Protein AF-0000000074452440 (afdb_homodimer)

Radius of gyration: 30.81 Å; Cα contacts (8 Å, |Δi|>4): 935; chains: 2; bounding box: 58×111×94 Å

Organism: Stylophora pistillata (NCBI:txid50429)

Solvent-accessible surface area (backbone atoms only — not comparable to full-atom values): 36250 Å² total; per-residue (Å²): 134,86,77,71,78,76,75,64,68,44,36,33,34,32,37,36,42,50,78,24,44,60,38,47,38,57,13,40,77,55,72,39,50,60,75,41,90,90,34,44,73,65,65,89,52,88,69,55,85,54,73,43,77,45,69,40,77,86,41,83,43,34,34,40,28,44,40,39,30,46,35,19,81,92,19,56,44,67,69,57,38,41,65,72,68,40,66,82,76,39,63,34,34,40,38,32,37,54,64,36,79,36,36,66,57,45,52,50,54,49,53,42,45,73,70,72,35,56,68,34,43,34,39,30,50,45,62,56,51,50,58,61,44,59,74,36,90,84,56,47,70,70,60,51,53,50,49,52,51,51,53,49,55,70,58,41,38,47,97,86,64,44,66,73,64,59,72,90,38,51,34,51,23,24,60,90,42,54,88,38,84,30,36,59,58,46,58,50,49,56,62,61,47,43,61,58,68,66,34,62,80,58,88,78,74,85,76,78,67,83,66,74,62,89,53,64,43,78,40,71,33,84,89,39,78,60,31,47,43,47,49,59,54,67,66,67,32,99,87,21,73,44,70,68,56,35,41,64,72,59,42,61,86,73,47,63,29,62,44,54,70,61,90,69,78,83,69,82,67,80,77,77,66,75,67,76,73,73,80,80,83,86,75,80,71,77,74,74,83,85,74,76,71,80,79,61,60,21,43,30,53,55,73,76,59,83,127,132,85,75,74,72,78,74,64,68,43,36,32,34,32,38,35,44,49,76,23,44,60,37,47,36,57,13,42,75,57,73,38,50,62,77,40,88,89,36,44,72,66,65,88,52,90,68,55,84,53,72,43,76,44,67,38,77,86,42,82,42,33,33,40,28,44,41,38,31,47,37,19,80,92,19,55,44,67,70,58,36,41,66,73,68,40,66,81,75,39,64,34,33,40,38,31,36,55,65,35,80,35,36,66,58,45,53,50,53,50,53,42,44,72,72,73,36,54,67,36,40,32,38,29,51,44,63,58,51,50,58,62,44,59,74,36,92,82,57,46,70,70,59,49,52,50,49,52,52,50,53,48,56,71,57,41,39,47,98,88,64,44,66,71,62,57,72,88,40,52,33,51,23,24,60,90,41,54,89,39,84,29,35,59,59,47,57,48,51,57,62,61,47,43,61,58,67,66,36,60,81,58,87,79,74,84,76,79,65,83,66,76,62,90,54,64,44,79,40,72,34,85,90,40,78,60,30,46,42,48,49,60,55,65,64,69,32,99,87,21,71,44,71,69,55,35,42,65,71,59,40,60,85,74,48,64,30,61,45,56,72,74,84,77,79,79,74,84,73,84,68,74,68,74,72,75,78,69,84,80,88,81,81,78,73,78,72,75,83,83,74,76,70,82,79,60,62,22,46,29,54,52,74,77,59,83,126

Nearest PDB structures (foldseek):
  5fph-assembly3_B  TM=8.435E-01  e=1.194E-18  Mus musculus
  5fph-assembly5_E  TM=8.406E-01  e=2.824E-18  Mus musculus
  4lv8-assembly3_B  TM=8.375E-01  e=1.235E-17  Mus musculus
  4lv5-assembly3_B  TM=8.461E-01  e=3.737E-17  Mus musculus
  5fph-assembly6_D  TM=8.451E-01  e=6.500E-17  Mus musculus

Foldseek 3Di:
DVPPLPQAAAEEEEEEAFPLCSQLLVQLQLVHDCPDPPGRHDDPDFDALAWDWDARNPDRSYIYIHGGYACDPCHNDDVSRCVRHVLVVHQEYEYGDADADDPRSQVVLVVCVVSVHYYAYEHEPLVVVQVVQVVDPPDDSVVVVVVVLVRCQQRQADPVRHHSDDSLSYFYYYSVQCLDGCNVVVVVVVVVCVVVSSPVVDPDDDPPPPPQPLEWDWDADPVANLEIATDAGAACDPNHNDPVNSCVRHVPVVAQAAPQPPVDPDPPDPPPCPVPPPDDDPPPPPPDDPPDPDRHHGYHHHSDDDD/DVPPLPQAAAEEEEEEAFPLCSQLLVQLQLVHDCPDPPGRHDDPDFDALAWDWDARNPDRSYIYIHGGYACDPCHNDDVSRCVRHVLVVHQEYEYGDADADDPRSQVVLVVCVVSVHYYAYEHEPLVVVQVVQVVDPPDDSVVVVVVVLVRCQQRQADPVRHHSDDSLSYFYYYSVCCLDGCNVVVVVVVVVCVVVSSPVVDPDDDPPPPPQPLEWDWDADPVANLEIATDAGAACDPNHNDPVSSCVRHVPVVAQAEPQPDPDPDDDDPCPVPVPPPDDDDDPPPPDDPPDPDRRHGHHYHSDDDD

Secondary structure (DSSP, 8-state):
--SSGGG--EEEEEEEBTTSSHHHHHHHHTT--TTSTTPPP--SS----S-EEEE-SS-TTEEEEEPPPBTSSSS-SHHHHHHHHTGGG-SEEEEEE-SS--HHHHHHHHHHHHTT-EEEEEE--HHHHHHHHTTSTT--HHHHHHHHHHHHHHHSB-TTS-BSS-GGGEEE--TT-TTSTTHHHHHHHHHHHHHHHHHTTS------------S-EEEE-SS-TT-EEEEPPPSSBTTB-SHHHHHHHHTGGG-SEEE--------------------S--------------S---EEE------/--SGGGG--EEEEEEEBTTSSHHHHHHHHTT--TTSTTPPP--SS----S-EEEE-SS-TTEEEEEPPPBTSSSS-SHHHHHHHHTGGG-SEEEEEE-SS--HHHHHHHHHHHHTT-EEEEEE--HHHHHHHHTTSTT--HHHHHHHHHHHHHHHSB-TTS-BSS-GGGEEE--TT-TTSTTHHHHHHHHHHHHHHHHHTTS------------S-EEEE-SS-TT-EEEEPPPSSBTTB-SHHHHHHHHTGGG-SEEE---S-------------------------------S---EEE------

InterPro domains:
  IPR007743 Immunity-related GTPases-like [PF05049] (6-195)
  IPR027417 P-loop containing nucleoside triphosphate hydrolase [G3DSA:3.40.50.300] (10-192)
  IPR027417 P-loop containing nucleoside triphosphate hydrolase [G3DSA:3.40.50.300] (193-280)
  IPR027417 P-loop containing nucleoside triphosphate hydrolase [SSF52540] (6-156)
  IPR030385 IRG-type guanine nucleotide-binding (G) domain [PS51716] (8-193)
  IPR051515 Immunity-related GTPase [PTHR32341] (6-196)

Structure (mmCIF, N/CA/C/O backbone):
data_AF-0000000074452440-model_v1
#
loop_
_entity.id
_entity.type
_entity.pdbx_description
1 polymer 'Interferon-inducible GTPase 5'
#
loop_
_atom_site.group_PDB
_atom_site.id
_atom_site.type_symbol
_atom_site.label_atom_id
_atom_site.label_alt_id
_atom_site.label_comp_id
_atom_site.label_asym_id
_atom_site.label_entity_id
_atom_site.label_seq_id
_atom_site.pdbx_PDB_ins_code
_atom_site.Cartn_x
_atom_site.Cartn_y
_atom_site.Cartn_z
_atom_site.occupancy
_atom_site.B_iso_or_equiv
_atom_site.auth_seq_id
_atom_site.auth_comp_id
_atom_site.auth_asym_id
_atom_site.auth_atom_id
_atom_site.pdbx_PDB_model_num
ATOM 1 N N . MET A 1 1 ? 0.323 39.467 31.889 1 21.39 1 MET A N 1
ATOM 2 C CA . MET A 1 1 ? 1.079 38.24 31.651 1 21.39 1 MET A CA 1
ATOM 3 C C . MET A 1 1 ? 0.456 37.427 30.521 1 21.39 1 MET A C 1
ATOM 5 O O . MET A 1 1 ? 0.839 36.279 30.293 1 21.39 1 MET A O 1
ATOM 9 N N . LEU A 1 2 ? -0.811 37.703 30.159 1 28.36 2 LEU A N 1
ATOM 10 C CA . LEU A 1 2 ? -1.736 37.166 29.167 1 28.36 2 LEU A CA 1
ATOM 11 C C . LEU A 1 2 ? -1.106 37.17 27.778 1 28.36 2 LEU A C 1
ATOM 13 O O . LEU A 1 2 ? -1.774 36.865 26.788 1 28.36 2 LEU A O 1
ATOM 17 N N . GLN A 1 3 ? -0.14 38.036 27.461 1 31.73 3 GLN A N 1
ATOM 18 C CA . GLN A 1 3 ? 0.487 38.484 26.222 1 31.73 3 GLN A CA 1
ATOM 19 C C . GLN A 1 3 ? 0.96 37.298 25.385 1 31.73 3 GLN A C 1
ATOM 21 O O . GLN A 1 3 ? 1.152 37.424 24.174 1 31.73 3 GLN A O 1
ATOM 26 N N . VAL A 1 4 ? 1.842 36.439 25.919 1 34.54 4 VAL A N 1
ATOM 27 C CA . VAL A 1 4 ? 2.982 35.688 25.403 1 34.54 4 VAL A CA 1
ATOM 28 C C . VAL A 1 4 ? 2.491 34.554 24.506 1 34.54 4 VAL A C 1
ATOM 30 O O . VAL A 1 4 ? 3.29 33.756 24.011 1 34.54 4 VAL A O 1
ATOM 33 N N . ARG A 1 5 ? 1.325 33.947 24.704 1 42.03 5 ARG A N 1
ATOM 34 C CA . ARG A 1 5 ? 1.146 32.589 24.203 1 42.03 5 ARG A CA 1
ATOM 35 C C . ARG A 1 5 ? 1.024 32.577 22.683 1 42.03 5 ARG A C 1
ATOM 37 O O . ARG A 1 5 ? 0.303 31.751 22.119 1 42.03 5 ARG A O 1
ATOM 44 N N . LYS A 1 6 ? 1.018 33.537 22.024 1 45.59 6 LYS A N 1
ATOM 45 C CA . LYS A 1 6 ? 0.931 34.014 20.647 1 45.59 6 LYS A CA 1
ATOM 46 C C . LYS A 1 6 ? 1.766 33.146 19.71 1 45.59 6 LYS A C 1
ATOM 48 O O . LYS A 1 6 ? 1.408 32.959 18.545 1 45.59 6 LYS A O 1
ATOM 53 N N . ASP A 1 7 ? 2.945 32.823 20.136 1 53.73 7 ASP A N 1
ATOM 54 C CA . ASP A 1 7 ? 3.984 32.355 19.224 1 53.73 7 ASP A CA 1
ATOM 55 C C . ASP A 1 7 ? 4.005 30.829 19.153 1 53.73 7 ASP A C 1
ATOM 57 O O . ASP A 1 7 ? 5.048 30.23 18.882 1 53.73 7 ASP A O 1
ATOM 61 N N . LEU A 1 8 ? 2.931 30.191 19.605 1 63.49 8 LEU A N 1
ATOM 62 C CA . LEU A 1 8 ? 3.127 28.751 19.731 1 63.49 8 LEU A CA 1
ATOM 63 C C . LEU A 1 8 ? 3.088 28.075 18.365 1 63.49 8 LEU A C 1
ATOM 65 O O . LEU A 1 8 ? 2.19 28.34 17.562 1 63.49 8 LEU A O 1
ATOM 69 N N . MET A 1 9 ? 4.23 27.48 17.967 1 79.54 9 MET A N 1
ATOM 70 C CA . MET A 1 9 ? 4.379 26.639 16.784 1 79.54 9 MET A CA 1
ATOM 71 C C . MET A 1 9 ? 3.641 25.316 16.96 1 79.54 9 MET A C 1
ATOM 73 O O . MET A 1 9 ? 3.674 24.721 18.039 1 79.54 9 MET A O 1
ATOM 77 N N . VAL A 1 10 ? 2.715 25.048 16.084 1 85.96 10 VAL A N 1
ATOM 78 C CA . VAL A 1 10 ? 2.027 23.762 16.087 1 85.96 10 VAL A CA 1
ATOM 79 C C . VAL A 1 10 ? 2.803 22.758 15.238 1 85.96 10 VAL A C 1
ATOM 81 O O . VAL A 1 10 ? 3.024 22.983 14.046 1 85.96 10 VAL A O 1
ATOM 84 N N . GLU A 1 11 ? 3.245 21.743 15.931 1 92.14 11 GLU A N 1
ATOM 85 C CA . GLU A 1 11 ? 3.988 20.681 15.259 1 92.14 11 GLU A CA 1
ATOM 86 C C . GLU A 1 11 ? 3.082 19.5 14.924 1 92.14 11 GLU A C 1
ATOM 88 O O . GLU A 1 11 ? 2.564 18.834 15.822 1 92.14 11 GLU A O 1
ATOM 93 N N . ILE A 1 12 ? 2.917 19.268 13.614 1 94.04 12 ILE A N 1
ATOM 94 C CA . ILE A 1 12 ? 2.04 18.195 13.159 1 94.04 12 ILE A CA 1
ATOM 95 C C . ILE A 1 12 ? 2.877 17.048 12.596 1 94.04 12 ILE A C 1
ATOM 97 O O . ILE A 1 12 ? 3.642 17.237 11.647 1 94.04 12 ILE A O 1
ATOM 101 N N . GLY A 1 13 ? 2.747 15.871 13.204 1 96.84 13 GLY A N 1
ATOM 102 C CA . GLY A 1 13 ? 3.422 14.696 12.679 1 96.84 13 GLY A CA 1
ATOM 103 C C . GLY A 1 13 ? 2.649 14.01 11.568 1 96.84 13 GLY A C 1
ATOM 104 O O . GLY A 1 13 ? 1.482 13.655 11.744 1 96.84 13 GLY A O 1
ATOM 105 N N . VAL A 1 14 ? 3.24 13.904 10.365 1 97.73 14 VAL A N 1
ATOM 106 C CA . VAL A 1 14 ? 2.682 13.138 9.257 1 97.73 14 VAL A CA 1
ATOM 107 C C . VAL A 1 14 ? 3.258 11.724 9.263 1 97.73 14 VAL A C 1
ATOM 109 O O . VAL A 1 14 ? 4.424 11.52 8.915 1 97.73 14 VAL A O 1
ATOM 112 N N . THR A 1 15 ? 2.42 10.741 9.648 1 97.66 15 THR A N 1
ATOM 113 C CA . THR A 1 15 ? 2.902 9.389 9.907 1 97.66 15 THR A CA 1
ATOM 114 C C . THR A 1 15 ? 2.033 8.358 9.192 1 97.66 15 THR A C 1
ATOM 116 O O . THR A 1 15 ? 1.041 8.713 8.55 1 97.66 15 THR A O 1
ATOM 119 N N . GLY A 1 16 ? 2.476 7.087 9.239 1 96.06 16 GLY A N 1
ATOM 120 C CA . GLY A 1 16 ? 1.792 6.002 8.554 1 96.06 16 GLY A CA 1
ATOM 121 C C . GLY A 1 16 ? 2.732 5.105 7.769 1 96.06 16 GLY A C 1
ATOM 122 O O . GLY A 1 16 ? 3.953 5.216 7.895 1 96.06 16 GLY A O 1
ATOM 123 N N . ASP A 1 17 ? 2.139 4.287 6.943 1 93.27 17 ASP A N 1
ATOM 124 C CA . ASP A 1 17 ? 2.891 3.277 6.205 1 93.27 17 ASP A CA 1
ATOM 125 C C . ASP A 1 17 ? 3.806 3.924 5.167 1 93.27 17 ASP A C 1
ATOM 127 O O . ASP A 1 17 ? 3.492 4.989 4.633 1 93.27 17 ASP A O 1
ATOM 131 N N . ALA A 1 18 ? 4.888 3.21 4.895 1 90.84 18 ALA A N 1
ATOM 132 C CA . ALA A 1 18 ? 5.775 3.657 3.823 1 90.84 18 ALA A CA 1
ATOM 133 C C . ALA A 1 18 ? 5.051 3.664 2.48 1 90.84 18 ALA A C 1
ATOM 135 O O . ALA A 1 18 ? 4.325 2.722 2.154 1 90.84 18 ALA A O 1
ATOM 136 N N . GLY A 1 19 ? 5.16 4.751 1.758 1 91.42 19 GLY A N 1
ATOM 137 C CA . GLY A 1 19 ? 4.566 4.84 0.433 1 91.42 19 GLY A CA 1
ATOM 138 C C . GLY A 1 19 ? 3.116 5.285 0.458 1 91.42 19 GLY A C 1
ATOM 139 O O . GLY A 1 19 ? 2.459 5.334 -0.584 1 91.42 19 GLY A O 1
ATOM 140 N N . ALA A 1 20 ? 2.646 5.632 1.622 1 94.85 20 ALA A N 1
ATOM 141 C CA . ALA A 1 20 ? 1.235 5.976 1.775 1 94.85 20 ALA A CA 1
ATOM 142 C C . ALA A 1 20 ? 0.949 7.373 1.23 1 94.85 20 ALA A C 1
ATOM 144 O O . ALA A 1 20 ? -0.208 7.794 1.159 1 94.85 20 ALA A O 1
ATOM 145 N N . GLY A 1 21 ? 2.015 8.197 0.87 1 95.27 21 GLY A N 1
ATOM 146 C CA . GLY A 1 21 ? 1.781 9.488 0.243 1 95.27 21 GLY A CA 1
ATOM 147 C C . GLY A 1 21 ? 2.042 10.658 1.173 1 95.27 21 GLY A C 1
ATOM 148 O O . GLY A 1 21 ? 1.626 11.784 0.894 1 95.27 21 GLY A O 1
ATOM 149 N N . LYS A 1 22 ? 2.744 10.45 2.264 1 96.81 22 LYS A N 1
ATOM 150 C CA . LYS A 1 22 ? 3.021 11.47 3.27 1 96.81 22 LYS A CA 1
ATOM 151 C C . LYS A 1 22 ? 3.773 12.652 2.663 1 96.81 22 LYS A C 1
ATOM 153 O O . LYS A 1 22 ? 3.326 13.796 2.764 1 96.81 22 LYS A O 1
ATOM 158 N N . SER A 1 23 ? 4.871 12.383 1.961 1 96.62 23 SER A N 1
ATOM 159 C CA . SER A 1 23 ? 5.667 13.445 1.355 1 96.62 23 SER A CA 1
ATOM 160 C C . SER A 1 23 ? 4.917 14.111 0.206 1 96.62 23 SER A C 1
ATOM 162 O O . SER A 1 23 ? 4.986 15.33 0.036 1 96.62 23 SER A O 1
ATOM 164 N N . SER A 1 24 ? 4.223 13.289 -0.563 1 95.65 24 SER A N 1
ATOM 165 C CA . SER A 1 24 ? 3.414 13.838 -1.647 1 95.65 24 SER A CA 1
ATOM 166 C C . SER A 1 24 ? 2.344 14.784 -1.113 1 95.65 24 SER A C 1
ATOM 168 O O . SER A 1 24 ? 2 15.772 -1.766 1 95.65 24 SER A O 1
ATOM 170 N N . PHE A 1 25 ? 1.765 14.452 0.057 1 97.07 25 PHE A N 1
ATOM 171 C CA . PHE A 1 25 ? 0.774 15.32 0.68 1 97.07 25 PHE A CA 1
ATOM 172 C C . PHE A 1 25 ? 1.389 16.663 1.054 1 97.07 25 PHE A C 1
ATOM 174 O O . PHE A 1 25 ? 0.794 17.715 0.81 1 97.07 25 PHE A O 1
ATOM 181 N N . ILE A 1 26 ? 2.555 16.619 1.656 1 96.68 26 ILE A N 1
ATOM 182 C CA . ILE A 1 26 ? 3.249 17.835 2.066 1 96.68 26 ILE A CA 1
ATOM 183 C C . ILE A 1 26 ? 3.498 18.722 0.848 1 96.68 26 ILE A C 1
ATOM 185 O O . ILE A 1 26 ? 3.303 19.938 0.908 1 96.68 26 ILE A O 1
ATOM 189 N N . ASN A 1 27 ? 3.889 18.116 -0.251 1 95.16 27 ASN A N 1
ATOM 190 C CA . ASN A 1 27 ? 4.085 18.888 -1.473 1 95.16 27 ASN A CA 1
ATOM 191 C C . ASN A 1 27 ? 2.768 19.458 -1.994 1 95.16 27 ASN A C 1
ATOM 193 O O . ASN A 1 27 ? 2.696 20.632 -2.359 1 95.16 27 ASN A O 1
ATOM 197 N N . ALA A 1 28 ? 1.722 18.624 -1.95 1 94.84 28 ALA A N 1
ATOM 198 C CA . ALA A 1 28 ? 0.422 19.029 -2.479 1 94.84 28 ALA A CA 1
ATOM 199 C C . ALA A 1 28 ? -0.155 20.196 -1.683 1 94.84 28 ALA A C 1
ATOM 201 O O . ALA A 1 28 ? -0.647 21.168 -2.262 1 94.84 28 ALA A O 1
ATOM 202 N N . ILE A 1 29 ? -0.064 20.096 -0.364 1 92.88 29 ILE A N 1
ATOM 203 C CA . ILE A 1 29 ? -0.658 21.127 0.481 1 92.88 29 ILE A CA 1
ATOM 204 C C . ILE A 1 29 ? 0.138 22.424 0.349 1 92.88 29 ILE A C 1
ATOM 206 O O . ILE A 1 29 ? -0.386 23.51 0.609 1 92.88 29 ILE A O 1
ATOM 210 N N . ARG A 1 30 ? 1.387 22.305 -0.083 1 92.57 30 ARG A N 1
ATOM 211 C CA . ARG A 1 30 ? 2.239 23.475 -0.268 1 92.57 30 ARG A CA 1
ATOM 212 C C . ARG A 1 30 ? 2.197 23.96 -1.713 1 92.57 30 ARG A C 1
ATOM 214 O O . ARG A 1 30 ? 2.922 24.886 -2.084 1 92.57 30 ARG A O 1
ATOM 221 N N . GLY A 1 31 ? 1.446 23.233 -2.557 1 89.53 31 GLY A N 1
ATOM 222 C CA . GLY A 1 31 ? 1.276 23.645 -3.941 1 89.53 31 GLY A CA 1
ATOM 223 C C . GLY A 1 31 ? 2.49 23.353 -4.803 1 89.53 31 GLY A C 1
ATOM 224 O O . GLY A 1 31 ? 2.769 24.08 -5.759 1 89.53 31 GLY A O 1
ATOM 225 N N . LEU A 1 32 ? 3.213 22.347 -4.412 1 91.67 32 LEU A N 1
ATOM 226 C CA . LEU A 1 32 ? 4.438 22.008 -5.129 1 91.67 32 LEU A CA 1
ATOM 227 C C . LEU A 1 32 ? 4.286 20.683 -5.869 1 91.67 32 LEU A C 1
ATOM 229 O O . LEU A 1 32 ? 3.655 19.753 -5.361 1 91.67 32 LEU A O 1
ATOM 233 N N . ASP A 1 33 ? 4.903 20.646 -6.97 1 90 33 ASP A N 1
ATOM 234 C CA . ASP A 1 33 ? 5.07 19.354 -7.629 1 90 33 ASP A CA 1
ATOM 235 C C . ASP A 1 33 ? 6.139 18.516 -6.932 1 90 33 ASP A C 1
ATOM 237 O O . ASP A 1 33 ? 7.021 19.058 -6.263 1 90 33 ASP A O 1
ATOM 241 N N . ASP A 1 34 ? 6.05 17.226 -7.113 1 89.75 34 ASP A N 1
ATOM 242 C CA . ASP A 1 34 ? 6.928 16.293 -6.412 1 89.75 34 ASP A CA 1
ATOM 243 C C . ASP A 1 34 ? 8.389 16.52 -6.796 1 89.75 34 ASP A C 1
ATOM 245 O O . ASP A 1 34 ? 9.297 16.117 -6.067 1 89.75 34 ASP A O 1
ATOM 249 N N . ASP A 1 35 ? 8.653 17.104 -7.953 1 88.96 35 ASP A N 1
ATOM 250 C CA . ASP A 1 35 ? 10.041 17.301 -8.359 1 88.96 35 ASP A CA 1
ATOM 251 C C . ASP A 1 35 ? 10.412 18.782 -8.347 1 88.96 35 ASP A C 1
ATOM 253 O O . ASP A 1 35 ? 11.425 19.179 -8.928 1 88.96 35 ASP A O 1
ATOM 257 N N . ALA A 1 36 ? 9.573 19.629 -7.731 1 90.31 36 ALA A N 1
ATOM 258 C CA . ALA A 1 36 ? 9.858 21.056 -7.604 1 90.31 36 ALA A CA 1
ATOM 259 C C . ALA A 1 36 ? 10.988 21.302 -6.608 1 90.31 36 ALA A C 1
ATOM 261 O O . ALA A 1 36 ? 11.259 20.462 -5.747 1 90.31 36 ALA A O 1
ATOM 262 N N . ASP A 1 37 ? 11.641 22.406 -6.711 1 90.81 37 ASP A N 1
ATOM 263 C CA . ASP A 1 37 ? 12.653 22.811 -5.74 1 90.81 37 ASP A CA 1
ATOM 264 C C . ASP A 1 37 ? 12.046 22.972 -4.348 1 90.81 37 ASP A C 1
ATOM 266 O O . ASP A 1 37 ? 11.001 23.607 -4.19 1 90.81 37 ASP A O 1
ATOM 270 N N . GLY A 1 38 ? 12.71 22.343 -3.375 1 91.01 38 GLY A N 1
ATOM 271 C CA . GLY A 1 38 ? 12.248 22.471 -2.001 1 91.01 38 GLY A CA 1
ATOM 272 C C . GLY A 1 38 ? 11.158 21.479 -1.643 1 91.01 38 GLY A C 1
ATOM 273 O O . GLY A 1 38 ? 10.709 21.43 -0.496 1 91.01 38 GLY A O 1
ATOM 274 N N . ALA A 1 39 ? 10.752 20.708 -2.638 1 93.27 39 ALA A N 1
ATOM 275 C CA . ALA A 1 39 ? 9.723 19.701 -2.393 1 93.27 39 ALA A CA 1
ATOM 276 C C . ALA A 1 39 ? 10.248 18.588 -1.492 1 93.27 39 ALA A C 1
ATOM 278 O O . ALA A 1 39 ? 11.449 18.31 -1.473 1 93.27 39 ALA A O 1
ATOM 279 N N . ALA A 1 40 ? 9.345 18.064 -0.658 1 94.84 40 ALA A N 1
ATOM 280 C CA . ALA A 1 40 ? 9.68 16.826 0.04 1 94.84 40 ALA A CA 1
ATOM 281 C C . ALA A 1 40 ? 10.014 15.712 -0.949 1 94.84 40 ALA A C 1
ATOM 283 O O . ALA A 1 40 ? 9.353 15.57 -1.981 1 94.84 40 ALA A O 1
ATOM 284 N N . PRO A 1 41 ? 11.037 14.976 -0.665 1 92.96 41 PRO A N 1
ATOM 285 C CA . PRO A 1 41 ? 11.464 13.943 -1.611 1 92.96 41 PRO A CA 1
ATOM 286 C C . PRO A 1 41 ? 10.407 12.862 -1.822 1 92.96 41 PRO A C 1
ATOM 288 O O . PRO A 1 41 ? 9.833 12.357 -0.853 1 92.96 41 PRO A O 1
ATOM 291 N N . VAL A 1 42 ? 10.063 12.622 -3.03 1 91.62 42 VAL A N 1
ATOM 292 C CA . VAL A 1 42 ? 9.144 11.56 -3.428 1 91.62 42 VAL A CA 1
ATOM 293 C C . VAL A 1 42 ? 9.818 10.653 -4.456 1 91.62 42 VAL A C 1
ATOM 295 O O . VAL A 1 42 ? 10.449 11.134 -5.399 1 91.62 42 VAL A O 1
ATOM 298 N N . ASP A 1 43 ? 9.734 9.301 -4.151 1 89.95 43 ASP A N 1
ATOM 299 C CA . ASP A 1 43 ? 10.315 8.309 -5.051 1 89.95 43 ASP A CA 1
ATOM 300 C C . ASP A 1 43 ? 9.609 6.961 -4.912 1 89.95 43 ASP A C 1
ATOM 302 O O . ASP A 1 43 ? 8.722 6.803 -4.071 1 89.95 43 ASP A O 1
ATOM 306 N N . VAL A 1 44 ? 9.858 6.027 -5.791 1 89.2 44 VAL A N 1
ATOM 307 C CA . VAL A 1 44 ? 9.231 4.709 -5.8 1 89.2 44 VAL A CA 1
ATOM 308 C C . VAL A 1 44 ? 9.843 3.838 -4.706 1 89.2 44 VAL A C 1
ATOM 310 O O . VAL A 1 44 ? 9.303 2.781 -4.371 1 89.2 44 VAL A O 1
ATOM 313 N N . ILE A 1 45 ? 10.914 4.237 -4.125 1 89.21 45 ILE A N 1
ATOM 314 C CA . ILE A 1 45 ? 11.542 3.562 -2.994 1 89.21 45 ILE A CA 1
ATOM 315 C C . ILE A 1 45 ? 11.454 4.446 -1.752 1 89.21 45 ILE A C 1
ATOM 317 O O . ILE A 1 45 ? 11.064 5.613 -1.84 1 89.21 45 ILE A O 1
ATOM 321 N N . GLU A 1 46 ? 11.742 3.906 -0.688 1 87.13 46 GLU A N 1
ATOM 322 C CA . GLU A 1 46 ? 11.743 4.667 0.558 1 87.13 46 GLU A CA 1
ATOM 323 C C . GLU A 1 46 ? 12.764 5.8 0.511 1 87.13 46 GLU A C 1
ATOM 325 O O . GLU A 1 46 ? 13.944 5.569 0.24 1 87.13 46 GLU A O 1
ATOM 330 N N . CYS A 1 47 ? 12.262 7.058 0.807 1 84.01 47 CYS A N 1
ATOM 331 C CA . CYS A 1 47 ? 13.137 8.221 0.717 1 84.01 47 CYS A CA 1
ATOM 332 C C . CYS A 1 47 ? 13.237 8.934 2.06 1 84.01 47 CYS A C 1
ATOM 334 O O . CYS A 1 47 ? 14.217 9.633 2.325 1 84.01 47 CYS A O 1
ATOM 336 N N . THR A 1 48 ? 12.219 8.791 2.904 1 86.51 48 THR A N 1
ATOM 337 C CA . THR A 1 48 ? 12.211 9.473 4.193 1 86.51 48 THR A CA 1
ATOM 338 C C . THR A 1 48 ? 12.868 8.609 5.266 1 86.51 48 THR A C 1
ATOM 340 O O . THR A 1 48 ? 12.236 7.705 5.815 1 86.51 48 THR A O 1
ATOM 343 N N . LYS A 1 49 ? 14.108 8.941 5.592 1 90.41 49 LYS A N 1
ATOM 344 C CA . LYS A 1 49 ? 14.871 8.106 6.516 1 90.41 49 LYS A CA 1
ATOM 345 C C . LYS A 1 49 ? 14.9 8.717 7.914 1 90.41 49 LYS A C 1
ATOM 347 O O . LYS A 1 49 ? 15.233 8.038 8.887 1 90.41 49 LYS A O 1
ATOM 352 N N . GLU A 1 50 ? 14.665 10.029 7.931 1 94.59 50 GLU A N 1
ATOM 353 C CA . GLU A 1 50 ? 14.564 10.758 9.192 1 94.59 50 GLU A CA 1
ATOM 354 C C . GLU A 1 50 ? 13.457 11.807 9.135 1 94.59 50 GLU A C 1
ATOM 356 O O . GLU A 1 50 ? 13.102 12.285 8.056 1 94.59 50 GLU A O 1
ATOM 361 N N . PRO A 1 51 ? 12.94 12.139 10.288 1 95.79 51 PRO A N 1
ATOM 362 C CA . PRO A 1 51 ? 11.93 13.199 10.299 1 95.79 51 PRO A CA 1
ATOM 363 C C . PRO A 1 51 ? 12.436 14.503 9.686 1 95.79 51 PRO A C 1
ATOM 365 O O . PRO A 1 51 ? 13.559 14.928 9.97 1 95.79 51 PRO A O 1
ATOM 368 N N . THR A 1 52 ? 11.658 15.079 8.794 1 95.75 52 THR A N 1
ATOM 369 C CA . THR A 1 52 ? 11.984 16.348 8.152 1 95.75 52 THR A CA 1
ATOM 370 C C . THR A 1 52 ? 10.811 17.319 8.247 1 95.75 52 THR A C 1
ATOM 372 O O . THR A 1 52 ? 9.659 16.931 8.041 1 95.75 52 THR A O 1
ATOM 375 N N . SER A 1 53 ? 11.091 18.566 8.531 1 95.47 53 SER A N 1
ATOM 376 C CA . SER A 1 53 ? 10.017 19.527 8.759 1 95.47 53 SER A CA 1
ATOM 377 C C . SER A 1 53 ? 9.834 20.447 7.556 1 95.47 53 SER A C 1
ATOM 379 O O . SER A 1 53 ? 10.788 20.714 6.822 1 95.47 53 SER A O 1
ATOM 381 N N . PHE A 1 54 ? 8.614 20.873 7.35 1 94.96 54 PHE A N 1
ATOM 382 C CA . PHE A 1 54 ? 8.211 21.821 6.319 1 94.96 54 PHE A CA 1
ATOM 383 C C . PHE A 1 54 ? 7.203 22.823 6.869 1 94.96 54 PHE A C 1
ATOM 385 O O . PHE A 1 54 ? 6.307 22.456 7.632 1 94.96 54 PHE A O 1
ATOM 392 N N . ASN A 1 55 ? 7.35 23.997 6.523 1 90.62 55 ASN A N 1
ATOM 393 C CA . ASN A 1 55 ? 6.417 25.023 6.978 1 90.62 55 ASN A CA 1
ATOM 394 C C . ASN A 1 55 ? 5.12 24.996 6.175 1 90.62 55 ASN A C 1
ATOM 396 O O . ASN A 1 55 ? 5.139 24.764 4.965 1 90.62 55 ASN A O 1
ATOM 400 N N . HIS A 1 56 ? 4.128 25.203 6.874 1 86.08 56 HIS A N 1
ATOM 401 C CA . HIS A 1 56 ? 2.886 25.463 6.154 1 86.08 56 HIS A CA 1
ATOM 402 C C . HIS A 1 56 ? 3.008 26.704 5.276 1 86.08 56 HIS A C 1
ATOM 404 O O . HIS A 1 56 ? 3.61 27.701 5.682 1 86.08 56 HIS A O 1
ATOM 410 N N . PRO A 1 57 ? 2.468 26.617 4.12 1 79.7 57 PRO A N 1
ATOM 411 C CA . PRO A 1 57 ? 2.683 27.724 3.184 1 79.7 57 PRO A CA 1
ATOM 412 C C . PRO A 1 57 ? 1.999 29.014 3.629 1 79.7 57 PRO A C 1
ATOM 414 O O . PRO A 1 57 ? 2.497 30.109 3.353 1 79.7 57 PRO A O 1
ATOM 417 N N . LYS A 1 58 ? 0.905 28.889 4.289 1 74.43 58 LYS A N 1
ATOM 418 C CA . LYS A 1 58 ? 0.109 30.08 4.571 1 74.43 58 LYS A CA 1
ATOM 419 C C . LYS A 1 58 ? 0.139 30.421 6.058 1 74.43 58 LYS A C 1
ATOM 421 O O . LYS A 1 58 ? -0.209 31.536 6.452 1 74.43 58 LYS A O 1
ATOM 426 N N . ASN A 1 59 ? 0.459 29.464 6.837 1 78.5 59 ASN A N 1
ATOM 427 C CA . ASN A 1 59 ? 0.476 29.668 8.282 1 78.5 59 ASN A CA 1
ATOM 428 C C . ASN A 1 59 ? 1.835 29.319 8.881 1 78.5 59 ASN A C 1
ATOM 430 O O . ASN A 1 59 ? 2.137 28.145 9.106 1 78.5 59 ASN A O 1
ATOM 434 N N . PRO A 1 60 ? 2.616 30.253 9.154 1 78.57 60 PRO A N 1
ATOM 435 C CA . PRO A 1 60 ? 3.975 30.01 9.642 1 78.57 60 PRO A CA 1
ATOM 436 C C . PRO A 1 60 ? 3.998 29.335 11.012 1 78.57 60 PRO A C 1
ATOM 438 O O . PRO A 1 60 ? 5.048 28.857 11.451 1 78.57 60 PRO A O 1
ATOM 441 N N . LYS A 1 61 ? 2.887 29.274 11.643 1 80.55 61 LYS A N 1
ATOM 442 C CA . LYS A 1 61 ? 2.823 28.672 12.972 1 80.55 61 LYS A CA 1
ATOM 443 C C . LYS A 1 61 ? 2.655 27.158 12.882 1 80.55 61 LYS A C 1
ATOM 445 O O . LYS A 1 61 ? 2.751 26.456 13.891 1 80.55 61 LYS A O 1
ATOM 450 N N . ILE A 1 62 ? 2.445 26.74 11.679 1 86.85 62 ILE A N 1
ATOM 451 C CA . ILE A 1 62 ? 2.239 25.307 11.5 1 86.85 62 ILE A CA 1
ATOM 452 C C . ILE A 1 62 ? 3.458 24.691 10.818 1 86.85 62 ILE A C 1
ATOM 454 O O . ILE A 1 62 ? 3.914 25.185 9.784 1 86.85 62 ILE A O 1
ATOM 458 N N . LYS A 1 63 ? 3.91 23.693 11.475 1 92.08 63 LYS A N 1
ATOM 459 C CA . LYS A 1 63 ? 4.998 22.906 10.902 1 92.08 63 LYS A CA 1
ATOM 460 C C . LYS A 1 63 ? 4.577 21.455 10.692 1 92.08 63 LYS A C 1
ATOM 462 O O . LYS A 1 63 ? 4.033 20.823 11.601 1 92.08 63 LYS A O 1
ATOM 467 N N . PHE A 1 64 ? 4.78 21.002 9.456 1 94.91 64 PHE A N 1
ATOM 468 C CA . PHE A 1 64 ? 4.571 19.593 9.145 1 94.91 64 PHE A CA 1
ATOM 469 C C . PHE A 1 64 ? 5.872 18.81 9.281 1 94.91 64 PHE A C 1
ATOM 471 O O . PHE A 1 64 ? 6.913 19.234 8.776 1 94.91 64 PHE A O 1
ATOM 478 N N . TRP A 1 65 ? 5.773 17.747 9.95 1 96.74 65 TRP A N 1
ATOM 479 C CA . TRP A 1 65 ? 6.921 16.851 10.041 1 96.74 65 TRP A CA 1
ATOM 480 C C . TRP A 1 65 ? 6.688 15.584 9.225 1 96.74 65 TRP A C 1
ATOM 482 O O . TRP A 1 65 ? 5.806 14.784 9.547 1 96.74 65 TRP A O 1
ATOM 492 N N . ASP A 1 66 ? 7.405 15.474 8.143 1 97.48 66 ASP A N 1
ATOM 493 C CA . ASP A 1 66 ? 7.4 14.247 7.353 1 97.48 66 ASP A CA 1
ATOM 494 C C . ASP A 1 66 ? 8.155 13.129 8.07 1 97.48 66 ASP A C 1
ATOM 496 O O . ASP A 1 66 ? 9.387 13.107 8.071 1 97.48 66 ASP A O 1
ATOM 500 N N . LEU A 1 67 ? 7.403 12.191 8.587 1 97.72 67 LEU A N 1
ATOM 501 C CA . LEU A 1 67 ? 8.006 11.106 9.354 1 97.72 67 LEU A CA 1
ATOM 502 C C . LEU A 1 67 ? 8.223 9.877 8.478 1 97.72 67 LEU A C 1
ATOM 504 O O . LEU A 1 67 ? 7.436 9.611 7.567 1 97.72 67 LEU A O 1
ATOM 508 N N . PRO A 1 68 ? 9.272 9.116 8.752 1 96.26 68 PRO A N 1
ATOM 509 C CA . PRO A 1 68 ? 9.452 7.854 8.031 1 96.26 68 PRO A CA 1
ATOM 510 C C . PRO A 1 68 ? 8.264 6.909 8.191 1 96.26 68 PRO A C 1
ATOM 512 O O . PRO A 1 68 ? 7.527 6.999 9.176 1 96.26 68 PRO A O 1
ATOM 515 N N . GLY A 1 69 ? 8.092 6.11 7.225 1 94.79 69 GLY A N 1
ATOM 516 C CA . GLY A 1 69 ? 7.016 5.136 7.32 1 94.79 69 GLY A CA 1
ATOM 517 C C . GLY A 1 69 ? 7.287 4.046 8.339 1 94.79 69 GLY A C 1
ATOM 518 O O . GLY A 1 69 ? 8.427 3.605 8.496 1 94.79 69 GLY A O 1
ATOM 519 N N . ILE A 1 70 ? 6.302 3.595 8.949 1 94.63 70 ILE A N 1
ATOM 520 C CA . ILE A 1 70 ? 6.396 2.453 9.852 1 94.63 70 ILE A CA 1
ATOM 521 C C . ILE A 1 70 ? 6.289 1.155 9.055 1 94.63 70 ILE A C 1
ATOM 523 O O . ILE A 1 70 ? 5.741 1.14 7.951 1 94.63 70 ILE A O 1
ATOM 527 N N . GLY A 1 71 ? 6.85 0.074 9.568 1 91.76 71 GLY A N 1
ATOM 528 C CA . GLY A 1 71 ? 6.782 -1.229 8.926 1 91.76 71 GLY A CA 1
ATOM 529 C C . GLY A 1 71 ? 7.853 -1.431 7.87 1 91.76 71 GLY A C 1
ATOM 530 O O . GLY A 1 71 ? 7.728 -2.306 7.011 1 91.76 71 GLY A O 1
ATOM 531 N N . THR A 1 72 ? 8.833 -0.571 7.858 1 91.92 72 THR A N 1
ATOM 532 C CA . THR A 1 72 ? 9.98 -0.69 6.965 1 91.92 72 THR A CA 1
ATOM 533 C C . THR A 1 72 ? 11.145 -1.379 7.67 1 91.92 72 THR A C 1
ATOM 535 O O . THR A 1 72 ? 11.13 -1.539 8.893 1 91.92 72 THR A O 1
ATOM 538 N N . PRO A 1 73 ? 12.111 -1.748 6.901 1 86.85 73 PRO A N 1
ATOM 539 C CA . PRO A 1 73 ? 13.265 -2.372 7.553 1 86.85 73 PRO A CA 1
ATOM 540 C C . PRO A 1 73 ? 13.909 -1.47 8.603 1 86.85 73 PRO A C 1
ATOM 542 O O . PRO A 1 73 ? 14.364 -1.954 9.643 1 86.85 73 PRO A O 1
ATOM 545 N N . MET A 1 74 ? 13.912 -0.179 8.431 1 89.94 74 MET A N 1
ATOM 546 C CA . MET A 1 74 ? 14.528 0.761 9.362 1 89.94 74 MET A CA 1
ATOM 547 C C . MET A 1 74 ? 13.588 1.073 10.522 1 89.94 74 MET A C 1
ATOM 549 O O . MET A 1 74 ? 14.039 1.389 11.624 1 89.94 74 MET A O 1
ATOM 553 N N . TYR A 1 75 ? 12.274 0.958 10.314 1 94.1 75 TYR A N 1
ATOM 554 C CA . TYR A 1 75 ? 11.231 1.231 11.298 1 94.1 75 TYR A CA 1
ATOM 555 C C . TYR A 1 75 ? 10.224 0.089 11.357 1 94.1 75 TYR A C 1
ATOM 557 O O . TYR A 1 75 ? 9.044 0.278 11.055 1 94.1 75 TYR A O 1
ATOM 565 N N . PRO A 1 76 ? 10.689 -1.053 11.836 1 90.77 76 PRO A N 1
ATOM 566 C CA . PRO A 1 76 ? 9.927 -2.288 11.637 1 90.77 76 PRO A CA 1
ATOM 567 C C . PRO A 1 76 ? 8.742 -2.41 12.593 1 90.77 76 PRO A C 1
ATOM 569 O O . PRO A 1 76 ? 7.765 -3.097 12.285 1 90.77 76 PRO A O 1
ATOM 572 N N . ASP A 1 77 ? 8.912 -1.771 13.851 1 90.97 77 ASP A N 1
ATOM 573 C CA . ASP A 1 77 ? 7.879 -1.956 14.866 1 90.97 77 ASP A CA 1
ATOM 574 C C . ASP A 1 77 ? 7.615 -0.658 15.624 1 90.97 77 ASP A C 1
ATOM 576 O O . ASP A 1 77 ? 8.347 0.321 15.465 1 90.97 77 ASP A O 1
ATOM 580 N N . LEU A 1 78 ? 6.592 -0.675 16.401 1 92.83 78 LEU A N 1
ATOM 581 C CA . LEU A 1 78 ? 6.132 0.52 17.1 1 92.83 78 LEU A CA 1
ATOM 582 C C . LEU A 1 78 ? 7.199 1.031 18.063 1 92.83 78 LEU A C 1
ATOM 584 O O . LEU A 1 78 ? 7.397 2.241 18.191 1 92.83 78 LEU A O 1
ATOM 588 N N . GLU A 1 79 ? 7.807 0.144 18.789 1 94.04 79 GLU A N 1
ATOM 589 C CA . GLU A 1 79 ? 8.808 0.541 19.775 1 94.04 79 GLU A CA 1
ATOM 590 C C . GLU A 1 79 ? 9.955 1.305 19.121 1 94.04 79 GLU A C 1
ATOM 592 O O . GLU A 1 79 ? 10.331 2.385 19.58 1 94.04 79 GLU A O 1
ATOM 597 N N . THR A 1 80 ? 10.488 0.719 18.098 1 94.47 80 THR A N 1
ATOM 598 C CA . THR A 1 80 ? 11.559 1.373 17.355 1 94.47 80 THR A CA 1
ATOM 599 C C . THR A 1 80 ? 11.079 2.697 16.768 1 94.47 80 THR A C 1
ATOM 601 O O . THR A 1 80 ? 11.791 3.702 16.826 1 94.47 80 THR A O 1
ATOM 604 N N . TYR A 1 81 ? 9.905 2.648 16.23 1 95.39 81 TYR A N 1
ATOM 605 C CA . TYR A 1 81 ? 9.331 3.826 15.59 1 95.39 81 TYR A CA 1
ATOM 606 C C . TYR A 1 81 ? 9.15 4.959 16.593 1 95.39 81 TYR A C 1
ATOM 608 O O . TYR A 1 81 ? 9.55 6.097 16.332 1 95.39 81 TYR A O 1
ATOM 616 N N . ARG A 1 82 ? 8.565 4.662 17.708 1 93.55 82 ARG A N 1
ATOM 617 C CA . ARG A 1 82 ? 8.292 5.628 18.768 1 93.55 82 ARG A CA 1
ATOM 618 C C . ARG A 1 82 ? 9.57 6.328 19.214 1 93.55 82 ARG A C 1
ATOM 620 O O . ARG A 1 82 ? 9.602 7.554 19.338 1 93.55 82 ARG A O 1
ATOM 627 N N . ASP A 1 83 ? 10.567 5.593 19.401 1 93.01 83 ASP A N 1
ATOM 628 C CA . ASP A 1 83 ? 11.822 6.117 19.931 1 93.01 83 ASP A CA 1
ATOM 629 C C . ASP A 1 83 ? 12.561 6.941 18.88 1 93.01 83 ASP A C 1
ATOM 631 O O . ASP A 1 83 ? 13.058 8.031 19.174 1 93.01 83 ASP A O 1
ATOM 635 N N . LYS A 1 84 ? 12.529 6.478 17.678 1 94.45 84 LYS A N 1
ATOM 636 C CA . LYS A 1 84 ? 13.342 7.114 16.645 1 94.45 84 LYS A CA 1
ATOM 637 C C . LYS A 1 84 ? 12.679 8.389 16.132 1 94.45 84 LYS A C 1
ATOM 639 O O . LYS A 1 84 ? 13.361 9.367 15.819 1 94.45 84 LYS A O 1
ATOM 644 N N . VAL A 1 85 ? 11.361 8.354 16.033 1 94.85 85 VAL A N 1
ATOM 645 C CA . VAL A 1 85 ? 10.693 9.533 15.492 1 94.85 85 VAL A CA 1
ATOM 646 C C . VAL A 1 85 ? 10.256 10.449 16.632 1 94.85 85 VAL A C 1
ATOM 648 O O . VAL A 1 85 ? 9.791 11.567 16.396 1 94.85 85 VAL A O 1
ATOM 651 N N . GLN A 1 86 ? 10.384 10.041 17.899 1 93.26 86 GLN A N 1
ATOM 652 C CA . GLN A 1 86 ? 10.003 10.827 19.069 1 93.26 86 GLN A CA 1
ATOM 653 C C . GLN A 1 86 ? 8.554 11.295 18.969 1 93.26 86 GLN A C 1
ATOM 655 O O . GLN A 1 86 ? 8.281 12.496 19.004 1 93.26 86 GLN A O 1
ATOM 660 N N . LEU A 1 87 ? 7.642 10.391 19.024 1 92.1 87 LEU A N 1
ATOM 661 C CA . LEU A 1 87 ? 6.217 10.628 18.815 1 92.1 87 LEU A CA 1
ATOM 662 C C . LEU A 1 87 ? 5.696 11.69 19.777 1 92.1 87 LEU A C 1
ATOM 664 O O . LEU A 1 87 ? 4.728 12.39 19.469 1 92.1 87 LEU A O 1
ATOM 668 N N . GLY A 1 88 ? 6.34 11.9 20.887 1 89.62 88 GLY A N 1
ATOM 669 C CA . GLY A 1 88 ? 5.907 12.844 21.905 1 89.62 88 GLY A CA 1
ATOM 670 C C . GLY A 1 88 ? 6.135 14.292 21.511 1 89.62 88 GLY A C 1
ATOM 671 O O . GLY A 1 88 ? 5.574 15.203 22.124 1 89.62 88 GLY A O 1
ATOM 672 N N . LYS A 1 89 ? 6.872 14.528 20.494 1 91.67 89 LYS A N 1
ATOM 673 C CA . LYS A 1 89 ? 7.308 15.867 20.11 1 91.67 89 LYS A CA 1
ATOM 674 C C . LYS A 1 89 ? 6.2 16.616 19.376 1 91.67 89 LYS A C 1
ATOM 676 O O . LYS A 1 89 ? 6.216 17.847 19.305 1 91.67 89 LYS A O 1
ATOM 681 N N . TYR A 1 90 ? 5.253 15.897 18.909 1 93.01 90 TYR A N 1
ATOM 682 C CA . TYR A 1 90 ? 4.259 16.511 18.036 1 93.01 90 TYR A CA 1
ATOM 683 C C . TYR A 1 90 ? 2.961 16.776 18.788 1 93.01 90 TYR A C 1
ATOM 685 O O . TYR A 1 90 ? 2.642 16.077 19.753 1 93.01 90 TYR A O 1
ATOM 693 N N . HIS A 1 91 ? 2.255 17.795 18.354 1 89.52 91 HIS A N 1
ATOM 694 C CA . HIS A 1 91 ? 1.016 18.186 19.016 1 89.52 91 HIS A CA 1
ATOM 695 C C . HIS A 1 91 ? -0.161 17.356 18.516 1 89.52 91 HIS A C 1
ATOM 697 O O . HIS A 1 91 ? -1.094 17.074 19.272 1 89.52 91 HIS A O 1
ATOM 703 N N . THR A 1 92 ? -0.149 17.034 17.229 1 92.12 92 THR A N 1
ATOM 704 C CA . THR A 1 92 ? -1.183 16.234 16.583 1 92.12 92 THR A CA 1
ATOM 705 C C . THR A 1 92 ? -0.61 15.464 15.397 1 92.12 92 THR A C 1
ATOM 707 O O . THR A 1 92 ? 0.56 15.633 15.047 1 92.12 92 THR A O 1
ATOM 710 N N . PHE A 1 93 ? -1.465 14.522 14.914 1 96.23 93 PHE A N 1
ATOM 711 C CA . PHE A 1 93 ? -0.915 13.639 13.892 1 96.23 93 PHE A CA 1
ATOM 712 C C . PHE A 1 93 ? -1.876 13.508 12.716 1 96.23 93 PHE A C 1
ATOM 714 O O . PHE A 1 93 ? -3.095 13.57 12.894 1 96.23 93 PHE A O 1
ATOM 721 N N . LEU A 1 94 ? -1.321 13.417 11.56 1 97.59 94 LEU A N 1
ATOM 722 C CA . LEU A 1 94 ? -1.989 12.885 10.378 1 97.59 94 LEU A CA 1
ATOM 723 C C . LEU A 1 94 ? -1.527 11.46 10.088 1 97.59 94 LEU A C 1
ATOM 725 O O . LEU A 1 94 ? -0.353 11.233 9.787 1 97.59 94 LEU A O 1
ATOM 729 N N . ILE A 1 95 ? -2.395 10.495 10.169 1 97.83 95 ILE A N 1
ATOM 730 C CA . ILE A 1 95 ? -2.044 9.102 9.916 1 97.83 95 ILE A CA 1
ATOM 731 C C . ILE A 1 95 ? -2.477 8.709 8.505 1 97.83 95 ILE A C 1
ATOM 733 O O . ILE A 1 95 ? -3.673 8.642 8.212 1 97.83 95 ILE A O 1
ATOM 737 N N . PHE A 1 96 ? -1.509 8.361 7.676 1 97.65 96 PHE A N 1
ATOM 738 C CA . PHE A 1 96 ? -1.775 8.066 6.273 1 97.65 96 PHE A CA 1
ATOM 739 C C . PHE A 1 96 ? -1.817 6.562 6.035 1 97.65 96 PHE A C 1
ATOM 741 O O . PHE A 1 96 ? -0.957 5.826 6.524 1 97.65 96 PHE A O 1
ATOM 748 N N . SER A 1 97 ? -2.764 6.15 5.299 1 95.21 97 SER A N 1
ATOM 749 C CA . SER A 1 97 ? -2.924 4.782 4.817 1 95.21 97 SER A CA 1
ATOM 750 C C . SER A 1 97 ? -3.329 4.758 3.346 1 95.21 97 SER A C 1
ATOM 752 O O . SER A 1 97 ? -4.132 5.581 2.905 1 95.21 97 SER A O 1
ATOM 754 N N . SER A 1 98 ? -2.716 3.908 2.502 1 92.02 98 SER A N 1
ATOM 755 C CA . SER A 1 98 ? -3.032 3.898 1.077 1 92.02 98 SER A CA 1
ATOM 756 C C . SER A 1 98 ? -3.551 2.534 0.635 1 92.02 98 SER A C 1
ATOM 758 O O . SER A 1 98 ? -3.993 2.372 -0.504 1 92.02 98 SER A O 1
ATOM 760 N N . SER A 1 99 ? -3.461 1.553 1.454 1 82.68 99 SER A N 1
ATOM 761 C CA . SER A 1 99 ? -3.904 0.204 1.117 1 82.68 99 SER A CA 1
ATOM 762 C C . SER A 1 99 ? -5.041 -0.247 2.028 1 82.68 99 SER A C 1
ATOM 764 O O . SER A 1 99 ? -5.815 0.577 2.519 1 82.68 99 SER A O 1
ATOM 766 N N . ARG A 1 100 ? -5.104 -1.559 2.181 1 87.23 100 ARG A N 1
ATOM 767 C CA . ARG A 1 100 ? -6.032 -2.108 3.164 1 87.23 100 ARG A CA 1
ATOM 768 C C . ARG A 1 100 ? -5.613 -1.734 4.582 1 87.23 100 ARG A C 1
ATOM 770 O O . ARG A 1 100 ? -4.458 -1.376 4.82 1 87.23 100 ARG A O 1
ATOM 777 N N . PHE A 1 101 ? -6.63 -1.628 5.325 1 89.33 101 PHE A N 1
ATOM 778 C CA . PHE A 1 101 ? -6.359 -1.328 6.726 1 89.33 101 PHE A CA 1
ATOM 779 C C . PHE A 1 101 ? -5.351 -2.314 7.305 1 89.33 101 PHE A C 1
ATOM 781 O O . PHE A 1 101 ? -5.502 -3.528 7.15 1 89.33 101 PHE A O 1
ATOM 788 N N . THR A 1 102 ? -4.247 -1.826 7.934 1 90.66 102 THR A N 1
ATOM 789 C CA . THR A 1 102 ? -3.147 -2.666 8.397 1 90.66 102 THR A CA 1
ATOM 790 C C . THR A 1 102 ? -3.042 -2.629 9.919 1 90.66 102 THR A C 1
ATOM 792 O O . THR A 1 102 ? -3.646 -1.773 10.568 1 90.66 102 THR A O 1
ATOM 795 N N . GLU A 1 103 ? -2.241 -3.485 10.41 1 91.45 103 GLU A N 1
ATOM 796 C CA . GLU A 1 103 ? -1.94 -3.492 11.838 1 91.45 103 GLU A CA 1
ATOM 797 C C . GLU A 1 103 ? -1.209 -2.219 12.255 1 91.45 103 GLU A C 1
ATOM 799 O O . GLU A 1 103 ? -1.4 -1.722 13.366 1 91.45 103 GLU A O 1
ATOM 804 N N . ASN A 1 104 ? -0.389 -1.706 11.391 1 93.19 104 ASN A N 1
ATOM 805 C CA . ASN A 1 104 ? 0.342 -0.479 11.688 1 93.19 104 ASN A CA 1
ATOM 806 C C . ASN A 1 104 ? -0.602 0.704 11.879 1 93.19 104 ASN A C 1
ATOM 808 O O . ASN A 1 104 ? -0.346 1.58 12.707 1 93.19 104 ASN A O 1
ATOM 812 N N . ASP A 1 105 ? -1.666 0.725 11.12 1 93.76 105 ASP A N 1
ATOM 813 C CA . ASP A 1 105 ? -2.667 1.777 11.27 1 93.76 105 ASP A CA 1
ATOM 814 C C . ASP A 1 105 ? -3.251 1.783 12.681 1 93.76 105 ASP A C 1
ATOM 816 O O . ASP A 1 105 ? -3.34 2.835 13.317 1 93.76 105 ASP A O 1
ATOM 820 N N . ILE A 1 106 ? -3.534 0.652 13.14 1 91.86 106 ILE A N 1
ATOM 821 C CA . ILE A 1 106 ? -4.185 0.491 14.436 1 91.86 106 ILE A CA 1
ATOM 822 C C . ILE A 1 106 ? -3.201 0.83 15.553 1 91.86 106 ILE A C 1
ATOM 824 O O . ILE A 1 106 ? -3.542 1.557 16.489 1 91.86 106 ILE A O 1
ATOM 828 N N . ILE A 1 107 ? -2.059 0.324 15.437 1 93.28 107 ILE A N 1
ATOM 829 C CA . ILE A 1 107 ? -1.08 0.48 16.508 1 93.28 107 ILE A CA 1
ATOM 830 C C . ILE A 1 107 ? -0.685 1.949 16.636 1 93.28 107 ILE A C 1
ATOM 832 O O . ILE A 1 107 ? -0.506 2.455 17.747 1 93.28 107 ILE A O 1
ATOM 836 N N . LEU A 1 108 ? -0.553 2.577 15.535 1 95.33 108 LEU A N 1
ATOM 837 C CA . LEU A 1 108 ? -0.206 3.994 15.568 1 95.33 108 LEU A CA 1
ATOM 838 C C . LEU A 1 108 ? -1.332 4.814 16.188 1 95.33 108 LEU A C 1
ATOM 840 O O . LEU A 1 108 ? -1.086 5.665 17.047 1 95.33 108 LEU A O 1
ATOM 844 N N . ALA A 1 109 ? -2.54 4.544 15.734 1 95.59 109 ALA A N 1
ATOM 845 C CA . ALA A 1 109 ? -3.698 5.274 16.241 1 95.59 109 ALA A CA 1
ATOM 846 C C . ALA A 1 109 ? -3.844 5.094 17.749 1 95.59 109 ALA A C 1
ATOM 848 O O . ALA A 1 109 ? -4.041 6.066 18.481 1 95.59 109 ALA A O 1
ATOM 849 N N . LYS A 1 110 ? -3.685 3.938 18.193 1 94.08 110 LYS A N 1
ATOM 850 C CA . LYS A 1 110 ? -3.827 3.64 19.615 1 94.08 110 LYS A CA 1
ATOM 851 C C . LYS A 1 110 ? -2.71 4.29 20.427 1 94.08 110 LYS A C 1
ATOM 853 O O . LYS A 1 110 ? -2.954 4.824 21.511 1 94.08 110 LYS A O 1
ATOM 858 N N . GLU A 1 111 ? -1.516 4.213 19.892 1 94.55 111 GLU A N 1
ATOM 859 C CA . GLU A 1 111 ? -0.374 4.796 20.59 1 94.55 111 GLU A CA 1
ATOM 860 C C . GLU A 1 111 ? -0.528 6.307 20.735 1 94.55 111 GLU A C 1
ATOM 862 O O . GLU A 1 111 ? -0.239 6.867 21.794 1 94.55 111 GLU A O 1
ATOM 867 N N . ILE A 1 112 ? -0.952 6.941 19.698 1 93.37 112 ILE A N 1
ATOM 868 C CA . ILE A 1 112 ? -1.136 8.388 19.7 1 93.37 112 ILE A CA 1
ATOM 869 C C . ILE A 1 112 ? -2.235 8.768 20.69 1 93.37 112 ILE A C 1
ATOM 871 O O . ILE A 1 112 ? -2.082 9.717 21.462 1 93.37 112 ILE A O 1
ATOM 875 N N . LYS A 1 113 ? -3.276 8.01 20.723 1 91.35 113 LYS A N 1
ATOM 876 C CA . LYS A 1 113 ? -4.371 8.245 21.66 1 91.35 113 LYS A CA 1
ATOM 877 C C . LYS A 1 113 ? -3.917 8.027 23.101 1 91.35 113 LYS A C 1
ATOM 879 O O . LYS A 1 113 ? -4.299 8.782 23.998 1 91.35 113 LYS A O 1
ATOM 884 N N . LYS A 1 114 ? -3.19 7.028 23.286 1 89.62 114 LYS A N 1
ATOM 885 C CA . LYS A 1 114 ? -2.664 6.725 24.614 1 89.62 114 LYS A CA 1
ATOM 886 C C . LYS A 1 114 ? -1.834 7.887 25.153 1 89.62 114 LYS A C 1
ATOM 888 O O . LYS A 1 114 ? -1.812 8.133 26.361 1 89.62 114 LYS A O 1
ATOM 893 N N . GLN A 1 115 ? -1.229 8.598 24.295 1 89.47 115 GLN A N 1
ATOM 894 C CA . GLN A 1 115 ? -0.41 9.741 24.683 1 89.47 115 GLN A CA 1
ATOM 895 C C . GLN A 1 115 ? -1.264 10.992 24.867 1 89.47 115 GLN A C 1
ATOM 897 O O . GLN A 1 115 ? -0.738 12.079 25.115 1 89.47 115 GLN A O 1
ATOM 902 N N . GLY A 1 116 ? -2.581 10.871 24.625 1 87.1 116 GLY A N 1
ATOM 903 C CA . GLY A 1 116 ? -3.5 11.981 24.816 1 87.1 116 GLY A CA 1
ATOM 904 C C . GLY A 1 116 ? -3.535 12.936 23.638 1 87.1 116 GLY A C 1
ATOM 905 O O . GLY A 1 116 ? -3.968 14.082 23.775 1 87.1 116 GLY A O 1
ATOM 906 N N . LYS A 1 117 ? -3.04 12.453 22.571 1 87.97 117 LYS A N 1
ATOM 907 C CA . LYS A 1 117 ? -2.975 13.31 21.391 1 87.97 117 LYS A CA 1
ATOM 908 C C . LYS A 1 117 ? -4.084 12.968 20.401 1 87.97 117 LYS A C 1
ATOM 910 O O . LYS A 1 117 ? -4.564 11.833 20.366 1 87.97 117 LYS A O 1
ATOM 915 N N . SER A 1 118 ? -4.452 13.97 19.658 1 89.06 118 SER A N 1
ATOM 916 C CA . SER A 1 118 ? -5.458 13.782 18.618 1 89.06 118 SER A CA 1
ATOM 917 C C . SER A 1 118 ? -4.812 13.44 17.279 1 89.06 118 SER A C 1
ATOM 919 O O . SER A 1 118 ? -3.61 13.642 17.095 1 89.06 118 SER A O 1
ATOM 921 N N . PHE A 1 119 ? -5.654 12.908 16.42 1 94.5 119 PHE A N 1
ATOM 922 C CA . PHE A 1 119 ? -5.155 12.616 15.082 1 94.5 119 PHE A CA 1
ATOM 923 C C . PHE A 1 119 ? -6.281 12.685 14.057 1 94.5 119 PHE A C 1
ATOM 925 O O . PHE A 1 119 ? -7.459 12.623 14.417 1 94.5 119 PHE A O 1
ATOM 932 N N . PHE A 1 120 ? -5.887 12.904 12.803 1 96.13 120 PHE A N 1
ATOM 933 C CA . PHE A 1 120 ? -6.708 12.696 11.616 1 96.13 120 PHE A CA 1
ATOM 934 C C . PHE A 1 120 ? -6.26 11.451 10.86 1 96.13 120 PHE A C 1
ATOM 936 O O . PHE A 1 120 ? -5.061 11.205 10.714 1 96.13 120 PHE A O 1
ATOM 943 N N . PHE A 1 121 ? -7.237 10.646 10.479 1 97.41 121 PHE A N 1
ATOM 944 C CA . PHE A 1 121 ? -6.922 9.462 9.687 1 97.41 121 PHE A CA 1
ATOM 945 C C . PHE A 1 121 ? -7.198 9.71 8.209 1 97.41 121 PHE A C 1
ATOM 947 O O . PHE A 1 121 ? -8.308 10.097 7.836 1 97.41 121 PHE A O 1
ATOM 954 N N . ILE A 1 122 ? -6.155 9.488 7.368 1 98 122 ILE A N 1
ATOM 955 C CA . ILE A 1 122 ? -6.226 9.862 5.96 1 98 122 ILE A CA 1
ATOM 956 C C . ILE A 1 122 ? -6.04 8.623 5.087 1 98 122 ILE A C 1
ATOM 958 O O . ILE A 1 122 ? -4.988 7.98 5.127 1 98 122 ILE A O 1
ATOM 962 N N . ARG A 1 123 ? -7.038 8.259 4.388 1 97 123 ARG A N 1
ATOM 963 C CA . ARG A 1 123 ? -6.912 7.287 3.306 1 97 123 ARG A CA 1
ATOM 964 C C . ARG A 1 123 ? -6.59 7.977 1.985 1 97 123 ARG A C 1
ATOM 966 O O . ARG A 1 123 ? -7.377 8.788 1.494 1 97 123 ARG A O 1
ATOM 973 N N . THR A 1 124 ? -5.444 7.582 1.392 1 96.95 124 THR A N 1
ATOM 974 C CA . THR A 1 124 ? -4.962 8.3 0.217 1 96.95 124 THR A CA 1
ATOM 975 C C . THR A 1 124 ? -5.113 7.445 -1.038 1 96.95 124 THR A C 1
ATOM 977 O O . THR A 1 124 ? -5.666 6.345 -0.984 1 96.95 124 THR A O 1
ATOM 980 N N . LYS A 1 125 ? -4.794 7.999 -2.144 1 96.01 125 LYS A N 1
ATOM 981 C CA . LYS A 1 125 ? -4.746 7.354 -3.453 1 96.01 125 LYS A CA 1
ATOM 982 C C . LYS A 1 125 ? -6.133 6.889 -3.887 1 96.01 125 LYS A C 1
ATOM 984 O O . LYS A 1 125 ? -6.272 5.836 -4.513 1 96.01 125 LYS A O 1
ATOM 989 N N . ILE A 1 126 ? -7.122 7.607 -3.51 1 97.21 126 ILE A N 1
ATOM 990 C CA . ILE A 1 126 ? -8.502 7.293 -3.862 1 97.21 126 ILE A CA 1
ATOM 991 C C . ILE A 1 126 ? -8.653 7.267 -5.382 1 97.21 126 ILE A C 1
ATOM 993 O O . ILE A 1 126 ? -9.423 6.47 -5.922 1 97.21 126 ILE A O 1
ATOM 997 N N . ASP A 1 127 ? -7.883 8.074 -6.101 1 96.2 127 ASP A N 1
ATOM 998 C CA . ASP A 1 127 ? -7.919 8.096 -7.56 1 96.2 127 ASP A CA 1
ATOM 999 C C . ASP A 1 127 ? -7.522 6.74 -8.139 1 96.2 127 ASP A C 1
ATOM 1001 O O . ASP A 1 127 ? -8.071 6.309 -9.155 1 96.2 127 ASP A O 1
ATOM 1005 N N . GLU A 1 128 ? -6.59 6.162 -7.517 1 95.17 128 GLU A N 1
ATOM 1006 C CA . GLU A 1 128 ? -6.175 4.834 -7.959 1 95.17 128 GLU A CA 1
ATOM 1007 C C . GLU A 1 128 ? -7.269 3.801 -7.707 1 95.17 128 GLU A C 1
ATOM 1009 O O . GLU A 1 128 ? -7.496 2.915 -8.534 1 95.17 128 GLU A O 1
ATOM 1014 N N . ASN A 1 129 ? -7.905 3.862 -6.556 1 95.06 129 ASN A N 1
ATOM 1015 C CA . ASN A 1 129 ? -9.002 2.952 -6.245 1 95.06 129 ASN A CA 1
ATOM 1016 C C . ASN A 1 129 ? -10.161 3.117 -7.224 1 95.06 129 ASN A C 1
ATOM 1018 O O . ASN A 1 129 ? -10.746 2.13 -7.673 1 95.06 129 ASN A O 1
ATOM 1022 N N . VAL A 1 130 ? -10.466 4.35 -7.478 1 95.71 130 VAL A N 1
ATOM 1023 C CA . VAL A 1 130 ? -11.54 4.632 -8.426 1 95.71 130 VAL A CA 1
ATOM 1024 C C . VAL A 1 130 ? -11.206 4.015 -9.782 1 95.71 130 VAL A C 1
ATOM 1026 O O . VAL A 1 130 ? -12.051 3.362 -10.399 1 95.71 130 VAL A O 1
ATOM 1029 N N . ARG A 1 131 ? -10.025 4.216 -10.227 1 94.29 131 ARG A N 1
ATOM 1030 C CA . ARG A 1 131 ? -9.599 3.681 -11.516 1 94.29 131 ARG A CA 1
ATOM 1031 C C . ARG A 1 131 ? -9.702 2.16 -11.54 1 94.29 131 ARG A C 1
ATOM 1033 O O . ARG A 1 131 ? -10.179 1.58 -12.517 1 94.29 131 ARG A O 1
ATOM 1040 N N . ALA A 1 132 ? -9.245 1.527 -10.505 1 92.64 132 ALA A N 1
ATOM 1041 C CA . ALA 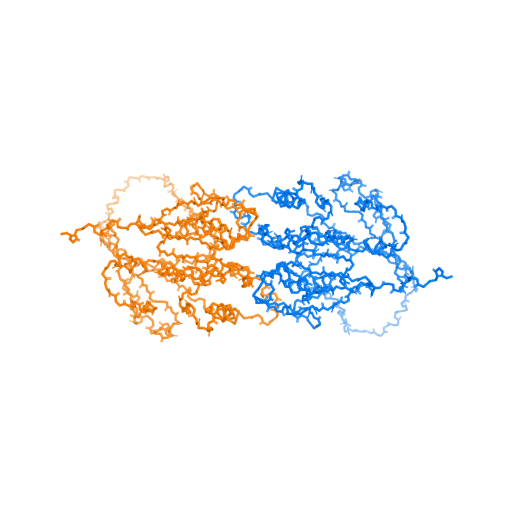A 1 132 ? -9.273 0.069 -10.423 1 92.64 132 ALA A CA 1
ATOM 1042 C C . ALA A 1 132 ? -10.707 -0.451 -10.393 1 92.64 132 ALA A C 1
ATOM 1044 O O . ALA A 1 132 ? -11.038 -1.416 -11.086 1 92.64 132 ALA A O 1
ATOM 1045 N N . GLU A 1 133 ? -11.551 0.211 -9.602 1 93.45 133 GLU A N 1
ATOM 1046 C CA . GLU A 1 133 ? -12.917 -0.256 -9.384 1 93.45 133 GLU A CA 1
ATOM 1047 C C . GLU A 1 133 ? -13.797 0.025 -10.599 1 93.45 133 GLU A C 1
ATOM 1049 O O . GLU A 1 133 ? -14.776 -0.684 -10.84 1 93.45 133 GLU A O 1
ATOM 1054 N N . LYS A 1 134 ? -13.458 1.042 -11.359 1 93.95 134 LYS A N 1
ATOM 1055 C CA . LYS A 1 134 ? -14.228 1.406 -12.544 1 93.95 134 LYS A CA 1
ATOM 1056 C C . LYS A 1 134 ? -14.234 0.274 -13.566 1 93.95 134 LYS A C 1
ATOM 1058 O O . LYS A 1 134 ? -15.078 0.245 -14.464 1 93.95 134 LYS A O 1
ATOM 1063 N N . ARG A 1 135 ? -13.319 -0.604 -13.471 1 90.35 135 ARG A N 1
ATOM 1064 C CA . ARG A 1 135 ? -13.234 -1.741 -14.382 1 90.35 135 ARG A CA 1
ATOM 1065 C C . ARG A 1 135 ? -14.373 -2.726 -14.137 1 90.35 135 ARG A C 1
ATOM 1067 O O . ARG A 1 135 ? -14.668 -3.567 -14.988 1 90.35 135 ARG A O 1
ATOM 1074 N N . LYS A 1 136 ? -14.944 -2.667 -12.949 1 89.99 136 LYS A N 1
ATOM 1075 C CA . LYS A 1 136 ? -16.071 -3.53 -12.607 1 89.99 136 LYS A CA 1
ATOM 1076 C C . LYS A 1 136 ? -17.373 -2.992 -13.195 1 89.99 136 LYS A C 1
ATOM 1078 O O . LYS A 1 136 ? -17.595 -1.779 -13.219 1 89.99 136 LYS A O 1
ATOM 1083 N N . LYS A 1 137 ? -18.2 -3.898 -13.57 1 87.88 137 LYS A N 1
ATOM 1084 C CA . LYS A 1 137 ? -19.488 -3.52 -14.144 1 87.88 137 LYS A CA 1
ATOM 1085 C C . LYS A 1 137 ? -20.377 -2.845 -13.103 1 87.88 137 LYS A C 1
ATOM 1087 O O . LYS A 1 137 ? -21.129 -1.923 -13.425 1 87.88 137 LYS A O 1
ATOM 1092 N N . SER A 1 138 ? -20.29 -3.164 -11.909 1 85.44 138 SER A N 1
ATOM 1093 C CA . SER A 1 138 ? -21.161 -2.696 -10.836 1 85.44 138 SER A CA 1
ATOM 1094 C C . SER A 1 138 ? -20.539 -1.519 -10.092 1 85.44 138 SER A C 1
ATOM 1096 O O . SER A 1 138 ? -20.943 -1.203 -8.971 1 85.44 138 SER A O 1
ATOM 1098 N N . PHE A 1 139 ? -19.768 -0.746 -10.706 1 91.52 139 PHE A N 1
ATOM 1099 C CA . PHE A 1 139 ? -18.997 0.275 -10.007 1 91.52 139 PHE A CA 1
ATOM 1100 C C . PHE A 1 139 ? -19.891 1.436 -9.587 1 91.52 139 PHE A C 1
ATOM 1102 O O . PHE A 1 139 ? -20.678 1.942 -10.389 1 91.52 139 PHE A O 1
ATOM 1109 N N . SER A 1 140 ? -19.794 1.843 -8.318 1 94.77 140 SER A N 1
ATOM 1110 C CA . SER A 1 140 ? -20.345 3.052 -7.714 1 94.77 140 SER A CA 1
ATOM 1111 C C . SER A 1 140 ? -19.316 3.747 -6.829 1 94.77 140 SER A C 1
ATOM 1113 O O . SER A 1 140 ? -18.892 3.196 -5.811 1 94.77 140 SER A O 1
ATOM 1115 N N . GLU A 1 141 ? -18.982 4.945 -7.261 1 95.3 141 GLU A N 1
ATOM 1116 C CA . GLU A 1 141 ? -17.981 5.677 -6.49 1 95.3 141 GLU A CA 1
ATOM 1117 C C . GLU A 1 141 ? -18.468 5.949 -5.07 1 95.3 141 GLU A C 1
ATOM 1119 O O . GLU A 1 141 ? -17.71 5.805 -4.109 1 95.3 141 GLU A O 1
ATOM 1124 N N . ALA A 1 142 ? -19.721 6.414 -4.951 1 95.38 142 ALA A N 1
ATOM 1125 C CA . ALA A 1 142 ? -20.3 6.708 -3.642 1 95.38 142 ALA A CA 1
ATOM 1126 C C . ALA A 1 142 ? -20.274 5.477 -2.741 1 95.38 142 ALA A C 1
ATOM 1128 O O . ALA A 1 142 ? -19.945 5.573 -1.557 1 95.38 142 ALA A O 1
ATOM 1129 N N . ALA A 1 143 ? -20.633 4.332 -3.31 1 95.77 143 ALA A N 1
ATOM 1130 C CA . ALA A 1 143 ? -20.629 3.09 -2.541 1 95.77 143 ALA A CA 1
ATOM 1131 C C . ALA A 1 143 ? -19.215 2.722 -2.1 1 95.77 143 ALA A C 1
ATOM 1133 O O . ALA A 1 143 ? -19.011 2.252 -0.979 1 95.77 143 ALA A O 1
ATOM 1134 N N . MET A 1 144 ? -18.276 2.94 -2.943 1 96.13 144 MET A N 1
ATOM 1135 C CA . MET A 1 144 ? -16.877 2.65 -2.642 1 96.13 144 MET A CA 1
ATOM 1136 C C . MET A 1 144 ? -16.378 3.514 -1.489 1 96.13 144 MET A C 1
ATOM 1138 O O . MET A 1 144 ? -15.752 3.01 -0.555 1 96.13 144 MET A O 1
ATOM 1142 N N . LEU A 1 145 ? -16.655 4.784 -1.563 1 96.55 145 LEU A N 1
ATOM 1143 C CA . LEU A 1 145 ? -16.209 5.716 -0.534 1 96.55 145 LEU A CA 1
ATOM 1144 C C . LEU A 1 145 ? -16.837 5.38 0.814 1 96.55 145 LEU A C 1
ATOM 1146 O O . LEU A 1 145 ? -16.17 5.447 1.848 1 96.55 145 LEU A O 1
ATOM 1150 N N . GLN A 1 146 ? -18.086 5.045 0.78 1 95.65 146 GLN A N 1
ATOM 1151 C CA . GLN A 1 146 ? -18.764 4.652 2.011 1 95.65 146 GLN A CA 1
ATOM 1152 C C . GLN A 1 146 ? -18.15 3.384 2.597 1 95.65 146 GLN A C 1
ATOM 1154 O O . GLN A 1 146 ? -18.03 3.253 3.817 1 95.65 146 GLN A O 1
ATOM 1159 N N . LYS A 1 147 ? -17.829 2.505 1.719 1 94.84 147 LYS A N 1
ATOM 1160 C CA . LYS A 1 147 ? -17.184 1.273 2.162 1 94.84 147 LYS A CA 1
ATOM 1161 C C . LYS A 1 147 ? -15.853 1.567 2.849 1 94.84 147 LYS A C 1
ATOM 1163 O O . LYS A 1 147 ? -15.521 0.945 3.861 1 94.84 147 LYS A O 1
ATOM 1168 N N . PHE A 1 148 ? -15.079 2.49 2.301 1 95.05 148 PHE A N 1
ATOM 1169 C CA . PHE A 1 148 ? -13.819 2.895 2.912 1 95.05 148 PHE A CA 1
ATOM 1170 C C . PHE A 1 148 ? -14.053 3.47 4.304 1 95.05 148 PHE A C 1
ATOM 1172 O O . PHE A 1 148 ? -13.376 3.088 5.261 1 95.05 148 PHE A O 1
ATOM 1179 N N . ARG A 1 149 ? -14.991 4.349 4.435 1 94.78 149 ARG A N 1
ATOM 1180 C CA . ARG A 1 149 ? -15.266 5.001 5.712 1 94.78 149 ARG A CA 1
ATOM 1181 C C . ARG A 1 149 ? -15.733 3.99 6.753 1 94.78 149 ARG A C 1
ATOM 1183 O O . ARG A 1 149 ? -15.278 4.016 7.899 1 94.78 149 ARG A O 1
ATOM 1190 N N . ARG A 1 150 ? -16.611 3.12 6.322 1 93.98 150 ARG A N 1
ATOM 1191 C CA . ARG A 1 150 ? -17.115 2.093 7.228 1 93.98 150 ARG A CA 1
ATOM 1192 C C . ARG A 1 150 ? -15.989 1.18 7.702 1 93.98 150 ARG A C 1
ATOM 1194 O O . ARG A 1 150 ? -15.913 0.841 8.885 1 93.98 150 ARG A O 1
ATOM 1201 N N . ASN A 1 151 ? -15.196 0.82 6.782 1 94.38 151 ASN A N 1
ATOM 1202 C CA . ASN A 1 151 ? -14.075 -0.048 7.124 1 94.38 151 ASN A CA 1
ATOM 1203 C C . ASN A 1 151 ? -13.144 0.612 8.137 1 94.38 151 ASN A C 1
ATOM 1205 O O . ASN A 1 151 ? -12.677 -0.039 9.073 1 94.38 151 ASN A O 1
ATOM 1209 N N . CYS A 1 152 ? -12.823 1.867 7.944 1 93.76 152 CYS A N 1
ATOM 1210 C CA . CYS A 1 152 ? -11.991 2.604 8.889 1 93.76 152 CYS A CA 1
ATOM 1211 C C . CYS A 1 152 ? -12.642 2.653 10.266 1 93.76 152 CYS A C 1
ATOM 1213 O O . CYS A 1 152 ? -11.992 2.374 11.275 1 93.76 152 CYS A O 1
ATOM 1215 N N . MET A 1 153 ? -13.907 2.942 10.306 1 93.55 153 MET A N 1
ATOM 1216 C CA . MET A 1 153 ? -14.638 3.072 11.563 1 93.55 153 MET A CA 1
ATOM 1217 C C . MET A 1 153 ? -14.662 1.748 12.318 1 93.55 153 MET A C 1
ATOM 1219 O O . MET A 1 153 ? -14.567 1.727 13.547 1 93.55 153 MET A O 1
ATOM 1223 N N . GLU A 1 154 ? -14.752 0.732 11.601 1 92.81 154 GLU A N 1
ATOM 1224 C CA . GLU A 1 154 ? -14.829 -0.595 12.205 1 92.81 154 GLU A CA 1
ATOM 1225 C C . GLU A 1 154 ? -13.485 -1.012 12.795 1 92.81 154 GLU A C 1
ATOM 1227 O O . GLU A 1 154 ? -13.434 -1.781 13.757 1 92.81 154 GLU A O 1
ATOM 1232 N N . ASN A 1 155 ? -12.44 -0.497 12.231 1 92.91 155 ASN A N 1
ATOM 1233 C CA . ASN A 1 155 ? -11.118 -0.949 12.652 1 92.91 155 ASN A CA 1
ATOM 1234 C C . ASN A 1 155 ? -10.479 0.027 13.636 1 92.91 155 ASN A C 1
ATOM 1236 O O . ASN A 1 155 ? -9.594 -0.35 14.405 1 92.91 155 ASN A O 1
ATOM 1240 N N . LEU A 1 156 ? -10.845 1.282 13.571 1 94.33 156 LEU A N 1
ATOM 1241 C CA . LEU A 1 156 ? -10.308 2.278 14.492 1 94.33 156 LEU A CA 1
ATOM 1242 C C . LEU A 1 156 ? -11.065 2.259 15.816 1 94.33 156 LEU A C 1
ATOM 1244 O O . LEU A 1 156 ? -11.759 3.221 16.153 1 94.33 156 LEU A O 1
ATOM 1248 N N . VAL A 1 157 ? -10.916 1.226 16.576 1 92.84 157 VAL A N 1
ATOM 1249 C CA . VAL A 1 157 ? -11.584 1.021 17.857 1 92.84 157 VAL A CA 1
ATOM 1250 C C . VAL A 1 157 ? -10.554 0.67 18.927 1 92.84 157 VAL A C 1
ATOM 1252 O O . VAL A 1 157 ? -9.461 0.192 18.613 1 92.84 157 VAL A O 1
ATOM 1255 N N . ASP A 1 158 ? -10.866 0.967 20.144 1 88.6 158 ASP A N 1
ATOM 1256 C CA . ASP A 1 158 ? -9.992 0.615 21.259 1 88.6 158 ASP A CA 1
ATOM 1257 C C . ASP A 1 158 ? -10.195 -0.84 21.678 1 88.6 158 ASP A C 1
ATOM 1259 O O . ASP A 1 158 ? -10.814 -1.62 20.952 1 88.6 158 ASP A O 1
ATOM 1263 N N . GLU A 1 159 ? -9.56 -1.26 22.754 1 84.83 159 GLU A N 1
ATOM 1264 C CA . GLU A 1 159 ? -9.605 -2.643 23.22 1 84.83 159 GLU A CA 1
ATOM 1265 C C . GLU A 1 159 ? -11.029 -3.058 23.578 1 84.83 159 GLU A C 1
ATOM 1267 O O . GLU A 1 159 ? -11.383 -4.234 23.475 1 84.83 159 GLU A O 1
ATOM 1272 N N . ALA A 1 160 ? -11.884 -2.065 23.951 1 88.48 160 ALA A N 1
ATOM 1273 C CA . ALA A 1 160 ? -13.262 -2.34 24.352 1 88.48 160 ALA A CA 1
ATOM 1274 C C . ALA A 1 160 ? -14.207 -2.264 23.156 1 88.48 160 ALA A C 1
ATOM 1276 O O . ALA A 1 160 ? -15.419 -2.433 23.303 1 88.48 160 ALA A O 1
ATOM 1277 N N . GLY A 1 161 ? -13.651 -1.925 22.005 1 87.83 161 GLY A N 1
ATOM 1278 C CA . GLY A 1 161 ? -14.475 -1.848 20.809 1 87.83 161 GLY A CA 1
ATOM 1279 C C . GLY A 1 161 ? -15.075 -0.473 20.585 1 87.83 161 GLY A C 1
ATOM 1280 O O . GLY A 1 161 ? -15.911 -0.292 19.698 1 87.83 161 GLY A O 1
ATOM 1281 N N . LYS A 1 162 ? -14.694 0.44 21.351 1 91.14 162 LYS A N 1
ATOM 1282 C CA . LYS A 1 162 ? -15.197 1.801 21.197 1 91.14 162 LYS A CA 1
ATOM 1283 C C . LYS A 1 162 ? -14.383 2.575 20.164 1 91.14 162 LYS A C 1
ATOM 1285 O O . LYS A 1 162 ? -13.157 2.458 20.119 1 91.14 162 LYS A O 1
ATOM 1290 N N . PRO A 1 163 ? -15.05 3.38 19.428 1 91.26 163 PRO A N 1
ATOM 1291 C CA . PRO A 1 163 ? -14.339 4.164 18.415 1 91.26 163 PRO A CA 1
ATOM 1292 C C . PRO A 1 163 ? -13.288 5.092 19.019 1 91.26 163 PRO A C 1
ATOM 1294 O O . PRO A 1 163 ? -13.529 5.709 20.06 1 91.26 163 PRO A O 1
ATOM 1297 N N . ILE A 1 164 ? -12.142 5.134 18.346 1 90.45 164 ILE A N 1
ATOM 1298 C CA . ILE A 1 164 ? -11.08 5.977 18.884 1 90.45 164 ILE A CA 1
ATOM 1299 C C . ILE A 1 164 ? -11.072 7.322 18.161 1 90.45 164 ILE A C 1
ATOM 1301 O O . ILE A 1 164 ? -10.35 8.241 18.555 1 90.45 164 ILE A O 1
ATOM 1305 N N . CYS A 1 165 ? -11.839 7.367 17.137 1 88.8 165 CYS A N 1
ATOM 1306 C CA . CYS A 1 165 ? -12.011 8.647 16.46 1 88.8 165 CYS A CA 1
ATOM 1307 C C . CYS A 1 165 ? -13.39 8.744 15.818 1 88.8 165 CYS A C 1
ATOM 1309 O O . CYS A 1 165 ? -14.057 7.728 15.615 1 88.8 165 CYS A O 1
ATOM 1311 N N . SER A 1 166 ? -13.8 9.956 15.579 1 89.58 166 SER A N 1
ATOM 1312 C CA . SER A 1 166 ? -15.084 10.186 14.925 1 89.58 166 SER A CA 1
ATOM 1313 C C . SER A 1 166 ? -14.949 10.128 13.407 1 89.58 166 SER A C 1
ATOM 1315 O O . SER A 1 166 ? -13.849 10.274 12.87 1 89.58 166 SER A O 1
ATOM 1317 N N . GLU A 1 167 ? -16.008 9.885 12.765 1 91.6 167 GLU A N 1
ATOM 1318 C CA . GLU A 1 167 ? -16.041 9.771 11.31 1 91.6 167 GLU A CA 1
ATOM 1319 C C . GLU A 1 167 ? -15.529 11.045 10.644 1 91.6 167 GLU A C 1
ATOM 1321 O O . GLU A 1 167 ? -14.922 10.991 9.572 1 91.6 167 GLU A O 1
ATOM 1326 N N . ASP A 1 168 ? -15.803 12.194 11.266 1 90.15 168 ASP A N 1
ATOM 1327 C CA . ASP A 1 168 ? -15.408 13.475 10.688 1 90.15 168 ASP A CA 1
ATOM 1328 C C . ASP A 1 168 ? -13.892 13.651 10.73 1 90.15 168 ASP A C 1
ATOM 1330 O O . ASP A 1 168 ? -13.35 14.563 10.1 1 90.15 168 ASP A O 1
ATOM 1334 N N . HIS A 1 169 ? -13.169 12.721 11.405 1 94.34 169 HIS A N 1
A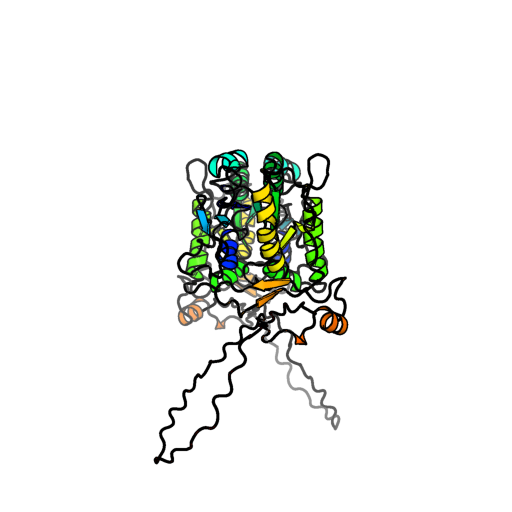TOM 1335 C CA . HIS A 1 169 ? -11.712 12.765 11.465 1 94.34 169 HIS A CA 1
ATOM 1336 C C . HIS A 1 169 ? -11.091 11.802 10.459 1 94.34 169 HIS A C 1
ATOM 1338 O O . HIS A 1 169 ? -9.872 11.612 10.446 1 94.34 169 HIS A O 1
ATOM 1344 N N . ILE A 1 170 ? -11.96 11.217 9.64 1 96.45 170 ILE A N 1
ATOM 1345 C CA . ILE A 1 170 ? -11.511 10.331 8.572 1 96.45 170 ILE A CA 1
ATOM 1346 C C . ILE A 1 170 ? -11.621 11.047 7.227 1 96.45 170 ILE A C 1
ATOM 1348 O O . ILE A 1 170 ? -12.688 11.555 6.873 1 96.45 170 ILE A O 1
ATOM 1352 N N . PHE A 1 171 ? -10.529 11.072 6.454 1 97.64 171 PHE A N 1
ATOM 1353 C CA . PHE A 1 171 ? -10.492 11.805 5.195 1 97.64 171 PHE A CA 1
ATOM 1354 C C . PHE A 1 171 ? -10.034 10.903 4.056 1 97.64 171 PHE A C 1
ATOM 1356 O O . PHE A 1 171 ? -9.048 10.176 4.191 1 97.64 171 PHE A O 1
ATOM 1363 N N . LEU A 1 172 ? -10.781 10.864 3.009 1 98.11 172 LEU A N 1
ATOM 1364 C CA . LEU A 1 172 ? -10.423 10.183 1.77 1 98.11 172 LEU A CA 1
ATOM 1365 C C . LEU A 1 172 ? -9.897 11.174 0.737 1 98.11 172 LEU A C 1
ATOM 1367 O O . LEU A 1 172 ? -10.631 12.059 0.289 1 98.11 172 LEU A O 1
ATOM 1371 N N . ILE A 1 173 ? -8.564 10.998 0.308 1 98.19 173 ILE A N 1
ATOM 1372 C CA . ILE A 1 173 ? -8.009 12.064 -0.519 1 98.19 173 ILE A CA 1
ATOM 1373 C C . ILE A 1 173 ? -7.17 11.461 -1.644 1 98.19 173 ILE A C 1
ATOM 1375 O O . ILE A 1 173 ? -6.92 10.254 -1.661 1 98.19 173 ILE A O 1
ATOM 1379 N N . SER A 1 174 ? -6.836 12.228 -2.559 1 97.65 174 SER A N 1
ATOM 1380 C CA . SER A 1 174 ? -5.762 12.014 -3.523 1 97.65 174 SER A CA 1
ATOM 1381 C C . SER A 1 174 ? -4.816 13.209 -3.571 1 97.65 174 SER A C 1
ATOM 1383 O O . SER A 1 174 ? -5.249 14.342 -3.793 1 97.65 174 SER A O 1
ATOM 1385 N N . ASN A 1 175 ? -3.539 12.9 -3.389 1 96.38 175 ASN A N 1
ATOM 1386 C CA . ASN A 1 175 ? -2.548 13.969 -3.449 1 96.38 175 ASN A CA 1
ATOM 1387 C C . ASN A 1 175 ? -2.397 14.516 -4.866 1 96.38 175 ASN A C 1
ATOM 1389 O O . ASN A 1 175 ? -1.946 15.647 -5.054 1 96.38 175 ASN A O 1
ATOM 1393 N N . HIS A 1 176 ? -2.817 13.723 -5.848 1 94.82 176 HIS A N 1
ATOM 1394 C CA . HIS A 1 176 ? -2.677 14.109 -7.248 1 94.82 176 HIS A CA 1
ATOM 1395 C C . HIS A 1 176 ? -3.895 14.891 -7.728 1 94.82 176 HIS A C 1
ATOM 1397 O O . HIS A 1 176 ? -3.85 15.535 -8.779 1 94.82 176 HIS A O 1
ATOM 1403 N N . HIS A 1 177 ? -4.955 14.802 -6.962 1 94.18 177 HIS A N 1
ATOM 1404 C CA . HIS A 1 177 ? -6.185 15.521 -7.273 1 94.18 177 HIS A CA 1
ATOM 1405 C C . HIS A 1 177 ? -6.715 16.263 -6.051 1 94.18 177 HIS A C 1
ATOM 1407 O O . HIS A 1 177 ? -7.807 15.965 -5.563 1 94.18 177 HIS A O 1
ATOM 1413 N N . PRO A 1 178 ? -5.969 17.286 -5.588 1 91.13 178 PRO A N 1
ATOM 1414 C CA . PRO A 1 178 ? -6.345 17.995 -4.363 1 91.13 178 PRO A CA 1
ATOM 1415 C C . PRO A 1 178 ? -7.708 18.675 -4.469 1 91.13 178 PRO A C 1
ATOM 1417 O O . PRO A 1 178 ? -8.284 19.073 -3.453 1 91.13 178 PRO A O 1
ATOM 1420 N N . GLY A 1 179 ? -8.236 18.771 -5.609 1 89.74 179 GLY A N 1
ATOM 1421 C CA . GLY A 1 179 ? -9.542 19.381 -5.802 1 89.74 179 GLY A CA 1
ATOM 1422 C C . GLY A 1 179 ? -10.687 18.396 -5.657 1 89.74 179 GLY A C 1
ATOM 1423 O O . GLY A 1 179 ? -11.856 18.778 -5.745 1 89.74 179 GLY A O 1
ATOM 1424 N N . LYS A 1 180 ? -10.378 17.182 -5.386 1 92.83 180 LYS A N 1
ATOM 1425 C CA . LYS A 1 180 ? -11.401 16.142 -5.331 1 92.83 180 LYS A CA 1
ATOM 1426 C C . LYS A 1 180 ? -11.487 15.528 -3.937 1 92.83 180 LYS A C 1
ATOM 1428 O O . LYS A 1 180 ? -10.554 15.651 -3.14 1 92.83 180 LYS A O 1
ATOM 1433 N N . TRP A 1 181 ? -12.726 14.995 -3.564 1 96.59 181 TRP A N 1
ATOM 1434 C CA . TRP A 1 181 ? -12.999 14.255 -2.337 1 96.59 181 TRP A CA 1
ATOM 1435 C C . TRP A 1 181 ? -12.765 15.13 -1.11 1 96.59 181 TRP A C 1
ATOM 1437 O O . TRP A 1 181 ? -13.298 16.239 -1.02 1 96.59 181 TRP A O 1
ATOM 1447 N N . ASP A 1 182 ? -11.967 14.571 -0.081 1 96.44 182 ASP A N 1
ATOM 1448 C CA . ASP A 1 182 ? -11.966 15.235 1.219 1 96.44 182 ASP A CA 1
ATOM 1449 C C . ASP A 1 182 ? -10.735 16.124 1.381 1 96.44 182 ASP A C 1
ATOM 1451 O O . ASP A 1 182 ? -10.429 16.575 2.487 1 96.44 182 ASP A O 1
ATOM 1455 N N . PHE A 1 183 ? -9.97 16.394 0.361 1 95.23 183 PHE A N 1
ATOM 1456 C CA . PHE A 1 183 ? -8.728 17.142 0.512 1 95.23 183 PHE A CA 1
ATOM 1457 C C . PHE A 1 183 ? -9.001 18.541 1.053 1 95.23 183 PHE A C 1
ATOM 1459 O O . PHE A 1 183 ? -8.33 18.994 1.982 1 95.23 183 PHE A O 1
ATOM 1466 N N . GLY A 1 184 ? -9.948 19.22 0.489 1 89.57 184 GLY A N 1
ATOM 1467 C CA . GLY A 1 184 ? -10.329 20.532 0.988 1 89.57 184 GLY A CA 1
ATOM 1468 C C . GLY A 1 184 ? -10.805 20.507 2.428 1 89.57 184 GLY A C 1
ATOM 1469 O O . GLY A 1 184 ? -10.415 21.357 3.231 1 89.57 184 GLY A O 1
ATOM 1470 N N . ARG A 1 185 ? -11.613 19.512 2.772 1 92.78 185 ARG A N 1
ATOM 1471 C CA . ARG A 1 185 ? -12.111 19.35 4.134 1 92.78 185 ARG A CA 1
ATOM 1472 C C . ARG A 1 185 ? -10.966 19.102 5.11 1 92.78 185 ARG A C 1
ATOM 1474 O O . ARG A 1 185 ? -10.982 19.606 6.234 1 92.78 185 ARG A O 1
ATOM 1481 N N . LEU A 1 186 ? -10.012 18.341 4.677 1 94.34 186 LEU A N 1
ATOM 1482 C CA . LEU A 1 186 ? -8.848 18.049 5.507 1 94.34 186 LEU A CA 1
ATOM 1483 C C . LEU A 1 186 ? -8.056 19.319 5.798 1 94.34 186 LEU A C 1
ATOM 1485 O O . LEU A 1 186 ? -7.662 19.562 6.941 1 94.34 186 LEU A O 1
ATOM 1489 N N . THR A 1 187 ? -7.773 20.12 4.793 1 88.77 187 THR A N 1
ATOM 1490 C CA . THR A 1 187 ? -7.02 21.359 4.952 1 88.77 187 THR A CA 1
ATOM 1491 C C . THR A 1 187 ? -7.711 22.287 5.947 1 88.77 187 THR A C 1
ATOM 1493 O O . THR A 1 187 ? -7.06 22.864 6.821 1 88.77 187 THR A O 1
ATOM 1496 N N . ARG A 1 188 ? -9.01 22.284 5.886 1 83.81 188 ARG A N 1
ATOM 1497 C CA . ARG A 1 188 ? -9.785 23.105 6.811 1 83.81 188 ARG A CA 1
ATOM 1498 C C . ARG A 1 188 ? -9.714 22.549 8.229 1 83.81 188 ARG A C 1
ATOM 1500 O O . ARG A 1 188 ? -9.576 23.305 9.192 1 83.81 188 ARG A O 1
ATOM 1507 N N . ALA A 1 189 ? -9.825 21.267 8.295 1 86.98 189 ALA A N 1
ATOM 1508 C CA . ALA A 1 189 ? -9.771 20.625 9.606 1 86.98 189 ALA A CA 1
ATOM 1509 C C . ALA A 1 189 ? -8.438 20.897 10.296 1 86.98 189 ALA A C 1
ATOM 1511 O O . ALA A 1 189 ? -8.393 21.112 11.51 1 86.98 189 ALA A O 1
ATOM 1512 N N . ILE A 1 190 ? -7.362 20.884 9.568 1 86.14 190 ILE A N 1
ATOM 1513 C CA . ILE A 1 190 ? -6.028 21.146 10.098 1 86.14 190 ILE A CA 1
ATOM 1514 C C . ILE A 1 190 ? -5.951 22.581 10.614 1 86.14 190 ILE A C 1
ATOM 1516 O O . ILE A 1 190 ? -5.446 22.827 11.712 1 86.14 190 ILE A O 1
ATOM 1520 N N . LEU A 1 191 ? -6.501 23.508 9.907 1 78.69 191 LEU A N 1
ATOM 1521 C CA . LEU A 1 191 ? -6.477 24.917 10.287 1 78.69 191 LEU A CA 1
ATOM 1522 C C . LEU A 1 191 ? -7.357 25.166 11.507 1 78.69 191 LEU A C 1
ATOM 1524 O O . LEU A 1 191 ? -7.009 25.969 12.376 1 78.69 191 LEU A O 1
ATOM 1528 N N . ASP A 1 192 ? -8.429 24.393 11.555 1 72.12 192 ASP A N 1
ATOM 1529 C CA . ASP A 1 192 ? -9.374 24.57 12.653 1 72.12 192 ASP A CA 1
ATOM 1530 C C . ASP A 1 192 ? -8.832 23.965 13.947 1 72.12 192 ASP A C 1
ATOM 1532 O O . ASP A 1 192 ? -9.255 24.346 15.041 1 72.12 192 ASP A O 1
ATOM 1536 N N . ALA A 1 193 ? -8.05 22.987 13.832 1 69.8 193 ALA A N 1
ATOM 1537 C CA . ALA A 1 193 ? -7.508 22.309 15.006 1 69.8 193 ALA A CA 1
ATOM 1538 C C . ALA A 1 193 ? -6.446 23.163 15.692 1 69.8 193 ALA A C 1
ATOM 1540 O O . ALA A 1 193 ? -6.118 22.938 16.86 1 69.8 193 ALA A O 1
ATOM 1541 N N . LEU A 1 194 ? -6.008 24.195 15.155 1 64.81 194 LEU A N 1
ATOM 1542 C CA . LEU A 1 194 ? -4.912 25.036 15.622 1 64.81 194 LEU A CA 1
ATOM 1543 C C . LEU A 1 194 ? -5.301 25.779 16.896 1 64.81 194 LEU A C 1
ATOM 1545 O O . LEU A 1 194 ? -4.563 25.755 17.883 1 64.81 194 LEU A O 1
ATOM 1549 N N . PRO A 1 195 ? -6.399 26.529 16.835 1 54.92 195 PRO A N 1
ATOM 1550 C CA . PRO A 1 195 ? -6.736 27.272 18.052 1 54.92 195 PRO A CA 1
ATOM 1551 C C . PRO A 1 195 ? -6.871 26.368 19.276 1 54.92 195 PRO A C 1
ATOM 1553 O O . PRO A 1 195 ? -6.511 26.769 20.386 1 54.92 195 PRO A O 1
ATOM 1556 N N . ARG A 1 196 ? -7.407 25.168 19.001 1 51.61 196 ARG A N 1
ATOM 1557 C CA . ARG A 1 196 ? -7.644 24.248 20.109 1 51.61 196 ARG A CA 1
ATOM 1558 C C . ARG A 1 196 ? -6.329 23.729 20.68 1 51.61 196 ARG A C 1
ATOM 1560 O O . ARG A 1 196 ? -6.223 23.483 21.884 1 51.61 196 ARG A O 1
ATOM 1567 N N . LEU A 1 197 ? -5.477 23.472 19.75 1 52.62 197 LEU A N 1
ATOM 1568 C CA . LEU A 1 197 ? -4.177 22.955 20.165 1 52.62 197 LEU A CA 1
ATOM 1569 C C . LEU A 1 197 ? -3.359 24.037 20.861 1 52.62 197 LEU A C 1
ATOM 1571 O O . LEU A 1 197 ? -2.537 23.737 21.731 1 52.62 197 LEU A O 1
ATOM 1575 N N . CYS A 1 198 ? -3.657 25.202 20.42 1 44.93 198 CYS A N 1
ATOM 1576 C CA . CYS A 1 198 ? -2.958 26.33 21.026 1 44.93 198 CYS A CA 1
ATOM 1577 C C . CYS A 1 198 ? -3.589 26.708 22.361 1 44.93 198 CYS A C 1
ATOM 1579 O O . CYS A 1 198 ? -2.918 27.255 23.237 1 44.93 198 CYS A O 1
ATOM 1581 N N . ASP A 1 199 ? -5.039 26.445 22.412 1 39.38 199 ASP A N 1
ATOM 1582 C CA . ASP A 1 199 ? -5.675 26.846 23.663 1 39.38 199 ASP A CA 1
ATOM 1583 C C . ASP A 1 199 ? -5.351 25.862 24.784 1 39.38 199 ASP A C 1
ATOM 1585 O O . ASP A 1 199 ? -5.746 26.07 25.933 1 39.38 199 ASP A O 1
ATOM 1589 N N . ASP A 1 200 ? -4.998 24.652 24.586 1 37.05 200 ASP A N 1
ATOM 1590 C CA . ASP A 1 200 ? -4.902 23.81 25.774 1 37.05 200 ASP A CA 1
ATOM 1591 C C . ASP A 1 200 ? -4.007 24.452 26.832 1 37.05 200 ASP A C 1
ATOM 1593 O O . ASP A 1 200 ? -3.669 23.819 27.834 1 37.05 200 ASP A O 1
ATOM 1597 N N . ASP A 1 201 ? -3.442 25.421 26.873 1 33 201 ASP A N 1
ATOM 1598 C CA . ASP A 1 201 ? -3.431 25.826 28.275 1 33 201 ASP A CA 1
ATOM 1599 C C . ASP A 1 201 ? -4.846 26.107 28.777 1 33 201 ASP A C 1
ATOM 1601 O O . ASP A 1 201 ? -5.048 26.374 29.964 1 33 201 ASP A O 1
ATOM 1605 N N . TYR A 1 202 ? -5.812 26.998 28.083 1 30.84 202 TYR A N 1
ATOM 1606 C CA . TYR A 1 202 ? -7.095 27.245 28.73 1 30.84 202 TYR A CA 1
ATOM 1607 C C . TYR A 1 202 ? -7.998 26.02 28.637 1 30.84 202 TYR A C 1
ATOM 1609 O O . TYR A 1 202 ? -7.839 25.192 27.737 1 30.84 202 TYR A O 1
ATOM 1617 N N . GLY A 1 203 ? -8.894 25.529 29.627 1 29.55 203 GLY A N 1
ATOM 1618 C CA . GLY A 1 203 ? -10.021 24.658 29.919 1 29.55 203 GLY A CA 1
ATOM 1619 C C . GLY A 1 203 ? -11.007 24.553 28.771 1 29.55 203 GLY A C 1
ATOM 1620 O O . GLY A 1 203 ? -12.175 24.217 28.978 1 29.55 203 GLY A O 1
ATOM 1621 N N . ALA A 1 204 ? -10.957 25.462 27.681 1 27.19 204 ALA A N 1
ATOM 1622 C CA . ALA A 1 204 ? -12.187 25.449 26.893 1 27.19 204 ALA A CA 1
ATOM 1623 C C . ALA A 1 204 ? -12.468 24.055 26.338 1 27.19 204 ALA A C 1
ATOM 1625 O O . ALA A 1 204 ? -11.547 23.254 26.16 1 27.19 204 ALA A O 1
ATOM 1626 N N . ALA A 1 205 ? -13.854 23.717 26.385 1 26.71 205 ALA A N 1
ATOM 1627 C CA . ALA A 1 205 ? -14.693 22.575 26.031 1 26.71 205 ALA A CA 1
ATOM 1628 C C . ALA A 1 205 ? -14.365 22.066 24.63 1 26.71 205 ALA A C 1
ATOM 1630 O O . ALA A 1 205 ? -13.878 22.823 23.787 1 26.71 205 ALA A O 1
ATOM 1631 N N . PRO A 1 206 ? -14.602 20.84 24.353 1 28.6 206 PRO A N 1
ATOM 1632 C CA . PRO A 1 206 ? -14.447 19.969 23.186 1 28.6 206 PRO A CA 1
ATOM 1633 C C . PRO A 1 206 ? -15.067 20.559 21.921 1 28.6 206 PRO A C 1
ATOM 1635 O O . PRO A 1 206 ? -16.245 20.927 21.921 1 28.6 206 PRO A O 1
ATOM 1638 N N . VAL A 1 207 ? -14.507 21.608 21.218 1 27.53 207 VAL A N 1
ATOM 1639 C CA . VAL A 1 207 ? -15.069 22.106 19.967 1 27.53 207 VAL A CA 1
ATOM 1640 C C . VAL A 1 207 ? -15.472 20.932 19.078 1 27.53 207 VAL A C 1
ATOM 1642 O O . VAL A 1 207 ? -14.674 20.022 18.841 1 27.53 207 VAL A O 1
ATOM 1645 N N . ASP A 1 208 ? -16.702 20.532 19.096 1 27.87 208 ASP A N 1
ATOM 1646 C CA . ASP A 1 208 ? -17.411 19.751 18.087 1 27.87 208 ASP A CA 1
ATOM 1647 C C . ASP A 1 208 ? -17.152 20.3 16.686 1 27.87 208 ASP A C 1
ATOM 1649 O O . ASP A 1 208 ? -17.602 21.398 16.351 1 27.87 208 ASP A O 1
ATOM 1653 N N . ILE A 1 209 ? -16.056 20.331 16.137 1 28.82 209 ILE A N 1
ATOM 1654 C CA . ILE A 1 209 ? -15.476 20.888 14.92 1 28.82 209 ILE A CA 1
ATOM 1655 C C . ILE A 1 209 ? -16.443 20.695 13.753 1 28.82 209 ILE A C 1
ATOM 1657 O O . ILE A 1 209 ? -16.199 21.188 12.649 1 28.82 209 ILE A O 1
ATOM 1661 N N . VAL A 1 210 ? -17.211 19.648 13.601 1 29.1 210 VAL A N 1
ATOM 1662 C CA . VAL A 1 210 ? -17.698 19.46 12.238 1 29.1 210 VAL A CA 1
ATOM 1663 C C . VAL A 1 210 ? -18.649 20.596 11.868 1 29.1 210 VAL A C 1
ATOM 1665 O O . VAL A 1 210 ? -19.845 20.534 12.164 1 29.1 210 VAL A O 1
ATOM 1668 N N . ASP A 1 211 ? -18.472 21.818 12.239 1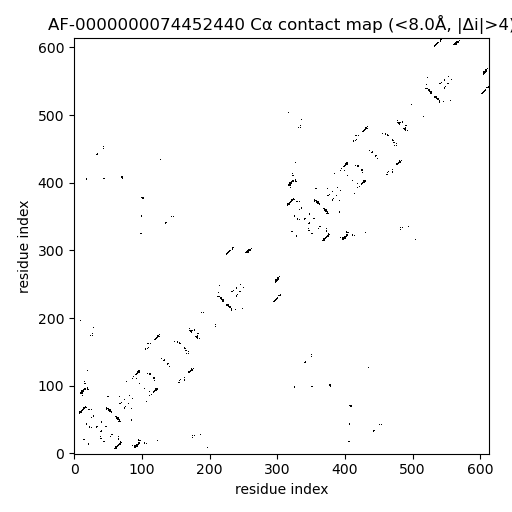 30.46 211 ASP A N 1
ATOM 1669 C CA . ASP A 1 211 ? -19.496 22.74 11.759 1 30.46 211 ASP A CA 1
ATOM 1670 C C . ASP A 1 211 ? -19.398 22.932 10.247 1 30.46 211 ASP A C 1
ATOM 1672 O O . ASP A 1 211 ? -18.332 23.268 9.727 1 30.46 211 ASP A O 1
ATOM 1676 N N . CYS A 1 212 ? -20.136 22.186 9.332 1 32.51 212 CYS A N 1
ATOM 1677 C CA . CYS A 1 212 ? -20.472 22.541 7.958 1 32.51 212 CYS A CA 1
ATOM 1678 C C . CYS A 1 212 ? -20.747 24.034 7.831 1 32.51 212 CYS A C 1
ATOM 1680 O O . CYS A 1 212 ? -21.502 24.6 8.624 1 32.51 212 CYS A O 1
ATOM 1682 N N . ALA A 1 213 ? -19.944 24.765 7.307 1 35.44 213 ALA A N 1
ATOM 1683 C CA . ALA A 1 213 ? -20.213 26.187 7.113 1 35.44 213 ALA A CA 1
ATOM 1684 C C . ALA A 1 213 ? -21.61 26.408 6.54 1 35.44 213 ALA A C 1
ATOM 1686 O O . ALA A 1 213 ? -21.958 25.842 5.501 1 35.44 213 ALA A O 1
ATOM 1687 N N . LYS A 1 214 ? -22.566 26.8 7.156 1 45.11 214 LYS A N 1
ATOM 1688 C CA . LYS A 1 214 ? -23.955 27.099 6.822 1 45.11 214 LYS A CA 1
ATOM 1689 C C . LYS A 1 214 ? -24.075 28.459 6.139 1 45.11 214 LYS A C 1
ATOM 1691 O O . LYS A 1 214 ? -25.117 28.781 5.564 1 45.11 214 LYS A O 1
ATOM 1696 N N . ALA A 1 215 ? -22.858 29.316 6.264 1 51.27 215 ALA A N 1
ATOM 1697 C CA . ALA A 1 215 ? -22.88 30.671 5.718 1 51.27 215 ALA A CA 1
ATOM 1698 C C . ALA A 1 215 ? -21.501 31.078 5.206 1 51.27 215 ALA A C 1
ATOM 1700 O O . ALA A 1 215 ? -20.484 30.536 5.644 1 51.27 215 ALA A O 1
ATOM 1701 N N . PRO A 1 216 ? -21.444 31.914 4.089 1 51.41 216 PRO A N 1
ATOM 1702 C CA . PRO A 1 216 ? -20.171 32.459 3.613 1 51.41 216 PRO A CA 1
ATOM 1703 C C . PRO A 1 216 ? -19.359 33.12 4.725 1 51.41 216 PRO A C 1
ATOM 1705 O O . PRO A 1 216 ? -19.927 33.768 5.607 1 51.41 216 PRO A O 1
ATOM 1708 N N . THR A 1 217 ? -18.173 32.732 4.886 1 52.2 217 THR A N 1
ATOM 1709 C CA . THR A 1 217 ? -17.296 33.364 5.866 1 52.2 217 THR A CA 1
ATOM 1710 C C . THR A 1 217 ? -16.227 34.204 5.172 1 52.2 217 THR A C 1
ATOM 1712 O O . THR A 1 217 ? -15.628 33.765 4.188 1 52.2 217 THR A O 1
ATOM 1715 N N . CYS A 1 218 ? -16.099 35.471 5.572 1 47.46 218 CYS A N 1
ATOM 1716 C CA . CYS A 1 218 ? -15.214 36.466 4.976 1 47.46 218 CYS A CA 1
ATOM 1717 C C . CYS A 1 218 ? -13.888 36.535 5.725 1 47.46 218 CYS A C 1
ATOM 1719 O O . CYS A 1 218 ? -13.862 36.482 6.956 1 47.46 218 CYS A O 1
ATOM 1721 N N . TYR A 1 219 ? -12.821 36.325 4.955 1 45.45 219 TYR A N 1
ATOM 1722 C CA . TYR A 1 219 ? -11.491 36.572 5.501 1 45.45 219 TYR A CA 1
ATOM 1723 C C . TYR A 1 219 ? -10.833 37.764 4.817 1 45.45 219 TYR A C 1
ATOM 1725 O O . TYR A 1 219 ? -11.035 37.992 3.622 1 45.45 219 TYR A O 1
ATOM 1733 N N . ASN A 1 220 ? -10.221 38.595 5.521 1 47.66 220 ASN A N 1
ATOM 1734 C CA . ASN A 1 220 ? -9.52 39.758 4.989 1 47.66 220 ASN A CA 1
ATOM 1735 C C . ASN A 1 220 ? -8.132 39.388 4.474 1 47.66 220 ASN A C 1
ATOM 1737 O O . ASN A 1 220 ? -7.467 38.517 5.038 1 47.66 220 ASN A O 1
ATOM 1741 N N . TYR A 1 221 ? -7.823 39.862 3.3 1 44.11 221 TYR A N 1
ATOM 1742 C CA . TYR A 1 221 ? -6.452 39.767 2.812 1 44.11 221 TYR A CA 1
ATOM 1743 C C . TYR A 1 221 ? -5.532 40.705 3.584 1 44.11 221 TYR A C 1
ATOM 1745 O O . TYR A 1 221 ? -5.761 41.916 3.622 1 44.11 221 TYR A O 1
ATOM 1753 N N . PRO A 1 222 ? -4.673 40.114 4.234 1 44.25 222 PRO A N 1
ATOM 1754 C CA . PRO A 1 222 ? -3.879 41.002 5.088 1 44.25 222 PRO A CA 1
ATOM 1755 C C . PRO A 1 222 ? -3.152 42.086 4.297 1 44.25 222 PRO A C 1
ATOM 1757 O O . PRO A 1 222 ? -3.002 43.212 4.779 1 44.25 222 PRO A O 1
ATOM 1760 N N . ALA A 1 223 ? -2.774 41.74 3.14 1 45.34 223 ALA A N 1
ATOM 1761 C CA . ALA A 1 223 ? -1.954 42.707 2.415 1 45.34 223 ALA A CA 1
ATOM 1762 C C . ALA A 1 223 ? -2.82 43.783 1.766 1 45.34 223 ALA A C 1
ATOM 1764 O O . ALA A 1 223 ? -2.324 44.853 1.404 1 45.34 223 ALA A O 1
ATOM 1765 N N . ASP A 1 224 ? -3.989 43.47 1.403 1 41.64 224 ASP A N 1
ATOM 1766 C CA . ASP A 1 224 ? -4.88 44.462 0.81 1 41.64 224 ASP A CA 1
ATOM 1767 C C . ASP A 1 224 ? -6.264 44.411 1.452 1 41.64 224 ASP A C 1
ATOM 1769 O O . ASP A 1 224 ? -7.053 43.507 1.169 1 41.64 224 ASP A O 1
ATOM 1773 N N . PRO A 1 225 ? -6.388 45.256 2.464 1 50.33 225 PRO A N 1
ATOM 1774 C CA . PRO A 1 225 ? -7.663 45.267 3.185 1 50.33 225 PRO A CA 1
ATOM 1775 C C . PRO A 1 225 ? -8.866 45.403 2.255 1 50.33 225 PRO A C 1
ATOM 1777 O O . PRO A 1 225 ? -9.998 45.123 2.659 1 50.33 225 PRO A O 1
ATOM 1780 N N . ASN A 1 226 ? -8.662 45.769 1.034 1 50.61 226 ASN A N 1
ATOM 1781 C CA . ASN A 1 226 ? -9.747 45.931 0.072 1 50.61 226 ASN A CA 1
ATOM 1782 C C . ASN A 1 226 ? -10.111 44.605 -0.59 1 50.61 226 ASN A C 1
ATOM 1784 O O . ASN A 1 226 ? -11.082 44.529 -1.344 1 50.61 226 ASN A O 1
ATOM 1788 N N . ILE A 1 227 ? -9.266 43.599 -0.256 1 45.38 227 ILE A N 1
ATOM 1789 C CA . ILE A 1 227 ? -9.533 42.277 -0.811 1 45.38 227 ILE A CA 1
ATOM 1790 C C . ILE A 1 227 ? -10.06 41.354 0.285 1 45.38 227 ILE A C 1
ATOM 1792 O O . ILE A 1 227 ? -9.434 41.209 1.338 1 45.38 227 ILE A O 1
ATOM 1796 N N . LYS A 1 228 ? -11.316 40.949 0.138 1 53.51 228 LYS A N 1
ATOM 1797 C CA . LYS A 1 228 ? -11.947 39.994 1.044 1 53.51 228 LYS A CA 1
ATOM 1798 C C . LYS A 1 228 ? -12.053 38.614 0.402 1 53.51 228 LYS A C 1
ATOM 1800 O O . LYS A 1 228 ? -12.388 38.497 -0.779 1 53.51 228 LYS A O 1
ATOM 1805 N N . PHE A 1 229 ? -11.584 37.653 1.09 1 47.25 229 PHE A N 1
ATOM 1806 C CA . PHE A 1 229 ? -11.738 36.264 0.676 1 47.25 229 PHE A CA 1
ATOM 1807 C C . PHE A 1 229 ? -12.913 35.612 1.396 1 47.25 229 PHE A C 1
ATOM 1809 O O . PHE A 1 229 ? -13.038 35.723 2.618 1 47.25 229 PHE A O 1
ATOM 1816 N N . TRP A 1 230 ? -13.938 35.258 0.556 1 52.96 230 TRP A N 1
ATOM 1817 C CA . TRP A 1 230 ? -15.108 34.597 1.125 1 52.96 230 TRP A CA 1
ATOM 1818 C C . TRP A 1 230 ? -15.04 33.089 0.909 1 52.96 230 TRP A C 1
ATOM 1820 O O . TRP A 1 230 ? -14.795 32.626 -0.208 1 52.96 230 TRP A O 1
ATOM 1830 N N . GLU A 1 231 ? -15.081 32.391 1.895 1 51.58 231 GLU A N 1
ATOM 1831 C CA . GLU A 1 231 ? -15.284 30.947 1.829 1 51.58 231 GLU A CA 1
ATOM 1832 C C . GLU A 1 231 ? -16.77 30.601 1.775 1 51.58 231 GLU A C 1
ATOM 1834 O O . GLU A 1 231 ? -17.521 30.923 2.698 1 51.58 231 GLU A O 1
ATOM 1839 N N . LEU A 1 232 ? -17.129 30.061 0.506 1 55.16 232 LEU A N 1
ATOM 1840 C CA . LEU A 1 232 ? -18.542 29.749 0.317 1 55.16 232 LEU A CA 1
ATOM 1841 C C . LEU A 1 232 ? -18.825 28.289 0.655 1 55.16 232 LEU A C 1
ATOM 1843 O O . LEU A 1 232 ? -17.968 27.424 0.462 1 55.16 232 LEU A O 1
ATOM 1847 N N . PRO A 1 233 ? -19.931 28.036 1.248 1 55.2 233 PRO A N 1
ATOM 1848 C CA . PRO A 1 233 ? -20.328 26.645 1.477 1 55.2 233 PRO A CA 1
ATOM 1849 C C . PRO A 1 233 ? -20.438 25.842 0.183 1 55.2 233 PRO A C 1
ATOM 1851 O O . PRO A 1 233 ? -20.681 26.413 -0.883 1 55.2 233 PRO A O 1
ATOM 1854 N N . GLY A 1 234 ? -19.997 24.576 0.2 1 50.96 234 GLY A N 1
ATOM 1855 C CA . GLY A 1 234 ? -20.163 23.708 -0.955 1 50.96 234 GLY A CA 1
ATOM 1856 C C . GLY A 1 234 ? -21.615 23.509 -1.348 1 50.96 234 GLY A C 1
ATOM 1857 O O . GLY A 1 234 ? -22.517 23.695 -0.528 1 50.96 234 GLY A O 1
ATOM 1858 N N . ILE A 1 235 ? -21.791 23.239 -2.701 1 47.58 235 ILE A N 1
ATOM 1859 C CA . ILE A 1 235 ? -23.11 22.891 -3.218 1 47.58 235 ILE A CA 1
ATOM 1860 C C . ILE A 1 235 ? -23.38 21.406 -2.984 1 47.58 235 ILE A C 1
ATOM 1862 O O . ILE A 1 235 ? -22.452 20.629 -2.752 1 47.58 235 ILE A O 1
ATOM 1866 N N . GLU A 1 236 ? -24.77 21.127 -2.769 1 44.64 236 GLU A N 1
ATOM 1867 C CA . GLU A 1 236 ? -25.295 19.771 -2.639 1 44.64 236 GLU A CA 1
ATOM 1868 C C . GLU A 1 236 ? -25.013 19.201 -1.252 1 44.64 236 GLU A C 1
ATOM 1870 O O . GLU A 1 236 ? -24.494 18.089 -1.126 1 44.64 236 GLU A O 1
ATOM 1875 N N . ASN A 1 237 ? -24.994 20.089 -0.344 1 44.82 237 ASN A N 1
ATOM 1876 C CA . ASN A 1 237 ? -25.048 19.663 1.051 1 44.82 237 ASN A CA 1
ATOM 1877 C C . ASN A 1 237 ? -26.441 19.856 1.642 1 44.82 237 ASN A C 1
ATOM 1879 O O . ASN A 1 237 ? -27.305 20.475 1.018 1 44.82 237 ASN A O 1
ATOM 1883 N N . PRO A 1 238 ? -26.629 19.073 2.691 1 50.78 238 PRO A N 1
ATOM 1884 C CA . PRO A 1 238 ? -27.991 19.108 3.23 1 50.78 238 PRO A CA 1
ATOM 1885 C C . PRO A 1 238 ? -28.516 20.53 3.414 1 50.78 238 PRO A C 1
ATOM 1887 O O . PRO A 1 238 ? -29.73 20.745 3.438 1 50.78 238 PRO A O 1
ATOM 1890 N N . TYR A 1 239 ? -27.605 21.484 3.449 1 50.38 239 TYR A N 1
ATOM 1891 C CA . TYR A 1 239 ? -28.069 22.85 3.667 1 50.38 239 TYR A CA 1
ATOM 1892 C C . TYR A 1 239 ? -28.262 23.578 2.342 1 50.38 239 TYR A C 1
ATOM 1894 O O . TYR A 1 239 ? -28.98 24.578 2.275 1 50.38 239 TYR A O 1
ATOM 1902 N N . PHE A 1 240 ? -27.472 23.143 1.345 1 50.35 240 PHE A N 1
ATOM 1903 C CA . PHE A 1 240 ? -27.529 23.724 0.009 1 50.35 240 PHE A CA 1
ATOM 1904 C C . PHE A 1 240 ? -27.864 22.661 -1.03 1 50.35 240 PHE A C 1
ATOM 1906 O O . PHE A 1 240 ? -26.966 22.089 -1.652 1 50.35 240 PHE A O 1
ATOM 1913 N N . THR A 1 241 ? -29.101 22.257 -1.261 1 53.26 241 THR A N 1
ATOM 1914 C CA . THR A 1 241 ? -29.573 21.09 -1.999 1 53.26 241 THR A CA 1
ATOM 1915 C C . THR A 1 241 ? -29.714 21.411 -3.485 1 53.26 241 THR A C 1
ATOM 1917 O O . THR A 1 241 ? -29.741 20.506 -4.321 1 53.26 241 THR A O 1
ATOM 1920 N N . ASP A 1 242 ? -30.037 22.684 -3.777 1 52.87 242 ASP A N 1
ATOM 1921 C CA . ASP A 1 242 ? -30.216 23.062 -5.176 1 52.87 242 ASP A CA 1
ATOM 1922 C C . ASP A 1 242 ? -29.562 24.41 -5.468 1 52.87 242 ASP A C 1
ATOM 1924 O O . ASP A 1 242 ? -29.241 25.164 -4.547 1 52.87 242 ASP A O 1
ATOM 1928 N N . LEU A 1 243 ? -29.207 24.545 -6.755 1 52.59 243 LEU A N 1
ATOM 1929 C CA . LEU A 1 243 ? -28.481 25.723 -7.216 1 52.59 243 LEU A CA 1
ATOM 1930 C C . LEU A 1 243 ? -29.249 26.998 -6.886 1 52.59 243 LEU A C 1
ATOM 1932 O O . LEU A 1 243 ? -28.647 28.024 -6.561 1 52.59 243 LEU A O 1
ATOM 1936 N N . GLU A 1 244 ? -30.469 26.923 -6.97 1 57.29 244 GLU A N 1
ATOM 1937 C CA . GLU A 1 244 ? -31.269 28.118 -6.719 1 57.29 244 GLU A CA 1
ATOM 1938 C C . GLU A 1 244 ? -31.2 28.53 -5.251 1 57.29 244 GLU A C 1
ATOM 1940 O O . GLU A 1 244 ? -31.052 29.713 -4.939 1 57.29 244 GLU A O 1
ATOM 1945 N N . THR A 1 245 ? -31.244 27.628 -4.447 1 60.18 245 THR A N 1
ATOM 1946 C CA . THR A 1 245 ? -31.165 27.872 -3.011 1 60.18 245 THR A CA 1
ATOM 1947 C C . THR A 1 245 ? -29.768 28.344 -2.619 1 60.18 245 THR A C 1
ATOM 1949 O O . THR A 1 245 ? -29.62 29.234 -1.78 1 60.18 245 THR A O 1
ATOM 1952 N N . TYR A 1 246 ? -28.839 27.822 -3.189 1 58.22 246 TYR A N 1
ATOM 1953 C CA . TYR A 1 246 ? -27.449 28.197 -2.957 1 58.22 246 TYR A CA 1
ATOM 1954 C C . TYR A 1 246 ? -27.2 29.646 -3.357 1 58.22 246 TYR A C 1
ATOM 1956 O O . TYR A 1 246 ? -26.591 30.409 -2.603 1 58.22 246 TYR A O 1
ATOM 1964 N N . ARG A 1 247 ? -27.729 29.929 -4.501 1 59.65 247 ARG A N 1
ATOM 1965 C CA . ARG A 1 247 ? -27.556 31.285 -5.013 1 59.65 247 ARG A CA 1
ATOM 1966 C C . ARG A 1 247 ? -28.137 32.312 -4.047 1 59.65 247 ARG A C 1
ATOM 1968 O O . ARG A 1 247 ? -27.527 33.355 -3.801 1 59.65 247 ARG A O 1
ATOM 1975 N N . TYR A 1 248 ? -29.261 31.985 -3.596 1 63.69 248 TYR A N 1
ATOM 1976 C CA . TYR A 1 248 ? -29.958 32.905 -2.704 1 63.69 248 TYR A CA 1
ATOM 1977 C C . TYR A 1 248 ? -29.282 32.96 -1.34 1 63.69 248 TYR A C 1
ATOM 1979 O O . TYR A 1 248 ? -29.042 34.044 -0.802 1 63.69 248 TYR A O 1
ATOM 1987 N N . LYS A 1 249 ? -28.849 31.805 -0.898 1 64.56 249 LYS A N 1
ATOM 1988 C CA . LYS A 1 249 ? -28.337 31.743 0.469 1 64.56 249 LYS A CA 1
ATOM 1989 C C . LYS A 1 249 ? -26.897 32.244 0.54 1 64.56 249 LYS A C 1
ATOM 1991 O O . LYS A 1 249 ? -26.497 32.859 1.53 1 64.56 249 LYS A O 1
ATOM 1996 N N . VAL A 1 250 ? -26.212 32.003 -0.53 1 60.26 250 VAL A N 1
ATOM 1997 C CA . VAL A 1 250 ? -24.811 32.409 -0.573 1 60.26 250 VAL A CA 1
ATOM 1998 C C . VAL A 1 250 ? -24.694 33.795 -1.202 1 60.26 250 VAL A C 1
ATOM 2000 O O . VAL A 1 250 ? -23.646 34.439 -1.11 1 60.26 250 VAL A O 1
ATOM 2003 N N . GLN A 1 251 ? -25.644 34.394 -1.74 1 59.81 251 GLN A N 1
ATOM 2004 C CA . GLN A 1 251 ? -25.678 35.697 -2.395 1 59.81 251 GLN A CA 1
ATOM 2005 C C . GLN A 1 251 ? -24.524 35.847 -3.382 1 59.81 251 GLN A C 1
ATOM 2007 O O . GLN A 1 251 ? -23.676 36.728 -3.225 1 59.81 251 GLN A O 1
ATOM 2012 N N . LEU A 1 252 ? -24.536 35.033 -4.325 1 58.84 252 LEU A N 1
ATOM 2013 C CA . LEU A 1 252 ? -23.454 34.927 -5.298 1 58.84 252 LEU A CA 1
ATOM 2014 C C . LEU A 1 252 ? -23.188 36.274 -5.963 1 58.84 252 LEU A C 1
ATOM 2016 O O . LEU A 1 252 ? -22.066 36.544 -6.398 1 58.84 252 LEU A O 1
ATOM 2020 N N . ASP A 1 253 ? -24.139 37.134 -6.021 1 55.72 253 ASP A N 1
ATOM 2021 C CA . ASP A 1 253 ? -24.044 38.429 -6.689 1 55.72 253 ASP A CA 1
ATOM 2022 C C . ASP A 1 253 ? -23.154 39.388 -5.902 1 55.72 253 ASP A C 1
ATOM 2024 O O . ASP A 1 253 ? -22.752 40.433 -6.417 1 55.72 253 ASP A O 1
ATOM 2028 N N . LYS A 1 254 ? -22.777 38.996 -4.787 1 58.73 254 LYS A N 1
ATOM 2029 C CA . LYS A 1 254 ? -22.015 39.894 -3.925 1 58.73 254 LYS A CA 1
ATOM 2030 C C . LYS A 1 254 ? -20.519 39.788 -4.204 1 58.73 254 LYS A C 1
ATOM 2032 O O . LYS A 1 254 ? -19.735 40.619 -3.741 1 58.73 254 LYS A O 1
ATOM 2037 N N . TYR A 1 255 ? -20.19 38.743 -4.837 1 54.74 255 TYR A N 1
ATOM 2038 C CA . TYR A 1 255 ? -18.763 38.508 -5.025 1 54.74 255 TYR A CA 1
ATOM 2039 C C . TYR A 1 255 ? -18.299 39.026 -6.381 1 54.74 255 TYR A C 1
ATOM 2041 O O . TYR A 1 255 ? -18.997 38.867 -7.385 1 54.74 255 TYR A O 1
ATOM 2049 N N . ASP A 1 256 ? -17.112 39.798 -6.441 1 48.49 256 ASP A N 1
ATOM 2050 C CA . ASP A 1 256 ? -16.601 40.445 -7.645 1 48.49 256 ASP A CA 1
ATOM 2051 C C . ASP A 1 256 ? -15.947 39.429 -8.579 1 48.49 256 ASP A C 1
ATOM 2053 O O . ASP A 1 256 ? -16.034 39.556 -9.802 1 48.49 256 ASP A O 1
ATOM 2057 N N . THR A 1 257 ? -15.052 38.65 -8.167 1 44.01 257 THR A N 1
ATOM 2058 C CA . THR A 1 257 ? -14.276 37.655 -8.898 1 44.01 257 THR A CA 1
ATOM 2059 C C . THR A 1 257 ? -14.369 36.291 -8.219 1 44.01 257 THR A C 1
ATOM 2061 O O . THR A 1 257 ? -14.486 36.208 -6.995 1 44.01 257 THR A O 1
ATOM 2064 N N . PHE A 1 258 ? -14.831 35.432 -8.987 1 37 258 PHE A N 1
ATOM 2065 C CA . PHE A 1 258 ? -14.802 34.04 -8.553 1 37 258 PHE A CA 1
ATOM 2066 C C . PHE A 1 258 ? -13.521 33.356 -9.013 1 37 258 PHE A C 1
ATOM 2068 O O . PHE A 1 258 ? -13.055 33.585 -10.131 1 37 258 PHE A O 1
ATOM 2075 N N . ASP A 1 259 ? -12.671 33.165 -8.294 1 30.85 259 ASP A N 1
ATOM 2076 C CA . ASP A 1 259 ? -11.61 32.227 -8.647 1 30.85 259 ASP A CA 1
ATOM 2077 C C . ASP A 1 259 ? -12.122 30.788 -8.635 1 30.85 259 ASP A C 1
ATOM 2079 O O . ASP A 1 259 ? -12.472 30.257 -7.58 1 30.85 259 ASP A O 1
ATOM 2083 N N . LEU A 1 260 ? -12.604 30.439 -9.717 1 29.13 260 LEU A N 1
ATOM 2084 C CA . LEU A 1 260 ? -12.94 29.037 -9.941 1 29.13 260 LEU A CA 1
ATOM 2085 C C . LEU A 1 260 ? -11.678 28.193 -10.087 1 29.13 260 LEU A C 1
ATOM 2087 O O . LEU A 1 260 ? -10.995 28.262 -11.112 1 29.13 260 LEU A O 1
ATOM 2091 N N . THR A 1 261 ? -10.679 28.43 -9.517 1 25.82 261 THR A N 1
ATOM 2092 C CA . THR A 1 261 ? -9.48 27.617 -9.69 1 25.82 261 THR A CA 1
ATOM 2093 C C . THR A 1 261 ? -9.83 26.131 -9.692 1 25.82 261 THR A C 1
ATOM 2095 O O . THR A 1 261 ? -10.278 25.593 -8.677 1 25.82 261 THR A O 1
ATOM 2098 N N . LEU A 1 262 ? -10.542 25.694 -10.671 1 25.6 262 LEU A N 1
ATOM 2099 C CA . LEU A 1 262 ? -10.359 24.28 -10.983 1 25.6 262 LEU A CA 1
ATOM 2100 C C . LEU A 1 262 ? -8.889 23.965 -11.236 1 25.6 262 LEU A C 1
ATOM 2102 O O . LEU A 1 262 ? -8.178 24.756 -11.859 1 25.6 262 LEU A O 1
ATOM 2106 N N . MET A 1 263 ? -8.018 23.357 -10.489 1 24.01 263 MET A N 1
ATOM 2107 C CA . MET A 1 263 ? -6.692 23.052 -11.018 1 24.01 263 MET A CA 1
ATOM 2108 C C . MET A 1 263 ? -6.786 22.5 -12.436 1 24.01 263 MET A C 1
ATOM 2110 O O . MET A 1 263 ? -7.276 21.388 -12.643 1 24.01 263 MET A O 1
ATOM 2114 N N . MET A 1 264 ? -7.351 23.113 -13.464 1 22.06 264 MET A N 1
ATOM 2115 C CA . MET A 1 264 ? -7.135 22.785 -14.87 1 22.06 264 MET A CA 1
ATOM 2116 C C . MET A 1 264 ? -5.646 22.728 -15.193 1 22.06 264 MET A C 1
ATOM 2118 O O . MET A 1 264 ? -4.861 23.518 -14.664 1 22.06 264 MET A O 1
ATOM 2122 N N . THR A 1 265 ? -5.009 21.586 -15.657 1 22.26 265 THR A N 1
ATOM 2123 C CA . THR A 1 265 ? -3.723 21.479 -16.336 1 22.26 265 THR A CA 1
ATOM 2124 C C . THR A 1 265 ? -3.588 22.552 -17.412 1 22.26 265 THR A C 1
ATOM 2126 O O . THR A 1 265 ? -2.509 23.119 -17.599 1 22.26 265 THR A O 1
ATOM 2129 N N . SER A 1 266 ? -4.317 22.454 -18.586 1 20.76 266 SER A N 1
ATOM 2130 C CA . SER A 1 266 ? -3.697 23.03 -19.775 1 20.76 266 SER A CA 1
ATOM 2131 C C . SER A 1 266 ? -3.468 24.529 -19.607 1 20.76 266 SER A C 1
ATOM 2133 O O . SER A 1 266 ? -4.202 25.196 -18.875 1 20.76 266 SER A O 1
ATOM 2135 N N . ALA A 1 267 ? -2.276 25.013 -19.981 1 21.78 267 ALA A N 1
ATOM 2136 C CA . ALA A 1 267 ? -1.577 26.277 -20.197 1 21.78 267 ALA A CA 1
ATOM 2137 C C . ALA A 1 267 ? -2.463 27.274 -20.938 1 21.78 267 ALA A C 1
ATOM 2139 O O . ALA A 1 267 ? -2.286 28.488 -20.809 1 21.78 267 ALA A O 1
ATOM 2140 N N . GLN A 1 268 ? -3.347 26.907 -21.829 1 20.93 268 GLN A N 1
ATOM 2141 C CA . GLN A 1 268 ? -3.333 27.93 -22.869 1 20.93 268 GLN A CA 1
ATOM 2142 C C . GLN A 1 268 ? -3.889 29.252 -22.347 1 20.93 268 GLN A C 1
ATOM 2144 O O . GLN A 1 268 ? -5.047 29.323 -21.93 1 20.93 268 GLN A O 1
ATOM 2149 N N . VAL A 1 269 ? -3.142 29.993 -21.485 1 21.05 269 VAL A N 1
ATOM 2150 C CA . VAL A 1 269 ? -3.486 31.399 -21.303 1 21.05 269 VAL A CA 1
ATOM 2151 C C . VAL A 1 269 ? -3.837 32.024 -22.652 1 21.05 269 VAL A C 1
ATOM 2153 O O . VAL A 1 269 ? -3.25 31.672 -23.677 1 21.05 269 VAL A O 1
ATOM 2156 N N . VAL A 1 270 ? -4.985 32.575 -22.827 1 20.82 270 VAL A N 1
ATOM 2157 C CA . VAL A 1 270 ? -5.501 33.496 -23.835 1 20.82 270 VAL A CA 1
ATOM 2158 C C . VAL A 1 270 ? -4.434 34.53 -24.185 1 20.82 270 VAL A C 1
ATOM 2160 O O . VAL A 1 270 ? -3.779 35.081 -23.297 1 20.82 270 VAL A O 1
ATOM 2163 N N . GLU A 1 271 ? -3.886 34.386 -25.474 1 21.89 271 GLU A N 1
ATOM 2164 C CA . GLU A 1 271 ? -3.047 35.261 -26.287 1 21.89 271 GLU A CA 1
ATOM 2165 C C . GLU A 1 271 ? -3.545 36.703 -26.241 1 21.89 271 GLU A C 1
ATOM 2167 O O . GLU A 1 271 ? -4.702 36.976 -26.566 1 21.89 271 GLU A O 1
ATOM 2172 N N . THR A 1 272 ? -3.346 37.349 -25.041 1 21.7 272 THR A N 1
ATOM 2173 C CA . THR A 1 272 ? -3.533 38.789 -25.176 1 21.7 272 THR A CA 1
ATOM 2174 C C . THR A 1 272 ? -2.795 39.318 -26.402 1 21.7 272 THR A C 1
ATOM 2176 O O . THR A 1 272 ? -1.562 39.316 -26.44 1 21.7 272 THR A O 1
ATOM 2179 N N . SER A 1 273 ? -3.116 38.658 -27.572 1 20.82 273 SER A N 1
ATOM 2180 C CA . SER A 1 273 ? -2.515 39.266 -28.755 1 20.82 273 SER A CA 1
ATOM 2181 C C . SER A 1 273 ? -2.751 40.772 -28.783 1 20.82 273 SER A C 1
ATOM 2183 O O . SER A 1 273 ? -3.894 41.225 -28.876 1 20.82 273 SER A O 1
ATOM 2185 N N . VAL A 1 274 ? -2.167 41.535 -27.782 1 22.16 274 VAL A N 1
ATOM 2186 C CA . VAL A 1 274 ? -2.06 42.951 -28.12 1 22.16 274 VAL A CA 1
ATOM 2187 C C . VAL A 1 274 ? -1.443 43.105 -29.509 1 22.16 274 VAL A C 1
ATOM 2189 O O . VAL A 1 274 ? -0.277 42.763 -29.719 1 22.16 274 VAL A O 1
ATOM 2192 N N . THR A 1 275 ? -2.219 42.581 -30.437 1 22.13 275 THR A N 1
ATOM 2193 C CA . THR A 1 275 ? -1.861 42.877 -31.819 1 22.13 2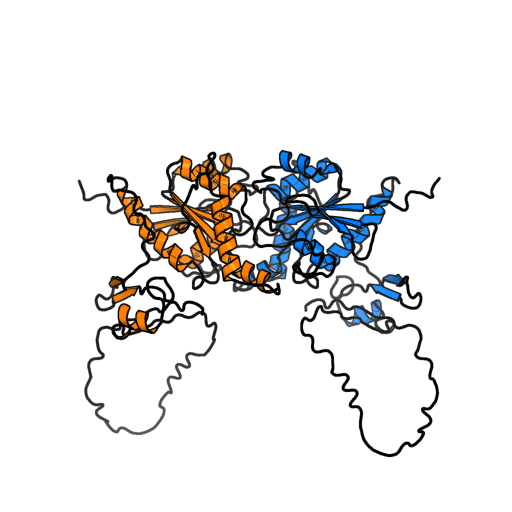75 THR A CA 1
ATOM 2194 C C . THR A 1 275 ? -1.51 44.353 -31.982 1 22.13 275 THR A C 1
ATOM 2196 O O . THR A 1 275 ? -2.342 45.226 -31.727 1 22.13 275 THR A O 1
ATOM 2199 N N . THR A 1 276 ? -0.253 44.611 -31.563 1 22.37 276 THR A N 1
ATOM 2200 C CA . THR A 1 276 ? 0.293 45.916 -31.919 1 22.37 276 THR A CA 1
ATOM 2201 C C . THR A 1 276 ? 0.017 46.236 -33.386 1 22.37 276 THR A C 1
ATOM 2203 O O . THR A 1 276 ? 0.471 45.519 -34.279 1 22.37 276 THR A O 1
ATOM 2206 N N . THR A 1 277 ? -1.341 46.667 -33.579 1 22.41 277 THR A N 1
ATOM 2207 C CA . THR A 1 277 ? -1.649 47.273 -34.869 1 22.41 277 THR A CA 1
ATOM 2208 C C . THR A 1 277 ? -0.547 48.242 -35.288 1 22.41 277 THR A C 1
ATOM 2210 O O . THR A 1 277 ? -0.165 49.126 -34.519 1 22.41 277 THR A O 1
ATOM 2213 N N . ASP A 1 278 ? 0.356 47.922 -36.102 1 22.87 278 ASP A N 1
ATOM 2214 C CA . ASP A 1 278 ? 1.399 48.731 -36.726 1 22.87 278 ASP A CA 1
ATOM 2215 C C . ASP A 1 278 ? 0.817 50.008 -37.326 1 22.87 278 ASP A C 1
ATOM 2217 O O . ASP A 1 278 ? 1.558 50.925 -37.686 1 22.87 278 ASP A O 1
ATOM 2221 N N . ASN A 1 279 ? -0.505 50.06 -37.786 1 24.44 279 ASN A N 1
ATOM 2222 C CA . ASN A 1 279 ? -0.43 50.931 -38.955 1 24.44 279 ASN A CA 1
ATOM 2223 C C . ASN A 1 279 ? -0.035 52.353 -38.57 1 24.44 279 ASN A C 1
ATOM 2225 O O . ASN A 1 279 ? 0.044 52.681 -37.385 1 24.44 279 ASN A O 1
ATOM 2229 N N . SER A 1 280 ? -0.915 53.47 -39.1 1 24.83 280 SER A N 1
ATOM 2230 C CA . SER A 1 280 ? -0.874 54.763 -39.775 1 24.83 280 SER A CA 1
ATOM 2231 C C . SER A 1 280 ? -0.898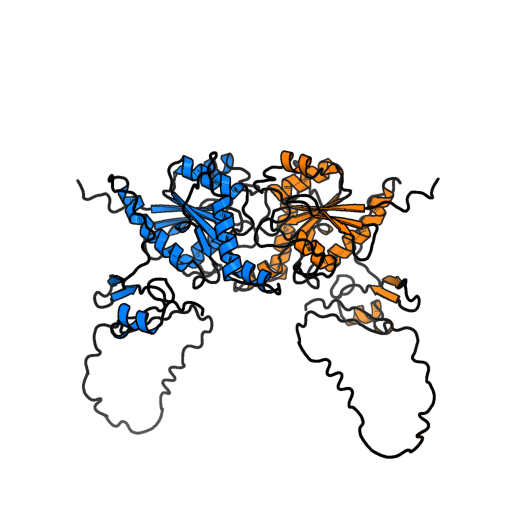 55.911 -38.771 1 24.83 280 SER A C 1
ATOM 2233 O O . SER A 1 280 ? -1.222 55.711 -37.599 1 24.83 280 SER A O 1
ATOM 2235 N N . PRO A 1 281 ? -1.504 57.202 -39.051 1 26.78 281 PRO A N 1
ATOM 2236 C CA . PRO A 1 281 ? -1.104 58.526 -38.571 1 26.78 281 PRO A CA 1
ATOM 2237 C C . PRO A 1 281 ? -1.273 58.682 -37.061 1 26.78 281 PRO A C 1
ATOM 2239 O O . PRO A 1 281 ? -2.018 57.922 -36.438 1 26.78 281 PRO A O 1
ATOM 2242 N N . SER A 1 282 ? -0.489 59.56 -36.278 1 24.83 282 SER A N 1
ATOM 2243 C CA . SER A 1 282 ? -0.124 59.978 -34.928 1 24.83 282 SER A CA 1
ATOM 2244 C C . SER A 1 282 ? -1.353 60.393 -34.127 1 24.83 282 SER A C 1
ATOM 2246 O O . SER A 1 282 ? -1.235 60.83 -32.98 1 24.83 282 SER A O 1
ATOM 2248 N N . GLN A 1 283 ? -2.64 60.306 -34.74 1 21.8 283 GLN A N 1
ATOM 2249 C CA . GLN A 1 283 ? -3.583 61.285 -34.21 1 21.8 283 GLN A CA 1
ATOM 2250 C C . GLN A 1 283 ? -3.793 61.09 -32.711 1 21.8 283 GLN A C 1
ATOM 2252 O O . GLN A 1 283 ? -3.857 59.956 -32.23 1 21.8 283 GLN A O 1
ATOM 2257 N N . ASP A 1 284 ? -3.572 62.142 -31.823 1 22.63 284 ASP A N 1
ATOM 2258 C CA . ASP A 1 284 ? -3.544 62.468 -30.4 1 22.63 284 ASP A CA 1
ATOM 2259 C C . ASP A 1 284 ? -4.808 61.974 -29.699 1 22.63 284 ASP A C 1
ATOM 2261 O O . ASP A 1 284 ? -5.844 62.642 -29.731 1 22.63 284 ASP A O 1
ATOM 2265 N N . TYR A 1 285 ? -5.399 60.825 -30.116 1 22.35 285 TYR A N 1
ATOM 2266 C CA . TYR A 1 285 ? -6.751 60.602 -29.616 1 22.35 285 TYR A CA 1
ATOM 2267 C C . TYR A 1 285 ? -6.787 60.666 -28.093 1 22.35 285 TYR A C 1
ATOM 2269 O O . TYR A 1 285 ? -6.006 59.99 -27.419 1 22.35 285 TYR A O 1
ATOM 2277 N N . THR A 1 286 ? -7.178 61.831 -27.553 1 22.51 286 THR A N 1
ATOM 2278 C CA . THR A 1 286 ? -7.425 62.256 -26.18 1 22.51 286 THR A CA 1
ATOM 2279 C C . THR A 1 286 ? -8.251 61.213 -25.432 1 22.51 286 THR A C 1
ATOM 2281 O O . THR A 1 286 ? -9.374 60.899 -25.832 1 22.51 286 THR A O 1
ATOM 2284 N N . HIS A 1 287 ? -7.605 60.136 -25.02 1 22.38 287 HIS A N 1
ATOM 2285 C CA . HIS A 1 287 ? -8.123 58.991 -24.28 1 22.38 287 HIS A CA 1
ATOM 2286 C C . HIS A 1 287 ? -9.059 59.436 -23.161 1 22.38 287 HIS A C 1
ATOM 2288 O O . HIS A 1 287 ? -8.691 60.273 -22.334 1 22.38 287 HIS A O 1
ATOM 2294 N N . PRO A 1 288 ? -10.392 59.524 -23.44 1 23.67 288 PRO A N 1
ATOM 2295 C CA . PRO A 1 288 ? -11.305 60.114 -22.458 1 23.67 288 PRO A CA 1
ATOM 2296 C C . PRO A 1 288 ? -10.96 59.723 -21.023 1 23.67 288 PRO A C 1
ATOM 2298 O O . PRO A 1 288 ? -10.178 58.795 -20.803 1 23.67 288 PRO A O 1
ATOM 2301 N N . ASP A 1 289 ? -11.879 60.023 -20.132 1 21.89 289 ASP A N 1
ATOM 2302 C CA . ASP A 1 289 ? -11.952 60.229 -18.689 1 21.89 289 ASP A CA 1
ATOM 2303 C C . ASP A 1 289 ? -11.609 58.947 -17.934 1 21.89 289 ASP A C 1
ATOM 2305 O O . ASP A 1 289 ? -11.87 57.844 -18.421 1 21.89 289 ASP A O 1
ATOM 2309 N N . ASP A 1 290 ? -10.701 58.933 -16.916 1 23.87 290 ASP A N 1
ATOM 2310 C CA . ASP A 1 290 ? -10.069 58.221 -15.809 1 23.87 290 ASP A CA 1
ATOM 2311 C C . ASP A 1 290 ? -11.093 57.398 -15.031 1 23.87 290 ASP A C 1
ATOM 2313 O O . ASP A 1 290 ? -11.677 57.881 -14.059 1 23.87 290 ASP A O 1
ATOM 2317 N N . GLN A 1 291 ? -12.125 56.841 -15.625 1 23.6 291 GLN A N 1
ATOM 2318 C CA . GLN A 1 291 ? -13.127 56.252 -14.742 1 23.6 291 GLN A CA 1
ATOM 2319 C C . GLN A 1 291 ? -12.49 55.265 -13.768 1 23.6 291 GLN A C 1
ATOM 2321 O O . GLN A 1 291 ? -11.612 54.487 -14.149 1 23.6 291 GLN A O 1
ATOM 2326 N N . THR A 1 292 ? -12.563 55.536 -12.465 1 24.64 292 THR A N 1
ATOM 2327 C CA . THR A 1 292 ? -12.129 54.952 -11.2 1 24.64 292 THR A CA 1
ATOM 2328 C C . THR A 1 292 ? -12.451 53.461 -11.154 1 24.64 292 THR A C 1
ATOM 2330 O O . THR A 1 292 ? -13.593 53.059 -11.386 1 24.64 292 THR A O 1
ATOM 2333 N N . ILE A 1 293 ? -11.66 52.664 -11.695 1 26.77 293 ILE A N 1
ATOM 2334 C CA . ILE A 1 293 ? -11.755 51.211 -11.596 1 26.77 293 ILE A CA 1
ATOM 2335 C C . ILE A 1 293 ? -12.24 50.819 -10.202 1 26.77 293 ILE A C 1
ATOM 2337 O O . ILE A 1 293 ? -11.695 51.28 -9.196 1 26.77 293 ILE A O 1
ATOM 2341 N N . PRO A 1 294 ? -13.525 50.413 -10.106 1 25.12 294 PRO A N 1
ATOM 2342 C CA . PRO A 1 294 ? -14.053 50.119 -8.771 1 25.12 294 PRO A CA 1
ATOM 2343 C C . PRO A 1 294 ? -13.11 49.251 -7.942 1 25.12 294 PRO A C 1
ATOM 2345 O O . PRO A 1 294 ? -12.301 48.505 -8.499 1 25.12 294 PRO A O 1
ATOM 2348 N N . SER A 1 295 ? -12.831 49.688 -6.662 1 24.97 295 SER A N 1
ATOM 2349 C CA . SER A 1 295 ? -11.875 49.327 -5.621 1 24.97 295 SER A CA 1
ATOM 2350 C C . SER A 1 295 ? -11.882 47.824 -5.361 1 24.97 295 SER A C 1
ATOM 2352 O O . SER A 1 295 ? -10.85 47.243 -5.021 1 24.97 295 SER A O 1
ATOM 2354 N N . HIS A 1 296 ? -13.115 47.23 -5.059 1 24.12 296 HIS A N 1
ATOM 2355 C CA . HIS A 1 296 ? -13.109 45.988 -4.294 1 24.12 296 HIS A CA 1
ATOM 2356 C C . HIS A 1 296 ? -13.277 44.778 -5.206 1 24.12 296 HIS A C 1
ATOM 2358 O O . HIS A 1 296 ? -14.138 44.776 -6.089 1 24.12 296 HIS A O 1
ATOM 2364 N N . VAL A 1 297 ? -12.281 44.223 -5.711 1 24.07 297 VAL A N 1
ATOM 2365 C CA . VAL A 1 297 ? -12.389 43.011 -6.515 1 24.07 297 VAL A CA 1
ATOM 2366 C C . VAL A 1 297 ? -12.622 41.806 -5.606 1 24.07 297 VAL A C 1
ATOM 2368 O O . VAL A 1 297 ? -11.856 41.571 -4.668 1 24.07 297 VAL A O 1
ATOM 2371 N N . THR A 1 298 ? -13.879 41.375 -5.409 1 24.52 298 THR A N 1
ATOM 2372 C CA . THR A 1 298 ? -14.242 40.195 -4.632 1 24.52 298 THR A CA 1
ATOM 2373 C C . THR A 1 298 ? -14.115 38.931 -5.478 1 24.52 298 THR A C 1
ATOM 2375 O O . THR A 1 298 ? -14.636 38.869 -6.593 1 24.52 298 THR A O 1
ATOM 2378 N N . LEU A 1 299 ? -13.158 38.171 -5.327 1 22.89 299 LEU A N 1
ATOM 2379 C CA . LEU A 1 299 ? -12.924 36.93 -6.057 1 22.89 299 LEU A CA 1
ATOM 2380 C C . LEU A 1 299 ? -13.593 35.752 -5.356 1 22.89 299 LEU A C 1
ATOM 2382 O O . LEU A 1 299 ? -13.488 35.61 -4.136 1 22.89 299 LEU A O 1
ATOM 2386 N N . GLY A 1 300 ? -14.711 35.19 -5.846 1 22.68 300 GLY A N 1
ATOM 2387 C CA . GLY A 1 300 ? -15.399 34.002 -5.367 1 22.68 300 GLY A CA 1
ATOM 2388 C C . GLY A 1 300 ? -14.821 32.713 -5.921 1 22.68 300 GLY A C 1
ATOM 2389 O O . GLY A 1 300 ? -14.356 32.675 -7.062 1 22.68 300 GLY A O 1
ATOM 2390 N N . PHE A 1 301 ? -14.228 31.837 -5.116 1 22.15 301 PHE A N 1
ATOM 2391 C CA . PHE A 1 301 ? -13.739 30.52 -5.506 1 22.15 301 PHE A CA 1
ATOM 2392 C C . PHE A 1 301 ? -14.842 29.475 -5.384 1 22.15 301 PHE A C 1
ATOM 2394 O O . PHE A 1 301 ? -15.614 29.49 -4.423 1 22.15 301 PHE A O 1
ATOM 2401 N N . LYS A 1 302 ? -15.354 28.821 -6.525 1 22.87 302 LYS A N 1
ATOM 2402 C CA . LYS A 1 302 ? -16.428 27.833 -6.564 1 22.87 302 LYS A CA 1
ATOM 2403 C C . LYS A 1 302 ? -15.867 26.415 -6.635 1 22.87 302 LYS A C 1
ATOM 2405 O O . LYS A 1 302 ? -15.102 26.089 -7.545 1 22.87 302 LYS A O 1
ATOM 2410 N N . PRO A 1 303 ? -15.88 25.791 -5.508 1 21.67 303 PRO A N 1
ATOM 2411 C CA . PRO A 1 303 ? -15.564 24.367 -5.64 1 21.67 303 PRO A CA 1
ATOM 2412 C C . PRO A 1 303 ? -16.667 23.581 -6.346 1 21.67 303 PRO A C 1
ATOM 2414 O O . PRO A 1 303 ? -17.852 23.859 -6.147 1 21.67 303 PRO A O 1
ATOM 2417 N N . PHE A 1 304 ? -16.511 23.233 -7.602 1 20.15 304 PHE A N 1
ATOM 2418 C CA . PHE A 1 304 ? -17.498 22.485 -8.373 1 20.15 304 PHE A CA 1
ATOM 2419 C C . PHE A 1 304 ? -17.675 21.08 -7.808 1 20.15 304 PHE A C 1
ATOM 2421 O O . PHE A 1 304 ? -16.696 20.422 -7.448 1 20.15 304 PHE A O 1
ATOM 2428 N N . THR A 1 305 ? -18.667 20.935 -7.089 1 20.81 305 THR A N 1
ATOM 2429 C CA . THR A 1 305 ? -19.161 19.624 -6.683 1 20.81 305 THR A CA 1
ATOM 2430 C C . THR A 1 305 ? -19.518 18.779 -7.902 1 20.81 305 THR A C 1
ATOM 2432 O O . THR A 1 305 ? -20.195 19.254 -8.817 1 20.81 305 THR A O 1
ATOM 2435 N N . ALA A 1 306 ? -18.634 17.795 -8.202 1 18.35 306 ALA A N 1
ATOM 2436 C CA . ALA A 1 306 ? -18.939 16.841 -9.264 1 18.35 306 ALA A CA 1
ATOM 2437 C C . ALA A 1 306 ? -20.405 16.42 -9.22 1 18.35 306 ALA A C 1
ATOM 2439 O O . ALA A 1 306 ? -20.945 16.142 -8.146 1 18.35 306 ALA A O 1
ATOM 2440 N N . LEU A 1 307 ? -21.19 16.93 -10.206 1 19.36 307 LEU A N 1
ATOM 2441 C CA . LEU A 1 307 ? -22.429 16.218 -10.499 1 19.36 307 LEU A CA 1
ATOM 2442 C C . LEU A 1 307 ? -22.157 14.743 -10.776 1 19.36 307 LEU A C 1
ATOM 2444 O O . LEU A 1 307 ? -21.207 14.405 -11.486 1 19.36 307 LEU A O 1
ATOM 2448 N N . MET B 1 1 ? 7.322 -49.391 -10.244 1 20.86 1 MET B N 1
ATOM 2449 C CA . MET B 1 1 ? 7.017 -48.467 -9.155 1 20.86 1 MET B CA 1
ATOM 2450 C C . MET B 1 1 ? 7.122 -47.02 -9.625 1 20.86 1 MET B C 1
ATOM 2452 O O . MET B 1 1 ? 7.058 -46.094 -8.815 1 20.86 1 MET B O 1
ATOM 2456 N N . LEU B 1 2 ? 7.808 -46.785 -10.759 1 28.14 2 LEU B N 1
ATOM 2457 C CA . LEU B 1 2 ? 8.098 -45.55 -11.479 1 28.14 2 LEU B CA 1
ATOM 2458 C C . LEU B 1 2 ? 6.815 -44.789 -11.793 1 28.14 2 LEU B C 1
ATOM 2460 O O . LEU B 1 2 ? 6.85 -43.752 -12.46 1 28.14 2 LEU B O 1
ATOM 2464 N N . GLN B 1 3 ? 5.692 -45.444 -12.013 1 32.56 3 GLN B N 1
ATOM 2465 C CA . GLN B 1 3 ? 4.385 -45.083 -12.553 1 32.56 3 GLN B CA 1
ATOM 2466 C C . GLN B 1 3 ? 3.821 -43.852 -11.85 1 32.56 3 GLN B C 1
ATOM 2468 O O . GLN B 1 3 ? 2.848 -43.256 -12.316 1 32.56 3 GLN B O 1
ATOM 2473 N N . VAL B 1 4 ? 3.761 -43.84 -10.518 1 34.96 4 VAL B N 1
ATOM 2474 C CA . VAL B 1 4 ? 2.852 -43.187 -9.582 1 34.96 4 VAL B CA 1
ATOM 2475 C C . VAL B 1 4 ? 3.085 -41.678 -9.601 1 34.96 4 VAL B C 1
ATOM 2477 O O . VAL B 1 4 ? 2.502 -40.944 -8.801 1 34.96 4 VAL B O 1
ATOM 2480 N N . ARG B 1 5 ? 4.251 -41.178 -9.953 1 42.26 5 ARG B N 1
ATOM 2481 C CA . ARG B 1 5 ? 4.653 -39.816 -9.617 1 42.26 5 ARG B CA 1
ATOM 2482 C C . ARG B 1 5 ? 3.88 -38.797 -10.448 1 42.26 5 ARG B C 1
ATOM 2484 O O . ARG B 1 5 ? 4.29 -37.639 -10.557 1 42.26 5 ARG B O 1
ATOM 2491 N N . LYS B 1 6 ? 3.285 -39.107 -11.417 1 45.67 6 LYS B N 1
ATOM 2492 C CA . LYS B 1 6 ? 2.499 -38.484 -12.478 1 45.67 6 LYS B CA 1
ATOM 2493 C C . LYS B 1 6 ? 1.528 -37.453 -11.909 1 45.67 6 LYS B C 1
ATOM 2495 O O . LYS B 1 6 ? 1.227 -36.45 -12.561 1 45.67 6 LYS B O 1
ATOM 2500 N N . ASP B 1 7 ? 0.888 -37.798 -10.843 1 53.6 7 ASP B N 1
ATOM 2501 C CA . ASP B 1 7 ? -0.332 -37.106 -10.437 1 53.6 7 ASP B CA 1
ATOM 2502 C C . ASP B 1 7 ? -0.027 -36.002 -9.428 1 53.6 7 ASP B C 1
ATOM 2504 O O . ASP B 1 7 ? -0.879 -35.648 -8.61 1 53.6 7 ASP B O 1
ATOM 2508 N N . LEU B 1 8 ? 1.255 -35.599 -9.344 1 63.54 8 LEU B N 1
ATOM 2509 C CA . LEU B 1 8 ? 1.501 -34.732 -8.197 1 63.54 8 LEU B CA 1
ATOM 2510 C C . LEU B 1 8 ? 0.975 -33.324 -8.456 1 63.54 8 LEU B C 1
ATOM 2512 O O . LEU B 1 8 ? 1.224 -32.749 -9.518 1 63.54 8 LEU B O 1
ATOM 2516 N N . MET B 1 9 ? -0.019 -32.922 -7.669 1 79.92 9 MET B N 1
ATOM 2517 C CA . MET B 1 9 ? -0.567 -31.57 -7.624 1 79.92 9 MET B CA 1
ATOM 2518 C C . MET B 1 9 ? 0.441 -30.594 -7.024 1 79.92 9 MET B C 1
ATOM 2520 O O . MET B 1 9 ? 1.117 -30.917 -6.046 1 79.92 9 MET B O 1
ATOM 2524 N N . VAL B 1 10 ? 0.812 -29.607 -7.791 1 86.23 10 VAL B N 1
ATOM 2525 C CA . VAL B 1 10 ? 1.681 -28.552 -7.281 1 86.23 10 VAL B CA 1
ATOM 2526 C C . VAL B 1 10 ? 0.839 -27.459 -6.626 1 86.23 10 VAL B C 1
ATOM 2528 O O . VAL B 1 10 ? -0.023 -26.86 -7.273 1 86.23 10 VAL B O 1
ATOM 2531 N N . GLU B 1 11 ? 1.077 -27.319 -5.355 1 92.34 11 GLU B N 1
ATOM 2532 C CA . GLU B 1 11 ? 0.368 -26.3 -4.587 1 92.34 11 GLU B CA 1
ATOM 2533 C C . GLU B 1 11 ? 1.212 -25.037 -4.434 1 92.34 11 GLU B C 1
ATOM 2535 O O . GLU B 1 11 ? 2.264 -25.062 -3.792 1 92.34 11 GLU B O 1
ATOM 2540 N N . ILE B 1 12 ? 0.716 -23.949 -5.038 1 94.2 12 ILE B N 1
ATOM 2541 C CA . ILE B 1 12 ? 1.446 -22.686 -5.003 1 94.2 12 ILE B CA 1
ATOM 2542 C C . ILE B 1 12 ? 0.738 -21.707 -4.069 1 94.2 12 ILE B C 1
ATOM 2544 O O . ILE B 1 12 ? -0.432 -21.377 -4.275 1 94.2 12 ILE B O 1
ATOM 2548 N N . GLY B 1 13 ? 1.444 -21.271 -3.029 1 96.86 13 GLY B N 1
ATOM 2549 C CA . GLY B 1 13 ? 0.896 -20.258 -2.142 1 96.86 13 GLY B CA 1
ATOM 2550 C C . GLY B 1 13 ? 1.104 -18.844 -2.649 1 96.86 13 GLY B C 1
ATOM 2551 O O . GLY B 1 13 ? 2.234 -18.44 -2.93 1 96.86 13 GLY B O 1
ATOM 2552 N N . VAL B 1 14 ? 0.013 -18.098 -2.883 1 97.74 14 VAL B N 1
ATOM 2553 C CA . VAL B 1 14 ? 0.067 -16.68 -3.224 1 97.74 14 VAL B CA 1
ATOM 2554 C C . VAL B 1 14 ? -0.066 -15.838 -1.957 1 97.74 14 VAL B C 1
ATOM 2556 O O . VAL B 1 14 ? -1.154 -15.734 -1.385 1 97.74 14 VAL B O 1
ATOM 2559 N N . THR B 1 15 ? 1.055 -15.212 -1.53 1 97.66 15 THR B N 1
ATOM 2560 C CA . THR B 1 15 ? 1.117 -14.561 -0.226 1 97.66 15 THR B CA 1
ATOM 2561 C C . THR B 1 15 ? 1.695 -13.155 -0.35 1 97.66 15 THR B C 1
ATOM 2563 O O . THR B 1 15 ? 2.082 -12.731 -1.442 1 97.66 15 THR B O 1
ATOM 2566 N N . GLY B 1 16 ? 1.665 -12.409 0.769 1 96.01 16 GLY B N 1
ATOM 2567 C CA . GLY B 1 16 ? 2.12 -11.028 0.793 1 96.01 16 GLY B CA 1
ATOM 2568 C C . GLY B 1 16 ? 1.151 -10.093 1.49 1 96.01 16 GLY B C 1
ATOM 2569 O O . GLY B 1 16 ? 0.192 -10.542 2.122 1 96.01 16 GLY B O 1
ATOM 2570 N N . ASP B 1 17 ? 1.389 -8.823 1.315 1 93.18 17 ASP B N 1
ATOM 2571 C CA . ASP B 1 17 ? 0.628 -7.795 2.016 1 93.18 17 ASP B CA 1
ATOM 2572 C C . ASP B 1 17 ? -0.82 -7.757 1.532 1 93.18 17 ASP B C 1
ATOM 2574 O O . ASP B 1 17 ? -1.099 -8.059 0.37 1 93.18 17 ASP B O 1
ATOM 2578 N N . ALA B 1 18 ? -1.676 -7.331 2.453 1 90.73 18 ALA B N 1
ATOM 2579 C CA . ALA B 1 18 ? -3.071 -7.122 2.07 1 90.73 18 ALA B CA 1
ATOM 2580 C C . ALA B 1 18 ? -3.19 -6.04 1 1 90.73 18 ALA B C 1
ATOM 2582 O O . ALA B 1 18 ? -2.55 -4.99 1.096 1 90.73 18 ALA B O 1
ATOM 2583 N N . GLY B 1 19 ? -3.919 -6.329 -0.056 1 91.38 19 GLY B N 1
ATOM 2584 C CA . GLY B 1 19 ? -4.149 -5.35 -1.106 1 91.38 19 GLY B CA 1
ATOM 2585 C C . GLY B 1 19 ? -3.058 -5.338 -2.16 1 91.38 19 GLY B C 1
ATOM 2586 O O . GLY B 1 19 ? -3.08 -4.512 -3.075 1 91.38 19 GLY B O 1
ATOM 2587 N N . ALA B 1 20 ? -2.139 -6.259 -2.048 1 94.82 20 ALA B N 1
ATOM 2588 C CA . ALA B 1 20 ? -0.988 -6.274 -2.948 1 94.82 20 ALA B CA 1
ATOM 2589 C C . ALA B 1 20 ? -1.376 -6.805 -4.325 1 94.82 20 ALA B C 1
ATOM 2591 O O . ALA B 1 20 ? -0.572 -6.77 -5.26 1 94.82 20 ALA B O 1
ATOM 2592 N N . GLY B 1 21 ? -2.628 -7.38 -4.504 1 95.27 21 GLY B N 1
ATOM 2593 C CA . GLY B 1 21 ? -3.076 -7.798 -5.823 1 95.27 21 GLY B CA 1
ATOM 2594 C C . GLY B 1 21 ? -3.073 -9.304 -6.006 1 95.27 21 GLY B C 1
ATOM 2595 O O . GLY B 1 21 ? -3.142 -9.798 -7.133 1 95.27 21 GLY B O 1
ATOM 2596 N N . LYS B 1 22 ? -3.021 -10.069 -4.941 1 96.82 22 LYS B N 1
ATOM 2597 C CA . LYS B 1 22 ? -2.959 -11.528 -4.975 1 96.82 22 LYS B CA 1
ATOM 2598 C C . LYS B 1 22 ? -4.173 -12.113 -5.69 1 96.82 22 LYS B C 1
ATOM 2600 O O . LYS B 1 22 ? -4.029 -12.869 -6.652 1 96.82 22 LYS B O 1
ATOM 2605 N N . SER B 1 23 ? -5.382 -11.707 -5.281 1 96.67 23 SER B N 1
ATOM 2606 C CA . SER B 1 23 ? -6.603 -12.222 -5.891 1 96.67 23 SER B CA 1
ATOM 2607 C C . SER B 1 23 ? -6.756 -11.729 -7.326 1 96.67 23 SER B C 1
ATOM 2609 O O . SER B 1 23 ? -7.191 -12.478 -8.202 1 96.67 23 SER B O 1
ATOM 2611 N N . SER B 1 24 ? -6.403 -10.475 -7.533 1 95.76 24 SER B N 1
ATOM 2612 C CA . SER B 1 24 ? -6.445 -9.931 -8.887 1 95.76 24 SER B CA 1
ATOM 2613 C C . SER B 1 24 ? -5.515 -10.699 -9.82 1 95.76 24 SER B C 1
ATOM 2615 O O . SER B 1 24 ? -5.814 -10.865 -11.004 1 95.76 24 SER B O 1
ATOM 2617 N N . PHE B 1 25 ? -4.348 -11.124 -9.311 1 97.13 25 PHE B N 1
ATOM 2618 C CA . PHE B 1 25 ? -3.416 -11.916 -10.105 1 97.13 25 PHE B CA 1
ATOM 2619 C C . PHE B 1 25 ? -4.038 -13.25 -10.499 1 97.13 25 PHE B C 1
ATOM 2621 O O . PHE B 1 25 ? -3.927 -13.678 -11.65 1 97.13 25 PHE B O 1
ATOM 2628 N N . ILE B 1 26 ? -4.658 -13.898 -9.541 1 96.75 26 ILE B N 1
ATOM 2629 C CA . ILE B 1 26 ? -5.295 -15.187 -9.791 1 96.75 26 ILE B CA 1
ATOM 2630 C C . ILE B 1 26 ? -6.349 -15.038 -10.886 1 96.75 26 ILE B C 1
ATOM 2632 O O . ILE B 1 26 ? -6.445 -15.878 -11.783 1 96.75 26 ILE B O 1
ATOM 2636 N N . ASN B 1 27 ? -7.103 -13.964 -10.829 1 95.27 27 ASN B N 1
ATOM 2637 C CA . ASN B 1 27 ? -8.089 -13.72 -11.877 1 95.27 27 ASN B CA 1
ATOM 2638 C C . ASN B 1 27 ? -7.422 -13.45 -13.223 1 95.27 27 ASN B C 1
ATOM 2640 O O . ASN B 1 27 ? -7.83 -14.003 -14.245 1 95.27 27 ASN B O 1
ATOM 2644 N N . ALA B 1 28 ? -6.351 -12.647 -13.19 1 94.97 28 ALA B N 1
ATOM 2645 C CA . ALA B 1 28 ? -5.664 -12.261 -14.42 1 94.97 28 ALA B CA 1
ATOM 2646 C C . ALA B 1 28 ? -5.048 -13.476 -15.108 1 94.97 28 ALA B C 1
ATOM 2648 O O . ALA B 1 28 ? -5.182 -13.643 -16.322 1 94.97 28 ALA B O 1
ATOM 2649 N N . ILE B 1 29 ? -4.399 -14.327 -14.309 1 93.09 29 ILE B N 1
ATOM 2650 C CA . ILE B 1 29 ? -3.712 -15.476 -14.89 1 93.09 29 ILE B CA 1
ATOM 2651 C C . ILE B 1 29 ? -4.737 -16.477 -15.418 1 93.09 29 ILE B C 1
ATOM 2653 O O . ILE B 1 29 ? -4.43 -17.282 -16.301 1 93.09 29 ILE B O 1
ATOM 2657 N N . ARG B 1 30 ? -5.956 -16.406 -14.9 1 92.77 30 ARG B N 1
ATOM 2658 C CA . ARG B 1 30 ? -7.025 -17.296 -15.34 1 92.77 30 ARG B CA 1
ATOM 2659 C C . ARG B 1 30 ? -7.866 -16.645 -16.432 1 92.77 30 ARG B C 1
ATOM 2661 O O . ARG B 1 30 ? -8.869 -17.211 -16.872 1 92.77 30 ARG B O 1
ATOM 2668 N N . GLY B 1 31 ? -7.522 -15.379 -16.766 1 89.61 31 GLY B N 1
ATOM 2669 C CA . GLY B 1 31 ? -8.209 -14.687 -17.845 1 89.61 31 GLY B CA 1
ATOM 2670 C C . GLY B 1 31 ? -9.586 -14.187 -17.451 1 89.61 31 GLY B C 1
ATOM 2671 O O . GLY B 1 31 ? -10.485 -14.101 -18.29 1 89.61 31 GLY B O 1
ATOM 2672 N N . LEU B 1 32 ? -9.734 -13.924 -16.184 1 91.89 32 LEU B N 1
ATOM 2673 C CA . LEU B 1 32 ? -11.033 -13.493 -15.68 1 91.89 32 LEU B CA 1
ATOM 2674 C C . LEU B 1 32 ? -10.988 -12.034 -15.239 1 91.89 32 LEU B C 1
ATOM 2676 O O . LEU B 1 32 ? -9.989 -11.581 -14.677 1 91.89 32 LEU B O 1
ATOM 2680 N N . ASP B 1 33 ? -12.068 -11.408 -15.456 1 90.28 33 ASP B N 1
ATOM 2681 C CA . ASP B 1 33 ? -12.249 -10.102 -14.83 1 90.28 33 ASP B CA 1
ATOM 2682 C C . ASP B 1 33 ? -12.562 -10.244 -13.342 1 90.28 33 ASP B C 1
ATOM 2684 O O . ASP B 1 33 ? -13.065 -11.281 -12.904 1 90.28 33 ASP B O 1
ATOM 2688 N N . ASP B 1 34 ? -12.272 -9.207 -12.606 1 89.82 34 ASP B N 1
ATOM 2689 C CA . ASP B 1 34 ? -12.405 -9.241 -11.153 1 89.82 34 ASP B CA 1
ATOM 2690 C C . ASP B 1 34 ? -13.856 -9.48 -10.74 1 89.82 34 ASP B C 1
ATOM 2692 O O . ASP B 1 34 ? -14.125 -9.911 -9.617 1 89.82 34 ASP B O 1
ATOM 2696 N N . ASP B 1 35 ? -14.81 -9.16 -11.591 1 89.08 35 ASP B N 1
ATOM 2697 C CA . ASP B 1 35 ? -16.206 -9.342 -11.206 1 89.08 35 ASP B CA 1
ATOM 2698 C C . ASP B 1 35 ? -16.852 -10.473 -12.003 1 89.08 35 ASP B C 1
ATOM 2700 O O . ASP B 1 35 ? -18.078 -10.595 -12.036 1 89.08 35 ASP B O 1
ATOM 2704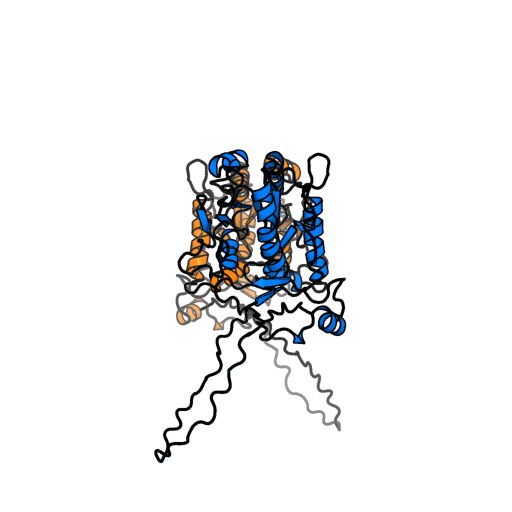 N N . ALA B 1 36 ? -16.048 -11.279 -12.694 1 90.48 36 ALA B N 1
ATOM 2705 C CA . ALA B 1 36 ? -16.55 -12.427 -13.444 1 90.48 36 ALA B CA 1
ATOM 2706 C C . ALA B 1 36 ? -17.006 -13.54 -12.505 1 90.48 36 ALA B C 1
ATOM 2708 O O . ALA B 1 36 ? -16.572 -13.605 -11.352 1 90.48 36 ALA B O 1
ATOM 2709 N N . ASP B 1 37 ? -17.853 -14.393 -12.972 1 90.86 37 ASP B N 1
ATOM 2710 C CA . ASP B 1 37 ? -18.264 -15.571 -12.215 1 90.86 37 ASP B CA 1
ATOM 2711 C C . ASP B 1 37 ? -17.074 -16.485 -11.932 1 90.86 37 ASP B C 1
ATOM 2713 O O . ASP B 1 37 ? -16.29 -16.789 -12.834 1 90.86 37 ASP B O 1
ATOM 2717 N N . GLY B 1 38 ? -16.956 -16.868 -10.659 1 91.08 38 GLY B N 1
ATOM 2718 C CA . GLY B 1 38 ? -15.887 -17.782 -10.286 1 91.08 38 GLY B CA 1
ATOM 2719 C C . GLY B 1 38 ? -14.573 -17.079 -10.002 1 91.08 38 GLY B C 1
ATOM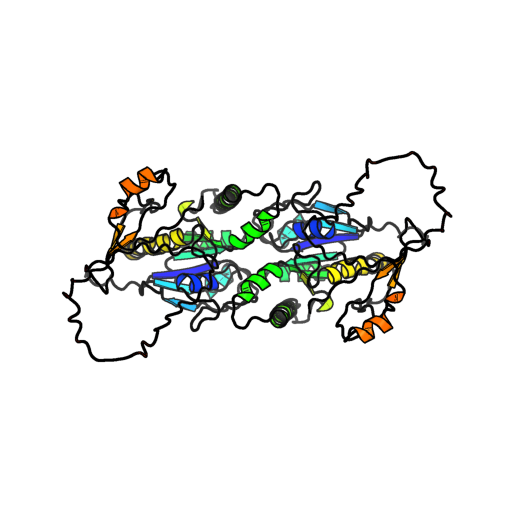 2720 O O . GLY B 1 38 ? -13.591 -17.718 -9.62 1 91.08 38 GLY B O 1
ATOM 2721 N N . ALA B 1 39 ? -14.579 -15.768 -10.2 1 93.38 39 ALA B N 1
ATOM 2722 C CA . ALA B 1 39 ? -13.371 -14.992 -9.933 1 93.38 39 ALA B CA 1
ATOM 2723 C C . ALA B 1 39 ? -13.063 -14.954 -8.439 1 93.38 39 ALA B C 1
ATOM 2725 O O . ALA B 1 39 ? -13.969 -15.061 -7.609 1 93.38 39 ALA B O 1
ATOM 2726 N N . ALA B 1 40 ? -11.762 -14.945 -8.125 1 94.89 40 ALA B N 1
ATOM 2727 C CA . ALA B 1 40 ? -11.375 -14.636 -6.751 1 94.89 40 ALA B CA 1
ATOM 2728 C C . ALA B 1 40 ? -11.905 -13.269 -6.327 1 94.89 40 ALA B C 1
ATOM 2730 O O . ALA B 1 40 ? -11.874 -12.315 -7.107 1 94.89 40 ALA B O 1
ATOM 2731 N N . PRO B 1 41 ? -12.416 -13.186 -5.141 1 93.05 41 PRO B N 1
ATOM 2732 C CA . PRO B 1 41 ? -13.017 -11.925 -4.7 1 93.05 41 PRO B CA 1
ATOM 2733 C C . PRO B 1 41 ? -12.007 -10.782 -4.631 1 93.05 41 PRO B C 1
ATOM 2735 O O . PRO B 1 41 ? -10.909 -10.955 -4.095 1 93.05 41 PRO B O 1
ATOM 2738 N N . VAL B 1 42 ? -12.298 -9.72 -5.277 1 91.7 42 VAL B N 1
ATOM 2739 C CA . VAL B 1 42 ? -11.504 -8.497 -5.245 1 91.7 42 VAL B CA 1
ATOM 2740 C C . VAL B 1 42 ? -12.377 -7.325 -4.8 1 91.7 42 VAL B C 1
ATOM 2742 O O . VAL B 1 42 ? -13.5 -7.161 -5.283 1 91.7 42 VAL B O 1
ATOM 2745 N N . ASP B 1 43 ? -11.831 -6.57 -3.765 1 90.12 43 ASP B N 1
ATOM 2746 C CA . ASP B 1 43 ? -12.544 -5.408 -3.246 1 90.12 43 ASP B CA 1
ATOM 2747 C C . ASP B 1 43 ? -11.576 -4.398 -2.633 1 90.12 43 ASP B C 1
ATOM 2749 O O . ASP B 1 43 ? -10.372 -4.652 -2.557 1 90.12 43 ASP B O 1
ATOM 2753 N N . VAL B 1 44 ? -12.017 -3.207 -2.327 1 89.24 44 VAL B N 1
ATOM 2754 C CA . VAL B 1 44 ? -11.197 -2.137 -1.768 1 89.24 44 VAL B CA 1
ATOM 2755 C C . VAL B 1 44 ? -10.916 -2.418 -0.294 1 89.24 44 VAL B C 1
ATOM 2757 O O . VAL B 1 44 ? -10.046 -1.785 0.31 1 89.24 44 VAL B O 1
ATOM 2760 N N . ILE B 1 45 ? -11.583 -3.332 0.308 1 89.34 45 ILE B N 1
ATOM 2761 C CA . ILE B 1 45 ? -11.34 -3.78 1.674 1 89.34 45 ILE B CA 1
ATOM 2762 C C . ILE B 1 45 ? -10.826 -5.219 1.662 1 89.34 45 ILE B C 1
ATOM 2764 O O . ILE B 1 45 ? -10.833 -5.878 0.62 1 89.34 45 ILE B O 1
ATOM 2768 N N . GLU B 1 46 ? -10.366 -5.636 2.715 1 87.21 46 GLU B N 1
ATOM 2769 C CA . GLU B 1 46 ? -9.89 -7.011 2.835 1 87.21 46 GLU B CA 1
ATOM 2770 C C . GLU B 1 46 ? -11.018 -8.009 2.592 1 87.21 46 GLU B C 1
ATOM 2772 O O . GLU B 1 46 ? -12.066 -7.939 3.237 1 87.21 46 GLU B O 1
ATOM 2777 N N . CYS B 1 47 ? -10.755 -8.968 1.628 1 84.04 47 CYS B N 1
ATOM 2778 C CA . CYS B 1 47 ? -11.798 -9.923 1.268 1 84.04 47 CYS B CA 1
ATOM 2779 C C . CYS B 1 47 ? -11.338 -11.354 1.519 1 84.04 47 CYS B C 1
ATOM 2781 O O . CYS B 1 47 ? -12.162 -12.251 1.708 1 84.04 47 CYS B O 1
ATOM 2783 N N . THR B 1 48 ? -10.03 -11.586 1.492 1 86.7 48 THR B N 1
ATOM 2784 C CA . THR B 1 48 ? -9.502 -12.932 1.681 1 86.7 48 THR B CA 1
ATOM 2785 C C . THR B 1 48 ? -9.266 -13.217 3.161 1 86.7 48 THR B C 1
ATOM 2787 O O . THR B 1 48 ? -8.24 -12.821 3.719 1 86.7 48 THR B O 1
ATOM 2790 N N . LYS B 1 49 ? -10.182 -13.953 3.763 1 90.42 49 LYS B N 1
ATOM 2791 C CA . LYS B 1 49 ? -10.117 -14.177 5.204 1 90.42 49 LYS B CA 1
ATOM 2792 C C . LYS B 1 49 ? -9.551 -15.559 5.52 1 90.42 49 LYS B C 1
ATOM 2794 O O . LYS B 1 49 ? -9.139 -15.823 6.652 1 90.42 49 LYS B O 1
ATOM 2799 N N . GLU B 1 50 ? -9.668 -16.436 4.517 1 94.61 50 GLU B N 1
ATOM 2800 C CA . GLU B 1 50 ? -9.099 -17.777 4.613 1 94.61 50 GLU B CA 1
ATOM 2801 C C . GLU B 1 50 ? -8.477 -18.208 3.288 1 94.61 50 GLU B C 1
ATOM 2803 O O . GLU B 1 50 ? -8.869 -17.723 2.225 1 94.61 50 GLU B O 1
ATOM 2808 N N . PRO B 1 51 ? -7.537 -19.102 3.382 1 95.84 51 PRO B N 1
ATOM 2809 C CA . PRO B 1 51 ? -6.959 -19.609 2.136 1 95.84 51 PRO B CA 1
ATOM 2810 C C . PRO B 1 51 ? -8.005 -20.219 1.205 1 95.84 51 PRO B C 1
ATOM 2812 O O . PRO B 1 51 ? -8.875 -20.969 1.656 1 95.84 51 PRO B O 1
ATOM 2815 N N . THR B 1 52 ? -7.972 -19.836 -0.05 1 95.76 52 THR B N 1
ATOM 2816 C CA . THR B 1 52 ? -8.875 -20.362 -1.068 1 95.76 52 THR B CA 1
ATOM 2817 C C . THR B 1 52 ? -8.096 -20.824 -2.296 1 95.76 52 THR B C 1
ATOM 2819 O O . THR B 1 52 ? -7.172 -20.142 -2.744 1 95.76 52 THR B O 1
ATOM 2822 N N . SER B 1 53 ? -8.469 -21.941 -2.852 1 95.51 53 SER B N 1
ATOM 2823 C CA . SER B 1 53 ? -7.7 -22.509 -3.955 1 95.51 53 SER B CA 1
ATOM 2824 C C . SER B 1 53 ? -8.403 -22.288 -5.291 1 95.51 53 SER B C 1
ATOM 2826 O O . SER B 1 53 ? -9.631 -22.202 -5.345 1 95.51 53 SER B O 1
ATOM 2828 N N . PHE B 1 54 ? -7.612 -22.148 -6.33 1 95.09 54 PHE B N 1
ATOM 2829 C CA . PHE B 1 54 ? -8.051 -22.009 -7.714 1 95.09 54 PHE B CA 1
ATOM 2830 C C . PHE B 1 54 ? -7.177 -22.841 -8.645 1 95.09 54 PHE B C 1
ATOM 2832 O O . PHE B 1 54 ? -5.955 -22.885 -8.485 1 95.09 54 PHE B O 1
ATOM 2839 N N . ASN B 1 55 ? -7.757 -23.466 -9.534 1 90.72 55 ASN B N 1
ATOM 2840 C CA . ASN B 1 55 ? -7.001 -24.27 -10.489 1 90.72 55 ASN B CA 1
ATOM 2841 C C . ASN B 1 55 ? -6.36 -23.402 -11.568 1 90.72 55 ASN B C 1
ATOM 2843 O O . ASN B 1 55 ? -6.956 -22.423 -12.019 1 90.72 55 ASN B O 1
ATOM 2847 N N . HIS B 1 56 ? -5.235 -23.79 -11.875 1 86.26 56 HIS B N 1
ATOM 2848 C CA . HIS B 1 56 ? -4.663 -23.193 -13.076 1 86.26 56 HIS B CA 1
ATOM 2849 C C . HIS B 1 56 ? -5.521 -23.489 -14.301 1 86.26 56 HIS B C 1
ATOM 2851 O O . HIS B 1 56 ? -6.037 -24.599 -14.45 1 86.26 56 HIS B O 1
ATOM 2857 N N . PRO B 1 57 ? -5.655 -22.512 -15.12 1 80.04 57 PRO B N 1
ATOM 2858 C CA . PRO B 1 57 ? -6.59 -22.699 -16.232 1 80.04 57 PRO B CA 1
ATOM 2859 C C . PRO B 1 57 ? -6.111 -23.744 -17.236 1 80.04 57 PRO B C 1
ATOM 2861 O O . PRO B 1 57 ? -6.927 -24.438 -17.848 1 80.04 57 PRO B O 1
ATOM 2864 N N . LYS B 1 58 ? -4.852 -23.844 -17.4 1 74.83 58 LYS B N 1
ATOM 2865 C CA . LYS B 1 58 ? -4.345 -24.683 -18.481 1 74.83 58 LYS B CA 1
ATOM 2866 C C . LYS B 1 58 ? -3.668 -25.937 -17.933 1 74.83 58 LYS B C 1
ATOM 2868 O O . LYS B 1 58 ? -3.454 -26.904 -18.667 1 74.83 58 LYS B O 1
ATOM 2873 N N . ASN B 1 59 ? -3.284 -25.864 -16.724 1 78.81 59 ASN B N 1
ATOM 2874 C CA . ASN B 1 59 ? -2.585 -26.989 -16.112 1 78.81 59 ASN B CA 1
ATOM 2875 C C . ASN B 1 59 ? -3.294 -27.469 -14.849 1 78.81 59 ASN B C 1
ATOM 2877 O O . ASN B 1 59 ? -3.139 -26.875 -13.78 1 78.81 59 ASN B O 1
ATOM 2881 N N . PRO B 1 60 ? -4.017 -28.49 -14.921 1 78.61 60 PRO B N 1
ATOM 2882 C CA . PRO B 1 60 ? -4.81 -28.969 -13.786 1 78.61 60 PRO B CA 1
ATOM 2883 C C . PRO B 1 60 ? -3.945 -29.432 -12.615 1 78.61 60 PRO B C 1
ATOM 2885 O O . PRO B 1 60 ? -4.454 -29.639 -11.511 1 78.61 60 PRO B O 1
ATOM 2888 N N . LYS B 1 61 ? -2.695 -29.563 -12.842 1 80.73 61 LYS B N 1
ATOM 2889 C CA . LYS B 1 61 ? -1.799 -30.031 -11.788 1 80.73 61 LYS B CA 1
ATOM 2890 C C . LYS B 1 61 ? -1.35 -28.878 -10.895 1 80.73 61 LYS B C 1
ATOM 2892 O O . LYS B 1 61 ? -0.733 -29.099 -9.851 1 80.73 61 LYS B O 1
ATOM 2897 N N . ILE B 1 62 ? -1.702 -27.725 -11.346 1 87.09 62 ILE B N 1
ATOM 2898 C CA . ILE B 1 62 ? -1.285 -26.558 -10.575 1 87.09 62 ILE B CA 1
ATOM 2899 C C . ILE B 1 62 ? -2.492 -25.951 -9.864 1 87.09 62 ILE B C 1
ATOM 2901 O O . ILE B 1 62 ? -3.525 -25.697 -10.489 1 87.09 62 ILE B O 1
ATOM 2905 N N . LYS B 1 63 ? -2.282 -25.81 -8.603 1 92.27 63 LYS B N 1
ATOM 2906 C CA . LYS B 1 63 ? -3.284 -25.126 -7.791 1 92.27 63 LYS B CA 1
ATOM 2907 C C . LYS B 1 63 ? -2.704 -23.873 -7.141 1 92.27 63 LYS B C 1
ATOM 2909 O O . LYS B 1 63 ? -1.632 -23.922 -6.535 1 92.27 63 LYS B O 1
ATOM 2914 N N . PHE B 1 64 ? -3.409 -22.772 -7.363 1 95.04 64 PHE B N 1
ATOM 2915 C CA . PHE B 1 64 ? -3.068 -21.53 -6.679 1 95.04 64 PHE B CA 1
ATOM 2916 C C . PHE B 1 64 ? -3.872 -21.382 -5.393 1 95.04 64 PHE B C 1
ATOM 2918 O O . PHE B 1 64 ? -5.09 -21.571 -5.392 1 95.04 64 PHE B O 1
ATOM 2925 N N . TRP B 1 65 ? -3.186 -21.084 -4.373 1 96.77 65 TRP B N 1
ATOM 2926 C CA . TRP B 1 65 ? -3.864 -20.795 -3.113 1 96.77 65 TRP B CA 1
ATOM 2927 C C . TRP B 1 65 ? -3.803 -19.305 -2.792 1 96.77 65 TRP B C 1
ATOM 2929 O O . TRP B 1 65 ? -2.725 -18.759 -2.549 1 96.77 65 TRP B O 1
ATOM 2939 N N . ASP B 1 66 ? -4.931 -18.658 -2.896 1 97.52 66 ASP B N 1
ATOM 2940 C CA . ASP B 1 66 ? -5.052 -17.268 -2.467 1 97.52 66 ASP B CA 1
ATOM 2941 C C . ASP B 1 66 ? -5.023 -17.159 -0.944 1 97.52 66 ASP B C 1
ATOM 2943 O O . ASP B 1 66 ? -6.02 -17.444 -0.277 1 97.52 66 ASP B O 1
ATOM 2947 N N . LEU B 1 67 ? -3.915 -16.678 -0.436 1 97.74 67 LEU B N 1
ATOM 2948 C CA . LEU B 1 67 ? -3.743 -16.588 1.01 1 97.74 67 LEU B CA 1
ATOM 2949 C C . LEU B 1 67 ? -4.089 -15.191 1.513 1 97.74 67 LEU B C 1
ATOM 2951 O O . LEU B 1 67 ? -3.869 -14.202 0.811 1 97.74 67 LEU B O 1
ATOM 2955 N N . PRO B 1 68 ? -4.618 -15.094 2.726 1 96.29 68 PRO B N 1
ATOM 2956 C CA . PRO B 1 68 ? -4.846 -13.77 3.31 1 96.29 68 PRO B CA 1
ATOM 2957 C C . PRO B 1 68 ? -3.569 -12.939 3.403 1 96.29 68 PRO B C 1
ATOM 2959 O O . PRO B 1 68 ? -2.468 -13.494 3.448 1 96.29 68 PRO B O 1
ATOM 2962 N N . GLY B 1 69 ? -3.746 -11.686 3.357 1 94.82 69 GLY B N 1
ATOM 2963 C CA . GLY B 1 69 ? -2.588 -10.819 3.501 1 94.82 69 GLY B CA 1
ATOM 2964 C C . GLY B 1 69 ? -2.016 -10.815 4.906 1 94.82 69 GLY B C 1
ATOM 2965 O O . GLY B 1 69 ? -2.762 -10.884 5.886 1 94.82 69 GLY B O 1
ATOM 2966 N N . ILE B 1 70 ? -0.789 -10.679 5.005 1 94.61 70 ILE B N 1
ATOM 2967 C CA . ILE B 1 70 ? -0.121 -10.524 6.293 1 94.61 70 ILE B CA 1
ATOM 2968 C C . ILE B 1 70 ? -0.145 -9.056 6.713 1 94.61 70 ILE B C 1
ATOM 2970 O O . ILE B 1 70 ? -0.264 -8.164 5.869 1 94.61 70 ILE B O 1
ATOM 2974 N N . GLY B 1 71 ? -0.078 -8.789 8 1 91.8 71 GLY B N 1
ATOM 2975 C CA . GLY B 1 71 ? -0.056 -7.431 8.521 1 91.8 71 GLY B CA 1
ATOM 2976 C C . GLY B 1 71 ? -1.44 -6.832 8.685 1 91.8 71 GLY B C 1
ATOM 2977 O O . GLY B 1 71 ? -1.587 -5.612 8.777 1 91.8 71 GLY B O 1
ATOM 2978 N N . THR B 1 72 ? -2.451 -7.657 8.612 1 92 72 THR B N 1
ATOM 2979 C CA . THR B 1 72 ? -3.831 -7.244 8.84 1 92 72 THR B CA 1
ATOM 2980 C C . THR B 1 72 ? -4.248 -7.526 10.281 1 92 72 THR B C 1
ATOM 2982 O O . THR B 1 72 ? -3.555 -8.243 11.004 1 92 72 THR B O 1
ATOM 2985 N N . PRO B 1 73 ? -5.353 -6.97 10.644 1 87.03 73 PRO B N 1
ATOM 2986 C CA . PRO B 1 73 ? -5.803 -7.25 12.01 1 87.03 73 PRO B CA 1
ATOM 2987 C C . PRO B 1 73 ? -5.989 -8.742 12.276 1 87.03 73 PRO B C 1
ATOM 2989 O O . PRO B 1 73 ? -5.696 -9.218 13.376 1 87.03 73 PRO B O 1
ATOM 2992 N N . MET B 1 74 ? -6.382 -9.532 11.316 1 90.2 74 MET B N 1
ATOM 2993 C CA . MET B 1 74 ? -6.615 -10.964 11.482 1 90.2 74 MET B CA 1
ATOM 2994 C C . MET B 1 74 ? -5.309 -11.744 11.368 1 90.2 74 MET B C 1
ATOM 2996 O O . MET B 1 74 ? -5.17 -12.819 11.953 1 90.2 74 MET B O 1
ATOM 3000 N N . TYR B 1 75 ? -4.321 -11.199 10.651 1 94.21 75 TYR B N 1
ATOM 3001 C CA . TYR B 1 75 ? -3.016 -11.809 10.421 1 94.21 75 TYR B CA 1
ATOM 3002 C C . TYR B 1 75 ? -1.894 -10.815 10.693 1 94.21 75 TYR B C 1
ATOM 3004 O O . TYR B 1 75 ? -1.132 -10.466 9.788 1 94.21 75 TYR B O 1
ATOM 3012 N N . PRO B 1 76 ? -1.754 -10.455 11.962 1 90.8 76 PRO B N 1
ATOM 3013 C CA . PRO B 1 76 ? -0.944 -9.282 12.296 1 90.8 76 PRO B CA 1
ATOM 3014 C C . PRO B 1 76 ? 0.556 -9.564 12.237 1 90.8 76 PRO B C 1
ATOM 3016 O O . PRO B 1 76 ? 1.352 -8.646 12.024 1 90.8 76 PRO B O 1
ATOM 3019 N N . ASP B 1 77 ? 0.937 -10.901 12.534 1 90.93 77 ASP B N 1
ATOM 3020 C CA . ASP B 1 77 ? 2.36 -11.214 12.628 1 90.93 77 ASP B CA 1
ATOM 3021 C C . ASP B 1 77 ? 2.666 -12.57 11.996 1 90.93 77 ASP B C 1
ATOM 3023 O O . ASP B 1 77 ? 1.752 -13.311 11.628 1 90.93 77 ASP B O 1
ATOM 3027 N N . LEU B 1 78 ? 3.915 -12.849 11.864 1 92.77 78 LEU B N 1
ATOM 3028 C CA . LEU B 1 78 ? 4.376 -14.046 11.168 1 92.77 78 LEU B CA 1
ATOM 3029 C C . LEU B 1 78 ? 3.894 -15.306 11.879 1 92.77 78 LEU B C 1
ATOM 3031 O O . LEU B 1 78 ? 3.515 -16.284 11.229 1 92.77 78 LEU B O 1
ATOM 3035 N N . GLU B 1 79 ? 3.988 -15.323 13.175 1 94.01 79 GLU B N 1
ATOM 3036 C CA . GLU B 1 79 ? 3.6 -16.504 13.94 1 94.01 79 GLU B CA 1
ATOM 3037 C C . GLU B 1 79 ? 2.139 -16.866 13.694 1 94.01 79 GLU B C 1
ATOM 3039 O O . GLU B 1 79 ? 1.821 -18.018 13.392 1 94.01 79 GLU B O 1
ATOM 3044 N N . THR B 1 80 ? 1.295 -15.895 13.848 1 94.4 80 THR B N 1
ATOM 3045 C CA . THR B 1 80 ? -0.126 -16.103 13.589 1 94.4 80 THR B CA 1
ATOM 3046 C C . THR B 1 80 ? -0.357 -16.513 12.138 1 94.4 80 THR B C 1
ATOM 3048 O O . THR B 1 80 ? -1.144 -17.421 11.862 1 94.4 80 THR B O 1
ATOM 3051 N N . TYR B 1 81 ? 0.33 -15.836 11.281 1 95.39 81 TYR B N 1
ATOM 3052 C CA . TYR B 1 81 ? 0.179 -16.084 9.851 1 95.39 81 TYR B CA 1
ATOM 3053 C C . TYR B 1 81 ? 0.587 -17.51 9.5 1 95.39 81 TYR B C 1
ATOM 3055 O O . TYR B 1 81 ? -0.148 -18.22 8.808 1 95.39 81 TYR B O 1
ATOM 3063 N N . ARG B 1 82 ? 1.724 -17.921 9.96 1 93.52 82 ARG B N 1
ATOM 3064 C CA . ARG B 1 82 ? 2.277 -19.247 9.7 1 93.52 82 ARG B CA 1
ATOM 3065 C C . ARG B 1 82 ? 1.303 -20.34 10.128 1 93.52 82 ARG B C 1
ATOM 3067 O O . ARG B 1 82 ? 1.05 -21.282 9.375 1 93.52 82 ARG B O 1
ATOM 3074 N N . ASP B 1 83 ? 0.763 -20.198 11.248 1 92.98 83 ASP B N 1
ATOM 3075 C CA . ASP B 1 83 ? -0.103 -21.22 11.827 1 92.98 83 ASP B CA 1
ATOM 3076 C C . ASP B 1 83 ? -1.458 -21.255 11.124 1 92.98 83 ASP B C 1
ATOM 3078 O O . ASP B 1 83 ? -1.971 -22.33 10.806 1 92.98 83 ASP B O 1
ATOM 3082 N N . LYS B 1 84 ? -1.948 -20.106 10.807 1 94.47 84 LYS B N 1
ATOM 3083 C CA . LYS B 1 84 ? -3.308 -20.041 10.281 1 94.47 84 LYS B CA 1
ATOM 3084 C C . LYS B 1 84 ? -3.345 -20.423 8.804 1 94.47 84 LYS B C 1
ATOM 3086 O O . LYS B 1 84 ? -4.3 -21.053 8.344 1 94.47 84 LYS B O 1
ATOM 3091 N N . VAL B 1 85 ? -2.319 -20.014 8.076 1 94.83 85 VAL B N 1
ATOM 3092 C CA . VAL B 1 85 ? -2.343 -20.31 6.647 1 94.83 85 VAL B CA 1
ATOM 3093 C C . VAL B 1 85 ? -1.603 -21.618 6.377 1 94.83 85 VAL B C 1
ATOM 3095 O O . VAL B 1 85 ? -1.622 -22.129 5.255 1 94.83 85 VAL B O 1
ATOM 3098 N N . GLN B 1 86 ? -0.93 -22.223 7.366 1 93.27 86 GLN B N 1
ATOM 3099 C CA . GLN B 1 86 ? -0.191 -23.474 7.228 1 93.27 86 GLN B CA 1
ATOM 3100 C C . GLN B 1 86 ? 0.825 -23.39 6.093 1 93.27 86 GLN B C 1
ATOM 3102 O O . GLN B 1 86 ? 0.782 -24.187 5.154 1 93.27 86 GLN B O 1
ATOM 3107 N N . LEU B 1 87 ? 1.811 -22.58 6.245 1 92.06 87 LEU B N 1
ATOM 3108 C CA . LEU B 1 87 ? 2.805 -22.268 5.223 1 92.06 87 LEU B CA 1
ATOM 3109 C C . LEU B 1 87 ? 3.486 -23.537 4.722 1 92.06 87 LEU B C 1
ATOM 3111 O O . LEU B 1 87 ? 3.946 -23.59 3.579 1 92.06 87 LEU B O 1
ATOM 3115 N N . GLY B 1 88 ? 3.494 -24.582 5.486 1 89.63 88 GLY B N 1
ATOM 3116 C CA . GLY B 1 88 ? 4.158 -25.828 5.14 1 89.63 88 GLY B CA 1
ATOM 3117 C C . GLY B 1 88 ? 3.422 -26.621 4.076 1 89.63 88 GLY B C 1
ATOM 3118 O O . GLY B 1 88 ? 3.987 -27.537 3.475 1 89.63 88 GLY B O 1
ATOM 3119 N N . LYS B 1 89 ? 2.225 -26.272 3.786 1 91.71 89 LYS B N 1
ATOM 3120 C CA . LYS B 1 89 ? 1.351 -27.043 2.906 1 91.71 89 LYS B CA 1
ATOM 3121 C C . LYS B 1 89 ? 1.693 -26.798 1.439 1 91.71 89 LYS B C 1
ATOM 3123 O O . LYS B 1 89 ? 1.354 -27.609 0.574 1 91.71 89 LYS B O 1
ATOM 3128 N N . TYR B 1 90 ? 2.389 -25.765 1.192 1 93.13 90 TYR B N 1
ATOM 3129 C CA . TYR B 1 90 ? 2.597 -25.362 -0.195 1 93.13 90 TYR B CA 1
ATOM 3130 C C . TYR B 1 90 ? 3.991 -25.752 -0.673 1 93.13 90 TYR B C 1
ATOM 3132 O O . TYR B 1 90 ? 4.925 -25.845 0.127 1 93.13 90 TYR B O 1
ATOM 3140 N N . HIS B 1 91 ? 4.095 -25.989 -1.957 1 89.75 91 HIS B N 1
ATOM 3141 C CA . HIS B 1 91 ? 5.362 -26.42 -2.537 1 89.75 91 HIS B CA 1
ATOM 3142 C C . HIS B 1 91 ? 6.258 -25.227 -2.851 1 89.75 91 HIS B C 1
ATOM 3144 O O . HIS B 1 91 ? 7.484 -25.326 -2.765 1 89.75 91 HIS B O 1
ATOM 3150 N N . THR B 1 92 ? 5.648 -24.13 -3.283 1 92.26 92 THR B N 1
ATOM 3151 C CA . THR B 1 92 ? 6.344 -22.891 -3.615 1 92.26 92 THR B CA 1
ATOM 3152 C C . THR B 1 92 ? 5.435 -21.685 -3.396 1 92.26 92 THR B C 1
ATOM 3154 O O . THR B 1 92 ? 4.256 -21.841 -3.07 1 92.26 92 THR B O 1
ATOM 3157 N N . PHE B 1 93 ? 6.104 -20.502 -3.463 1 96.28 93 PHE B N 1
ATOM 3158 C CA . PHE B 1 93 ? 5.327 -19.324 -3.097 1 96.28 93 PHE B CA 1
ATOM 3159 C C . PHE B 1 93 ? 5.524 -18.207 -4.115 1 96.28 93 PHE B C 1
ATOM 3161 O O . PHE B 1 93 ? 6.596 -18.086 -4.711 1 96.28 93 PHE B O 1
ATOM 3168 N N . LEU B 1 94 ? 4.484 -17.49 -4.346 1 97.61 94 LEU B N 1
ATOM 3169 C CA . LEU B 1 94 ? 4.535 -16.159 -4.941 1 97.61 94 LEU B CA 1
ATOM 3170 C C . LEU B 1 94 ? 4.341 -15.081 -3.88 1 97.61 94 LEU B C 1
ATOM 3172 O O . LEU B 1 94 ? 3.277 -14.994 -3.264 1 97.61 94 LEU B O 1
ATOM 3176 N N . ILE B 1 95 ? 5.326 -14.258 -3.634 1 97.83 95 ILE B N 1
ATOM 3177 C CA . ILE B 1 95 ? 5.236 -13.201 -2.632 1 97.83 95 ILE B CA 1
ATOM 3178 C C . ILE B 1 95 ? 4.941 -11.867 -3.314 1 97.83 95 ILE B C 1
ATOM 3180 O O . ILE B 1 95 ? 5.78 -11.338 -4.046 1 97.83 95 ILE B O 1
ATOM 3184 N N . PHE B 1 96 ? 3.793 -11.287 -2.989 1 97.64 96 PHE B N 1
ATOM 3185 C CA . PHE B 1 96 ? 3.342 -10.067 -3.647 1 97.64 96 PHE B CA 1
ATOM 3186 C C . PHE B 1 96 ? 3.606 -8.848 -2.771 1 97.64 96 PHE B C 1
ATOM 3188 O O . PHE B 1 96 ? 3.334 -8.871 -1.568 1 97.64 96 PHE B O 1
ATOM 3195 N N . SER B 1 97 ? 4.087 -7.839 -3.368 1 95.19 97 SER B N 1
ATOM 3196 C CA . SER B 1 97 ? 4.287 -6.523 -2.77 1 95.19 97 SER B CA 1
ATOM 3197 C C . SER B 1 97 ? 3.846 -5.413 -3.717 1 95.19 97 SER B C 1
ATOM 3199 O O . SER B 1 97 ? 4.071 -5.495 -4.926 1 95.19 97 SER B O 1
ATOM 3201 N N . SER B 1 98 ? 3.097 -4.393 -3.255 1 91.75 98 SER B N 1
ATOM 3202 C CA . SER B 1 98 ? 2.608 -3.344 -4.143 1 91.75 98 SER B CA 1
ATOM 3203 C C . SER B 1 98 ? 3.13 -1.974 -3.721 1 91.75 98 SER B C 1
ATOM 3205 O O . SER B 1 98 ? 2.937 -0.985 -4.43 1 91.75 98 SER B O 1
ATOM 3207 N N . SER B 1 99 ? 3.725 -1.864 -2.593 1 82.33 99 SER B N 1
ATOM 3208 C CA . SER B 1 99 ? 4.231 -0.591 -2.09 1 82.33 99 SER B CA 1
ATOM 3209 C C . SER B 1 99 ? 5.745 -0.629 -1.913 1 82.33 99 SER B C 1
ATOM 3211 O O . SER B 1 99 ? 6.443 -1.34 -2.64 1 82.33 99 SER B O 1
ATOM 3213 N N . ARG B 1 100 ? 6.178 0.188 -0.978 1 87.17 100 ARG B N 1
ATOM 3214 C CA . ARG B 1 100 ? 7.582 0.122 -0.587 1 87.17 100 ARG B CA 1
ATOM 3215 C C . ARG B 1 100 ? 7.894 -1.199 0.109 1 87.17 100 ARG B C 1
ATOM 3217 O O . ARG B 1 100 ? 6.989 -1.879 0.596 1 87.17 100 ARG B O 1
ATOM 3224 N N . PHE B 1 101 ? 9.099 -1.54 -0.114 1 89.36 101 PHE B N 1
ATOM 3225 C CA . PHE B 1 101 ? 9.543 -2.762 0.546 1 89.36 101 PHE B CA 1
ATOM 3226 C C . PHE B 1 101 ? 9.252 -2.706 2.041 1 89.36 101 PHE B C 1
ATOM 3228 O O . PHE B 1 101 ? 9.573 -1.719 2.705 1 89.36 101 PHE B O 1
ATOM 3235 N N . THR B 1 102 ? 8.564 -3.731 2.607 1 90.52 102 THR B N 1
ATOM 3236 C CA . THR B 1 102 ? 8.108 -3.723 3.993 1 90.52 102 THR B CA 1
ATOM 3237 C C . THR B 1 102 ? 8.814 -4.808 4.801 1 90.52 102 THR B C 1
ATOM 3239 O O . THR B 1 102 ? 9.443 -5.703 4.232 1 90.52 102 THR B O 1
ATOM 3242 N N . GLU B 1 103 ? 8.612 -4.741 6.064 1 91.34 103 GLU B N 1
ATOM 3243 C CA . GLU B 1 103 ? 9.123 -5.777 6.957 1 91.34 103 GLU B CA 1
ATOM 3244 C C . GLU B 1 103 ? 8.449 -7.119 6.688 1 91.34 103 GLU B C 1
ATOM 3246 O O . GLU B 1 103 ? 9.076 -8.173 6.818 1 91.34 103 GLU B O 1
ATOM 3251 N N . ASN B 1 104 ? 7.202 -7.085 6.315 1 93.11 104 ASN B N 1
ATOM 3252 C CA . ASN B 1 104 ? 6.475 -8.315 6.021 1 93.11 104 ASN B CA 1
ATOM 3253 C C . ASN B 1 104 ? 7.069 -9.044 4.82 1 93.11 104 ASN B C 1
ATOM 3255 O O . ASN B 1 104 ? 7.091 -10.276 4.784 1 93.11 104 ASN B O 1
ATOM 3259 N N . ASP B 1 105 ? 7.535 -8.293 3.855 1 93.69 105 ASP B N 1
ATOM 3260 C CA . ASP B 1 105 ? 8.183 -8.891 2.691 1 93.69 105 ASP B CA 1
ATOM 3261 C C . ASP B 1 105 ? 9.399 -9.716 3.103 1 93.69 105 ASP B C 1
ATOM 3263 O O . ASP B 1 105 ? 9.555 -10.861 2.672 1 93.69 105 ASP B O 1
ATOM 3267 N N . ILE B 1 106 ? 10.15 -9.174 3.959 1 91.77 106 ILE B N 1
ATOM 3268 C CA . ILE B 1 106 ? 11.401 -9.789 4.389 1 91.77 106 ILE B CA 1
ATOM 3269 C C . ILE B 1 106 ? 11.104 -11.015 5.25 1 91.77 106 ILE B C 1
ATOM 3271 O O . ILE B 1 106 ? 11.701 -12.076 5.057 1 91.77 106 ILE B O 1
ATOM 3275 N N . ILE B 1 107 ? 10.221 -10.848 6.133 1 93.21 107 ILE B N 1
ATOM 3276 C CA . ILE B 1 107 ? 9.947 -11.913 7.092 1 93.21 107 ILE B CA 1
ATOM 3277 C C . ILE B 1 107 ? 9.347 -13.117 6.369 1 93.21 107 ILE B C 1
ATOM 3279 O O . ILE B 1 107 ? 9.667 -14.264 6.69 1 93.21 107 ILE B O 1
ATOM 3283 N N . LEU B 1 108 ? 8.515 -12.844 5.446 1 95.32 108 LEU B N 1
ATOM 3284 C CA . LEU B 1 108 ? 7.916 -13.936 4.686 1 95.32 108 LEU B CA 1
ATOM 3285 C C . LEU B 1 108 ? 8.968 -14.661 3.854 1 95.32 108 LEU B C 1
ATOM 3287 O O . LEU B 1 108 ? 9.019 -15.893 3.846 1 95.32 108 LEU B O 1
ATOM 3291 N N . ALA B 1 109 ? 9.781 -13.876 3.166 1 95.52 109 ALA B N 1
ATOM 3292 C CA . ALA B 1 109 ? 10.823 -14.454 2.322 1 95.52 109 ALA B CA 1
ATOM 3293 C C . ALA B 1 109 ? 11.776 -15.319 3.141 1 95.52 109 ALA B C 1
ATOM 3295 O O . ALA B 1 109 ? 12.092 -16.446 2.753 1 95.52 109 ALA B O 1
ATOM 3296 N N . LYS B 1 110 ? 12.154 -14.852 4.238 1 94.06 110 LYS B N 1
ATOM 3297 C CA . LYS B 1 110 ? 13.087 -15.577 5.096 1 94.06 110 LYS B CA 1
ATOM 3298 C C . LYS B 1 110 ? 12.448 -16.844 5.657 1 94.06 110 LYS B C 1
ATOM 3300 O O . LYS B 1 110 ? 13.091 -17.893 5.722 1 94.06 110 LYS B O 1
ATOM 3305 N N . GLU B 1 111 ? 11.207 -16.714 6.067 1 94.55 111 GLU B N 1
ATOM 3306 C CA . GLU B 1 111 ? 10.502 -17.863 6.629 1 94.55 111 GLU B CA 1
ATOM 3307 C C . GLU B 1 111 ? 10.349 -18.976 5.597 1 94.55 111 GLU B C 1
ATOM 3309 O O . GLU B 1 111 ? 10.537 -20.153 5.912 1 94.55 111 GLU B O 1
ATOM 3314 N N . ILE B 1 112 ? 9.997 -18.612 4.408 1 93.31 112 ILE B N 1
ATOM 3315 C CA . ILE B 1 112 ? 9.806 -19.576 3.331 1 93.31 112 ILE B CA 1
ATOM 3316 C C . ILE B 1 112 ? 11.135 -20.254 3.004 1 93.31 112 ILE B C 1
ATOM 3318 O O . ILE B 1 112 ? 11.191 -21.475 2.834 1 93.31 112 ILE B O 1
ATOM 3322 N N . LYS B 1 113 ? 12.183 -19.507 2.987 1 91.4 113 LYS B N 1
ATOM 3323 C CA . LYS B 1 113 ? 13.514 -20.05 2.732 1 91.4 113 LYS B CA 1
ATOM 3324 C C . LYS B 1 113 ? 13.952 -20.982 3.858 1 91.4 113 LYS B C 1
ATOM 3326 O O . LYS B 1 113 ? 14.558 -22.026 3.606 1 91.4 113 LYS B O 1
ATOM 3331 N N . LYS B 1 114 ? 13.69 -20.585 5.015 1 89.54 114 LYS B N 1
ATOM 3332 C CA . LYS B 1 114 ? 14.028 -21.4 6.178 1 89.54 114 LYS B CA 1
ATOM 3333 C C . LYS B 1 114 ? 13.358 -22.77 6.103 1 89.54 114 LYS B C 1
ATOM 3335 O O . LYS B 1 114 ? 13.917 -23.766 6.566 1 89.54 114 LYS B O 1
ATOM 3340 N N . GLN B 1 115 ? 12.247 -22.827 5.498 1 89.52 115 GLN B N 1
ATOM 3341 C CA . GLN B 1 115 ? 11.511 -24.079 5.352 1 89.52 115 GLN B CA 1
ATOM 3342 C C . GLN B 1 115 ? 12.008 -24.871 4.146 1 89.52 115 GLN B C 1
ATOM 3344 O O . GLN B 1 115 ? 11.449 -25.918 3.811 1 89.52 115 GLN B O 1
ATOM 3349 N N . GLY B 1 116 ? 12.977 -24.302 3.409 1 87.08 116 GLY B N 1
ATOM 3350 C CA . GLY B 1 116 ? 13.566 -24.986 2.269 1 87.08 116 GLY B CA 1
ATOM 3351 C C . GLY B 1 116 ? 12.749 -24.843 0.999 1 87.08 116 GLY B C 1
ATOM 3352 O O . GLY B 1 116 ? 12.903 -25.631 0.063 1 87.08 116 GLY B O 1
ATOM 3353 N N . LYS B 1 117 ? 11.901 -23.905 1.038 1 88.1 117 LYS B N 1
ATOM 3354 C CA . LYS B 1 117 ? 11.024 -23.716 -0.114 1 88.1 117 LYS B CA 1
ATOM 3355 C C . LYS B 1 117 ? 11.488 -22.543 -0.972 1 88.1 117 LYS B C 1
ATOM 3357 O O . LYS B 1 117 ? 12.133 -21.618 -0.472 1 88.1 117 LYS B O 1
ATOM 3362 N N . SER B 1 118 ? 11.151 -22.641 -2.225 1 89.22 118 SER B N 1
ATOM 3363 C CA . SER B 1 118 ? 11.47 -21.567 -3.159 1 89.22 118 SER B CA 1
ATOM 3364 C C . SER B 1 118 ? 10.321 -20.57 -3.269 1 89.22 118 SER B C 1
ATOM 3366 O O . SER B 1 118 ? 9.197 -20.863 -2.857 1 89.22 118 SER B O 1
ATOM 3368 N N . PHE B 1 119 ? 10.692 -19.422 -3.793 1 94.53 119 PHE B N 1
ATOM 3369 C CA . PHE B 1 119 ? 9.652 -18.425 -4.016 1 94.53 119 PHE B CA 1
ATOM 3370 C C . PHE B 1 119 ? 10.02 -17.51 -5.179 1 94.53 119 PHE B C 1
ATOM 3372 O O . PHE B 1 119 ? 11.186 -17.435 -5.571 1 94.53 119 PHE B O 1
ATOM 3379 N N . PHE B 1 120 ? 8.987 -16.899 -5.764 1 96.15 120 PHE B N 1
ATOM 3380 C CA . PHE B 1 120 ? 9.086 -15.754 -6.661 1 96.15 120 PHE B CA 1
ATOM 3381 C C . PHE B 1 120 ? 8.615 -14.481 -5.969 1 96.15 120 PHE B C 1
ATOM 3383 O O . PHE B 1 120 ? 7.616 -14.494 -5.247 1 96.15 120 PHE B O 1
ATOM 3390 N N . PHE B 1 121 ? 9.398 -13.432 -6.132 1 97.42 121 PHE B N 1
ATOM 3391 C CA . PHE B 1 121 ? 9.004 -12.146 -5.568 1 97.42 121 PHE B CA 1
ATOM 3392 C C . PHE B 1 121 ? 8.391 -11.251 -6.638 1 97.42 121 PHE B C 1
ATOM 3394 O O . PHE B 1 121 ? 9.004 -11.011 -7.68 1 97.42 121 PHE B O 1
ATOM 3401 N N . ILE B 1 122 ? 7.157 -10.769 -6.365 1 98 122 ILE B N 1
ATOM 3402 C CA . ILE B 1 122 ? 6.385 -10.054 -7.376 1 98 122 ILE B CA 1
ATOM 3403 C C . ILE B 1 122 ? 6.068 -8.644 -6.882 1 98 122 ILE B C 1
ATOM 3405 O O . ILE B 1 122 ? 5.384 -8.474 -5.871 1 98 122 ILE B O 1
ATOM 3409 N N . ARG B 1 123 ? 6.596 -7.687 -7.517 1 97 123 ARG B N 1
ATOM 3410 C CA . ARG B 1 123 ? 6.153 -6.307 -7.342 1 97 123 ARG B CA 1
ATOM 3411 C C . ARG B 1 123 ? 5.032 -5.964 -8.318 1 97 123 ARG B C 1
ATOM 3413 O O . ARG B 1 123 ? 5.227 -6.005 -9.534 1 97 123 ARG B O 1
ATOM 3420 N N . THR B 1 124 ? 3.886 -5.558 -7.755 1 96.94 124 THR B N 1
ATOM 3421 C CA . THR B 1 124 ? 2.704 -5.373 -8.59 1 96.94 124 THR B CA 1
ATOM 3422 C C . THR B 1 124 ? 2.369 -3.891 -8.732 1 96.94 124 THR B C 1
ATOM 3424 O O . THR B 1 124 ? 3.111 -3.033 -8.25 1 96.94 124 THR B O 1
ATOM 3427 N N . LYS B 1 125 ? 1.39 -3.602 -9.503 1 96 125 LYS B N 1
ATOM 3428 C CA . LYS B 1 125 ? 0.814 -2.277 -9.71 1 96 125 LYS B CA 1
ATOM 3429 C C . LYS B 1 125 ? 1.827 -1.331 -10.348 1 96 125 LYS B C 1
ATOM 3431 O O . LYS B 1 125 ? 1.86 -0.141 -10.027 1 96 125 LYS B O 1
ATOM 3436 N N . ILE B 1 126 ? 2.665 -1.84 -11.163 1 97.22 126 ILE B N 1
ATOM 3437 C CA . ILE B 1 126 ? 3.681 -1.057 -11.858 1 97.22 126 ILE B CA 1
ATOM 3438 C C . ILE B 1 126 ? 3.011 0.028 -12.698 1 97.22 126 ILE B C 1
ATOM 3440 O O . ILE B 1 126 ? 3.545 1.131 -12.839 1 97.22 126 ILE B O 1
ATOM 3444 N N . ASP B 1 127 ? 1.814 -0.229 -13.205 1 96.23 127 ASP B N 1
ATOM 3445 C CA . ASP B 1 127 ? 1.071 0.756 -13.985 1 96.23 127 ASP B CA 1
ATOM 3446 C C . ASP B 1 127 ? 0.761 1.997 -13.151 1 96.23 127 ASP B C 1
ATOM 3448 O O . ASP B 1 127 ? 0.774 3.117 -13.666 1 96.23 127 ASP B O 1
ATOM 3452 N N . GLU B 1 128 ? 0.463 1.751 -11.948 1 95.19 128 GLU B N 1
ATOM 3453 C CA . GLU B 1 128 ? 0.205 2.875 -11.052 1 95.19 128 GLU B CA 1
ATOM 3454 C C . GLU B 1 128 ? 1.475 3.682 -10.799 1 95.19 128 GLU B C 1
ATOM 3456 O O . GLU B 1 128 ? 1.433 4.912 -10.739 1 95.19 128 GLU B O 1
ATOM 3461 N N . ASN B 1 129 ? 2.584 3.011 -10.594 1 95.09 129 ASN B N 1
ATOM 3462 C CA . ASN B 1 129 ? 3.858 3.694 -10.398 1 95.09 129 ASN B CA 1
ATOM 3463 C C . ASN B 1 129 ? 4.248 4.518 -11.622 1 95.09 129 ASN B C 1
ATOM 3465 O O . ASN B 1 129 ? 4.722 5.648 -11.49 1 95.09 129 ASN B O 1
ATOM 3469 N N . VAL B 1 130 ? 4.073 3.91 -12.741 1 95.75 130 VAL B N 1
ATOM 3470 C CA . VAL B 1 130 ? 4.383 4.611 -13.983 1 95.75 130 VAL B CA 1
ATOM 3471 C C . VAL B 1 130 ? 3.541 5.881 -14.083 1 95.75 130 VAL B C 1
ATOM 3473 O O . VAL B 1 130 ? 4.061 6.954 -14.4 1 95.75 130 VAL B O 1
ATOM 3476 N N . ARG B 1 131 ? 2.299 5.762 -13.825 1 94.3 131 ARG B N 1
ATOM 3477 C CA . ARG B 1 131 ? 1.398 6.908 -13.896 1 94.3 131 ARG B CA 1
ATOM 3478 C C . ARG B 1 131 ? 1.83 8.005 -12.928 1 94.3 131 ARG B C 1
ATOM 3480 O O . ARG B 1 131 ? 1.838 9.185 -13.283 1 94.3 131 ARG B O 1
ATOM 3487 N N . ALA B 1 132 ? 2.153 7.629 -11.729 1 92.61 132 ALA B N 1
ATOM 3488 C CA . ALA B 1 132 ? 2.566 8.592 -10.712 1 92.61 132 ALA B CA 1
ATOM 3489 C C . ALA B 1 132 ? 3.875 9.273 -11.1 1 92.61 132 ALA B C 1
ATOM 3491 O O . ALA B 1 132 ? 4.008 10.493 -10.977 1 92.61 132 ALA B O 1
ATOM 3492 N N . GLU B 1 133 ? 4.823 8.479 -11.589 1 93.45 133 GLU B N 1
ATOM 3493 C CA . GLU B 1 133 ? 6.163 8.978 -11.883 1 93.45 133 GLU B CA 1
ATOM 3494 C C . GLU B 1 133 ? 6.172 9.818 -13.157 1 93.45 133 GLU B C 1
ATOM 3496 O O . GLU B 1 133 ? 7.01 10.709 -13.313 1 93.45 133 GLU B O 1
ATOM 3501 N N . LYS B 1 134 ? 5.249 9.552 -14.054 1 93.96 134 LYS B N 1
ATOM 3502 C CA . LYS B 1 134 ? 5.165 10.287 -15.313 1 93.96 134 LYS B CA 1
ATOM 3503 C C . LYS B 1 134 ? 4.897 11.769 -15.067 1 93.96 134 LYS B C 1
ATOM 3505 O O . LYS B 1 134 ? 5.116 12.6 -15.951 1 93.96 134 LYS B O 1
ATOM 3510 N N . ARG B 1 135 ? 4.413 12.096 -13.937 1 90.34 135 ARG B N 1
ATOM 3511 C CA . ARG B 1 135 ? 4.134 13.485 -13.584 1 90.34 135 ARG B CA 1
ATOM 3512 C C . ARG B 1 135 ? 5.427 14.271 -13.392 1 90.34 135 ARG B C 1
ATOM 3514 O O . ARG B 1 135 ? 5.419 15.503 -13.413 1 90.34 135 ARG B O 1
ATOM 3521 N N . LYS B 1 136 ? 6.497 13.557 -13.119 1 89.82 136 LYS B N 1
ATOM 3522 C CA . LYS B 1 136 ? 7.804 14.189 -12.958 1 89.82 136 LYS B CA 1
ATOM 3523 C C . LYS B 1 136 ? 8.427 14.517 -14.312 1 89.82 136 LYS B C 1
ATOM 3525 O O . LYS B 1 136 ? 8.305 13.74 -15.262 1 89.82 136 LYS B O 1
ATOM 3530 N N . LYS B 1 137 ? 9.122 15.597 -14.333 1 87.76 137 LYS B N 1
ATOM 3531 C CA . LYS B 1 137 ? 9.783 16.019 -15.565 1 87.76 137 LYS B CA 1
ATOM 3532 C C . LYS B 1 137 ? 10.902 15.055 -15.947 1 87.76 137 LYS B C 1
ATOM 3534 O O . LYS B 1 137 ? 11.133 14.801 -17.131 1 87.76 137 LYS B O 1
ATOM 3539 N N . SER B 1 138 ? 11.537 14.457 -15.074 1 85.49 138 SER B N 1
ATOM 3540 C CA . SER B 1 138 ? 12.706 13.611 -15.288 1 85.49 138 SER B CA 1
ATOM 3541 C C . SER B 1 138 ? 12.314 12.141 -15.387 1 85.49 138 SER B C 1
ATOM 3543 O O . SER B 1 138 ? 13.164 11.256 -15.266 1 85.49 138 SER 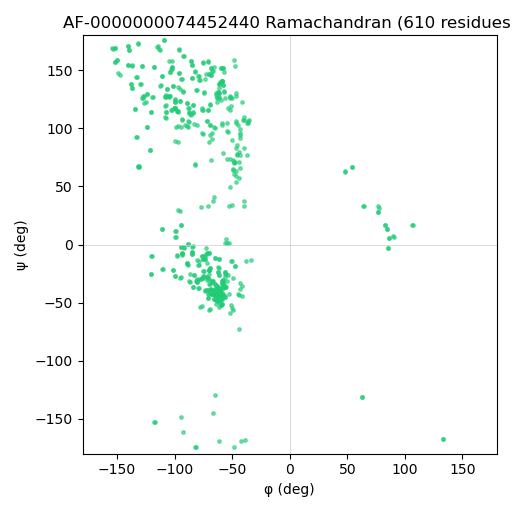B O 1
ATOM 3545 N N . PHE B 1 139 ? 11.17 11.839 -15.821 1 91.65 139 PHE B N 1
ATOM 3546 C CA . PHE B 1 139 ? 10.669 10.471 -15.75 1 91.65 139 PHE B CA 1
ATOM 3547 C C . PHE B 1 139 ? 11.345 9.592 -16.796 1 91.65 139 PHE B C 1
ATOM 3549 O O . PHE B 1 139 ? 11.444 9.972 -17.964 1 91.65 139 PHE B O 1
ATOM 3556 N N . SER B 1 140 ? 11.843 8.436 -16.385 1 94.85 140 SER B N 1
ATOM 3557 C CA . SER B 1 140 ? 12.325 7.317 -17.188 1 94.85 140 SER B CA 1
ATOM 3558 C C . SER B 1 140 ? 11.786 5.99 -16.667 1 94.85 140 SER B C 1
ATOM 3560 O O . SER B 1 140 ? 12.108 5.578 -15.55 1 94.85 140 SER B O 1
ATOM 3562 N N . GLU B 1 141 ? 11.006 5.356 -17.525 1 95.4 141 GLU B N 1
ATOM 3563 C CA . GLU B 1 141 ? 10.42 4.088 -17.101 1 95.4 141 GLU B CA 1
ATOM 3564 C C . GLU B 1 141 ? 11.501 3.047 -16.82 1 95.4 141 GLU B C 1
ATOM 3566 O O . GLU B 1 141 ? 11.42 2.312 -15.834 1 95.4 141 GLU B O 1
ATOM 3571 N N . ALA B 1 142 ? 12.482 2.949 -17.729 1 95.41 142 ALA B N 1
ATOM 3572 C CA . ALA B 1 142 ? 13.573 1.992 -17.565 1 95.41 142 ALA B CA 1
ATOM 3573 C C . ALA B 1 142 ? 14.317 2.227 -16.254 1 95.41 142 ALA B C 1
ATOM 3575 O O . ALA B 1 142 ? 14.646 1.277 -15.541 1 95.41 142 ALA B O 1
ATOM 3576 N N . ALA B 1 143 ? 14.574 3.49 -15.958 1 95.71 143 ALA B N 1
ATOM 3577 C CA . ALA B 1 143 ? 15.27 3.828 -14.719 1 95.71 143 ALA B CA 1
ATOM 3578 C C . ALA B 1 143 ? 14.434 3.45 -13.499 1 95.71 143 ALA B C 1
ATOM 3580 O O . ALA B 1 143 ? 14.968 2.967 -12.498 1 95.71 143 ALA B O 1
ATOM 3581 N N . MET B 1 144 ? 13.174 3.65 -13.588 1 96.1 144 MET B N 1
ATOM 3582 C CA . MET B 1 144 ? 12.259 3.316 -12.5 1 96.1 144 MET B CA 1
ATOM 3583 C C . MET B 1 144 ? 12.255 1.815 -12.234 1 96.1 144 MET B C 1
ATOM 3585 O O . MET B 1 144 ? 12.357 1.384 -11.084 1 96.1 144 MET B O 1
ATOM 3589 N N . LEU B 1 145 ? 12.145 1.047 -13.28 1 96.59 145 LEU B N 1
ATOM 3590 C CA . LEU B 1 145 ? 12.101 -0.406 -13.152 1 96.59 145 LEU B CA 1
ATOM 3591 C C . LEU B 1 145 ? 13.402 -0.94 -12.564 1 96.59 145 LEU B C 1
ATOM 3593 O O . LEU B 1 145 ? 13.385 -1.848 -11.73 1 96.59 145 LEU B O 1
ATOM 3597 N N . GLN B 1 146 ? 14.484 -0.392 -13.005 1 95.66 146 GLN B N 1
ATOM 3598 C CA . GLN B 1 146 ? 15.779 -0.794 -12.465 1 95.66 146 GLN B CA 1
ATOM 3599 C C . GLN B 1 146 ? 15.885 -0.455 -10.981 1 95.66 146 GLN B C 1
ATOM 3601 O O . GLN B 1 146 ? 16.461 -1.219 -10.204 1 95.66 146 GLN B O 1
ATOM 3606 N N . LYS B 1 147 ? 15.364 0.677 -10.673 1 94.83 147 LYS B N 1
ATOM 3607 C CA . LYS B 1 147 ? 15.362 1.083 -9.27 1 94.83 147 LYS B CA 1
ATOM 3608 C C . LYS B 1 147 ? 14.567 0.101 -8.415 1 94.83 147 LYS B C 1
ATOM 3610 O O . LYS B 1 147 ? 14.973 -0.23 -7.299 1 94.83 147 LYS B O 1
ATOM 3615 N N . PHE B 1 148 ? 13.43 -0.35 -8.915 1 95.08 148 PHE B N 1
ATOM 3616 C CA . PHE B 1 148 ? 12.626 -1.342 -8.212 1 95.08 148 PHE B CA 1
ATOM 3617 C C . PHE B 1 148 ? 13.412 -2.632 -8.01 1 95.08 148 PHE B C 1
ATOM 3619 O O . PHE B 1 148 ? 13.451 -3.175 -6.904 1 95.08 148 PHE B O 1
ATOM 3626 N N . ARG B 1 149 ? 14.04 -3.111 -9.033 1 94.78 149 ARG B N 1
ATOM 3627 C CA . ARG B 1 149 ? 14.78 -4.366 -8.965 1 94.78 149 ARG B CA 1
ATOM 3628 C C . ARG B 1 149 ? 15.949 -4.261 -7.991 1 94.78 149 ARG B C 1
ATOM 3630 O O . ARG B 1 149 ? 16.174 -5.164 -7.182 1 94.78 149 ARG B O 1
ATOM 3637 N N . ARG B 1 150 ? 16.644 -3.159 -8.084 1 93.85 150 ARG B N 1
ATOM 3638 C CA . ARG B 1 150 ? 17.775 -2.941 -7.188 1 93.85 150 ARG B CA 1
ATOM 3639 C C . ARG B 1 150 ? 17.32 -2.892 -5.734 1 93.85 150 ARG B C 1
ATOM 3641 O O . ARG B 1 150 ? 17.961 -3.477 -4.857 1 93.85 150 ARG B O 1
ATOM 3648 N N . ASN B 1 151 ? 16.275 -2.2 -5.533 1 94.37 151 ASN B N 1
ATOM 3649 C CA . ASN B 1 151 ? 15.745 -2.093 -4.178 1 94.37 151 ASN B CA 1
ATOM 3650 C C . ASN B 1 151 ? 15.359 -3.458 -3.617 1 94.37 151 ASN B C 1
ATOM 3652 O O . ASN B 1 151 ? 15.624 -3.752 -2.45 1 94.37 151 ASN B O 1
ATOM 3656 N N . CYS B 1 152 ? 14.7 -4.276 -4.407 1 93.78 152 CYS B N 1
ATOM 3657 C CA . CYS B 1 152 ? 14.341 -5.625 -3.984 1 93.78 152 CYS B CA 1
ATOM 3658 C C . CYS B 1 152 ? 15.585 -6.442 -3.656 1 93.78 152 CYS B C 1
ATOM 3660 O O . CYS B 1 152 ? 15.65 -7.088 -2.609 1 93.78 152 CYS B O 1
ATOM 3662 N N . MET B 1 153 ? 16.566 -6.371 -4.495 1 93.49 153 MET B N 1
ATOM 3663 C CA . MET B 1 153 ? 17.793 -7.143 -4.324 1 93.49 153 MET B CA 1
ATOM 3664 C C . MET B 1 153 ? 18.524 -6.73 -3.051 1 93.49 153 MET B C 1
ATOM 3666 O O . MET B 1 153 ? 19.098 -7.572 -2.358 1 93.49 153 MET B O 1
ATOM 3670 N N . GLU B 1 154 ? 18.462 -5.513 -2.773 1 92.68 154 GLU B N 1
ATOM 3671 C CA . GLU B 1 154 ? 19.158 -4.984 -1.603 1 92.68 154 GLU B CA 1
ATOM 3672 C C . GLU B 1 154 ? 18.47 -5.413 -0.311 1 92.68 154 GLU B C 1
ATOM 3674 O O . GLU B 1 154 ? 19.118 -5.545 0.73 1 92.68 154 GLU B O 1
ATOM 3679 N N . ASN B 1 155 ? 17.204 -5.641 -0.397 1 92.83 155 ASN B N 1
ATOM 3680 C CA . ASN B 1 155 ? 16.452 -5.927 0.82 1 92.83 155 ASN B CA 1
ATOM 3681 C C . ASN B 1 155 ? 16.22 -7.425 0.997 1 92.83 155 ASN B C 1
ATOM 3683 O O . ASN B 1 155 ? 15.99 -7.894 2.113 1 92.83 155 ASN B O 1
ATOM 3687 N N . LEU B 1 156 ? 16.182 -8.161 -0.083 1 94.28 156 LEU B N 1
ATOM 3688 C CA . LEU B 1 156 ? 15.992 -9.605 -0.006 1 94.28 156 LEU B CA 1
ATOM 3689 C C . LEU B 1 156 ? 17.311 -10.312 0.288 1 94.28 156 LEU B C 1
ATOM 3691 O O . LEU B 1 156 ? 17.828 -11.048 -0.556 1 94.28 156 LEU B O 1
ATOM 3695 N N . VAL B 1 157 ? 17.835 -10.145 1.448 1 92.64 157 VAL B N 1
ATOM 3696 C CA . VAL B 1 157 ? 19.103 -10.715 1.892 1 92.64 157 VAL B CA 1
ATOM 3697 C C . VAL B 1 157 ? 18.906 -11.441 3.221 1 92.64 157 VAL B C 1
ATOM 3699 O O . VAL B 1 157 ? 17.961 -11.153 3.959 1 92.64 157 VAL B O 1
ATOM 3702 N N . ASP B 1 158 ? 19.734 -12.404 3.488 1 88.45 158 ASP B N 1
ATOM 3703 C CA . ASP B 1 158 ? 19.688 -13.124 4.757 1 88.45 158 ASP B CA 1
ATOM 3704 C C . ASP B 1 158 ? 20.419 -12.351 5.853 1 88.45 158 ASP B C 1
ATOM 3706 O O . ASP B 1 158 ? 20.736 -11.172 5.682 1 88.45 158 ASP B O 1
ATOM 3710 N N . GLU B 1 159 ? 20.561 -12.944 7.026 1 84.73 159 GLU B N 1
ATOM 3711 C CA . GLU B 1 159 ? 21.172 -12.29 8.18 1 84.73 159 GLU B CA 1
ATOM 3712 C C . GLU B 1 159 ? 22.622 -11.91 7.895 1 84.73 159 GLU B C 1
ATOM 3714 O O . GLU B 1 159 ? 23.137 -10.94 8.456 1 84.73 159 GLU B O 1
ATOM 3719 N N . ALA B 1 160 ? 23.272 -12.646 6.961 1 88.23 160 ALA B N 1
ATOM 3720 C CA . ALA B 1 160 ? 24.673 -12.403 6.627 1 88.23 160 ALA B CA 1
ATOM 3721 C C . ALA B 1 160 ? 24.799 -11.415 5.472 1 88.23 160 ALA B C 1
ATOM 3723 O O . ALA B 1 160 ? 25.907 -11.111 5.024 1 88.23 160 ALA B O 1
ATOM 3724 N N . GLY B 1 161 ? 23.662 -11.005 4.945 1 87.64 161 GLY B N 1
ATOM 3725 C CA . GLY B 1 161 ? 23.687 -10.048 3.85 1 87.64 161 GLY B CA 1
ATOM 3726 C C . GLY B 1 161 ? 23.736 -10.706 2.484 1 87.64 161 GLY B C 1
ATOM 3727 O O . GLY B 1 161 ? 23.909 -10.029 1.469 1 87.64 161 GLY B O 1
ATOM 3728 N N . LYS B 1 162 ? 23.626 -11.945 2.449 1 91.02 162 LYS B N 1
ATOM 3729 C CA . LYS B 1 162 ? 23.636 -12.664 1.179 1 91.02 162 LYS B CA 1
ATOM 3730 C C . LYS B 1 162 ? 22.244 -12.692 0.553 1 91.02 162 LYS B C 1
ATOM 3732 O O . LYS B 1 162 ? 21.246 -12.876 1.253 1 91.02 162 LYS B O 1
ATOM 3737 N N . PRO B 1 163 ? 22.204 -12.598 -0.729 1 91.01 163 PRO B N 1
ATOM 3738 C CA . PRO B 1 163 ? 20.904 -12.623 -1.404 1 91.01 163 PRO B CA 1
ATOM 3739 C C . PRO B 1 163 ? 20.143 -13.926 -1.173 1 91.01 163 PRO B C 1
ATOM 3741 O O . PRO B 1 163 ? 20.741 -15.005 -1.188 1 91.01 163 PRO B O 1
ATOM 3744 N N . ILE B 1 164 ? 18.852 -13.771 -0.938 1 90.26 164 ILE B N 1
ATOM 3745 C CA . ILE B 1 164 ? 18.066 -14.971 -0.676 1 90.26 164 ILE B CA 1
ATOM 3746 C C . ILE B 1 164 ? 17.364 -15.418 -1.957 1 90.26 164 ILE B C 1
ATOM 3748 O O . ILE B 1 164 ? 16.765 -16.495 -2.001 1 90.26 164 ILE B O 1
ATOM 3752 N N . CYS B 1 165 ? 17.439 -14.568 -2.913 1 88.79 165 CYS B N 1
ATOM 3753 C CA . CYS B 1 165 ? 16.919 -14.957 -4.219 1 88.79 165 CYS B CA 1
ATOM 3754 C C . CYS B 1 165 ? 17.685 -14.264 -5.34 1 88.79 165 CYS B C 1
ATOM 3756 O O . CYS B 1 165 ? 18.367 -13.264 -5.105 1 88.79 165 CYS B O 1
ATOM 3758 N N . SER B 1 166 ? 17.601 -14.842 -6.498 1 89.61 166 SER B N 1
ATOM 3759 C CA . SER B 1 166 ? 18.25 -14.255 -7.667 1 89.61 166 SER B CA 1
ATOM 3760 C C . SER B 1 166 ? 17.355 -13.214 -8.332 1 89.61 166 SER B C 1
ATOM 3762 O O . SER B 1 166 ? 16.139 -13.213 -8.13 1 89.61 166 SER B O 1
ATOM 3764 N N . GLU B 1 167 ? 17.953 -12.36 -9.054 1 91.57 167 GLU B N 1
ATOM 3765 C CA . GLU B 1 167 ? 17.242 -11.282 -9.734 1 91.57 167 GLU B CA 1
ATOM 3766 C C . GLU B 1 167 ? 16.172 -11.833 -10.672 1 91.57 167 GLU B C 1
ATOM 3768 O O . GLU B 1 167 ? 15.125 -11.21 -10.861 1 91.57 167 GLU B O 1
ATOM 3773 N N . ASP B 1 168 ? 16.448 -12.978 -11.283 1 90.28 168 ASP B N 1
ATOM 3774 C CA . ASP B 1 168 ? 15.517 -13.561 -12.244 1 90.28 168 ASP B CA 1
ATOM 3775 C C . ASP B 1 168 ? 14.262 -14.081 -11.546 1 90.28 168 ASP B C 1
ATOM 3777 O O . ASP B 1 168 ? 13.276 -14.421 -12.203 1 90.28 168 ASP B O 1
ATOM 3781 N N . HIS B 1 169 ? 14.246 -14.08 -10.187 1 94.41 169 HIS B N 1
ATOM 3782 C CA . HIS B 1 169 ? 13.079 -14.499 -9.42 1 94.41 169 HIS B CA 1
ATOM 3783 C C . HIS B 1 169 ? 12.266 -13.296 -8.953 1 94.41 169 HIS B C 1
ATOM 3785 O O . HIS B 1 169 ? 11.311 -13.446 -8.187 1 94.41 169 HIS B O 1
ATOM 3791 N N . ILE B 1 170 ? 12.682 -12.128 -9.428 1 96.47 170 ILE B N 1
ATOM 3792 C CA . ILE B 1 170 ? 11.959 -10.895 -9.138 1 96.47 170 ILE B CA 1
ATOM 3793 C C . ILE B 1 170 ? 11.172 -10.457 -10.371 1 96.47 170 ILE B C 1
ATOM 3795 O O . ILE B 1 170 ? 11.736 -10.32 -11.459 1 96.47 170 ILE B O 1
ATOM 3799 N N . PHE B 1 171 ? 9.866 -10.208 -10.206 1 97.68 171 PHE B N 1
ATOM 3800 C CA . PHE B 1 171 ? 8.999 -9.873 -11.329 1 97.68 171 PHE B CA 1
ATOM 3801 C C . PHE B 1 171 ? 8.239 -8.58 -11.06 1 97.68 171 PHE B C 1
ATOM 3803 O O . PHE B 1 171 ? 7.676 -8.398 -9.979 1 97.68 171 PHE B O 1
ATOM 3810 N N . LEU B 1 172 ? 8.305 -7.675 -11.965 1 98.1 172 LEU B N 1
ATOM 3811 C CA . LEU B 1 172 ? 7.523 -6.444 -11.95 1 98.1 172 LEU B CA 1
ATOM 3812 C C . LEU B 1 172 ? 6.315 -6.555 -12.874 1 98.1 172 LEU B C 1
ATOM 3814 O O . LEU B 1 172 ? 6.469 -6.686 -14.09 1 98.1 172 LEU B O 1
ATOM 3818 N N . ILE B 1 173 ? 5.047 -6.454 -12.27 1 98.19 173 ILE B N 1
ATOM 3819 C CA . ILE B 1 173 ? 3.907 -6.764 -13.125 1 98.19 173 ILE B CA 1
ATOM 3820 C C . ILE B 1 173 ? 2.773 -5.778 -12.851 1 98.19 173 ILE B C 1
ATOM 3822 O O . ILE B 1 173 ? 2.844 -4.987 -11.907 1 98.19 173 ILE B O 1
ATOM 3826 N N . SER B 1 174 ? 1.839 -5.775 -13.663 1 97.64 174 SER B N 1
ATOM 3827 C CA . SER B 1 174 ? 0.505 -5.224 -13.447 1 97.64 174 SER B CA 1
ATOM 3828 C C . SER B 1 174 ? -0.577 -6.245 -13.784 1 97.64 174 SER B C 1
ATOM 3830 O O . SER B 1 174 ? -0.605 -6.785 -14.892 1 97.64 174 SER B O 1
ATOM 3832 N N . ASN B 1 175 ? -1.456 -6.453 -12.812 1 96.43 175 ASN B N 1
ATOM 3833 C CA . ASN B 1 175 ? -2.551 -7.388 -13.046 1 96.43 175 ASN B CA 1
ATOM 3834 C C . ASN B 1 175 ? -3.548 -6.841 -14.065 1 96.43 175 ASN B C 1
ATOM 3836 O O . ASN B 1 175 ? -4.28 -7.606 -14.695 1 96.43 175 ASN B O 1
ATOM 3840 N N . HIS B 1 176 ? -3.539 -5.525 -14.253 1 94.85 176 HIS B N 1
ATOM 3841 C CA . HIS B 1 176 ? -4.481 -4.876 -15.158 1 94.85 176 HIS B CA 1
ATOM 3842 C C . HIS B 1 176 ? -3.924 -4.808 -16.576 1 94.85 176 HIS B C 1
ATOM 3844 O O . HIS B 1 176 ? -4.667 -4.556 -17.528 1 94.85 176 HIS B O 1
ATOM 3850 N N . HIS B 1 177 ? -2.629 -5.011 -16.684 1 94.26 177 HIS B N 1
ATOM 3851 C CA . HIS B 1 177 ? -1.957 -5.011 -17.979 1 94.26 177 HIS B CA 1
ATOM 3852 C C . HIS B 1 177 ? -1.058 -6.233 -18.133 1 94.26 177 HIS B C 1
ATOM 3854 O O . HIS B 1 177 ? 0.162 -6.099 -18.26 1 94.26 177 HIS B O 1
ATOM 3860 N N . PRO B 1 178 ? -1.661 -7.435 -18.197 1 91.34 178 PRO B N 1
ATOM 3861 C CA . PRO B 1 178 ? -0.879 -8.672 -18.249 1 91.34 178 PRO B CA 1
ATOM 3862 C C . PRO B 1 178 ? 0.018 -8.752 -19.483 1 91.34 178 PRO B C 1
ATOM 3864 O O . PRO B 1 178 ? 0.928 -9.582 -19.537 1 91.34 178 PRO B O 1
ATOM 3867 N N . GLY B 1 179 ? -0.176 -7.916 -20.4 1 89.99 179 GLY B N 1
ATOM 3868 C CA . GLY B 1 179 ? 0.645 -7.899 -21.6 1 89.99 179 GLY B CA 1
ATOM 3869 C C . GLY B 1 179 ? 1.889 -7.042 -21.461 1 89.99 179 GLY B C 1
ATOM 3870 O O . GLY B 1 179 ? 2.707 -6.972 -22.38 1 89.99 179 GLY B O 1
ATOM 3871 N N . LYS B 1 180 ? 2.068 -6.453 -20.338 1 92.96 180 LYS B N 1
ATOM 3872 C CA . LYS B 1 180 ? 3.178 -5.525 -20.144 1 92.96 180 LYS B CA 1
ATOM 3873 C C . LYS B 1 180 ? 4.129 -6.024 -19.059 1 92.96 180 LYS B C 1
ATOM 3875 O O . LYS B 1 180 ? 3.759 -6.872 -18.245 1 92.96 180 LYS B O 1
ATOM 3880 N N . TRP B 1 181 ? 5.463 -5.609 -19.164 1 96.57 181 TRP B N 1
ATOM 3881 C CA . TRP B 1 181 ? 6.507 -5.865 -18.177 1 96.57 181 TRP B CA 1
ATOM 3882 C C . TRP B 1 181 ? 6.753 -7.362 -18.021 1 96.57 181 TRP B C 1
ATOM 3884 O O . TRP B 1 181 ? 6.978 -8.067 -19.007 1 96.57 181 TRP B O 1
ATOM 3894 N N . ASP B 1 182 ? 6.775 -7.859 -16.69 1 96.54 182 ASP B N 1
ATOM 3895 C CA . ASP B 1 182 ? 7.3 -9.204 -16.474 1 96.54 182 ASP B CA 1
ATOM 3896 C C . ASP B 1 182 ? 6.168 -10.221 -16.346 1 96.54 182 ASP B C 1
ATOM 3898 O O . ASP B 1 182 ? 6.391 -11.356 -15.92 1 96.54 182 ASP B O 1
ATOM 3902 N N . PHE B 1 183 ? 4.944 -9.903 -16.651 1 95.33 183 PHE B N 1
ATOM 3903 C CA . PHE B 1 183 ? 3.832 -10.82 -16.428 1 95.33 183 PHE B CA 1
ATOM 3904 C C . PHE B 1 183 ? 4.009 -12.094 -17.245 1 95.33 183 PHE B C 1
ATOM 3906 O O . PHE B 1 183 ? 3.842 -13.199 -16.725 1 95.33 183 PHE B O 1
ATOM 3913 N N . GLY B 1 184 ? 4.328 -11.957 -18.496 1 89.7 184 GLY B N 1
ATOM 3914 C CA . GLY B 1 184 ? 4.592 -13.118 -19.332 1 89.7 184 GLY B CA 1
ATOM 3915 C C . GLY B 1 184 ? 5.746 -13.965 -18.829 1 89.7 184 GLY B C 1
ATOM 3916 O O . GLY B 1 184 ? 5.651 -15.193 -18.793 1 89.7 184 GLY B O 1
ATOM 3917 N N . ARG B 1 185 ? 6.819 -13.312 -18.397 1 92.97 185 ARG B N 1
ATOM 3918 C CA . ARG B 1 185 ? 7.983 -14.004 -17.851 1 92.97 185 ARG B CA 1
ATOM 3919 C C . ARG B 1 185 ? 7.619 -14.768 -16.582 1 92.97 185 ARG B C 1
ATOM 3921 O O . ARG B 1 185 ? 8.106 -15.878 -16.359 1 92.97 185 ARG B O 1
ATOM 3928 N N . LEU B 1 186 ? 6.793 -14.179 -15.786 1 94.5 186 LEU B N 1
ATOM 3929 C CA . LEU B 1 186 ? 6.348 -14.817 -14.551 1 94.5 186 LEU B CA 1
ATOM 3930 C C . LEU B 1 186 ? 5.556 -16.085 -14.85 1 94.5 186 LEU B C 1
ATOM 3932 O O . LEU B 1 186 ? 5.779 -17.124 -14.223 1 94.5 186 LEU B O 1
ATOM 3936 N N . THR B 1 187 ? 4.607 -16.025 -15.756 1 88.88 187 THR B N 1
ATOM 3937 C CA . THR B 1 187 ? 3.784 -17.173 -16.121 1 88.88 187 THR B CA 1
ATOM 3938 C C . THR B 1 187 ? 4.654 -18.33 -16.605 1 88.88 187 THR B C 1
ATOM 3940 O O . THR B 1 187 ? 4.447 -19.478 -16.207 1 88.88 187 THR B O 1
ATOM 3943 N N . ARG B 1 188 ? 5.68 -17.977 -17.313 1 84.01 188 ARG B N 1
ATOM 3944 C CA . ARG B 1 188 ? 6.605 -18.992 -17.807 1 84.01 188 ARG B CA 1
ATOM 3945 C C . ARG B 1 188 ? 7.426 -19.586 -16.667 1 84.01 188 ARG B C 1
ATOM 3947 O O . ARG B 1 188 ? 7.644 -20.798 -16.617 1 84.01 188 ARG B O 1
ATOM 3954 N N . ALA B 1 189 ? 7.858 -18.712 -15.822 1 87.21 189 ALA B N 1
ATOM 3955 C CA . ALA B 1 189 ? 8.655 -19.17 -14.687 1 87.21 189 ALA B CA 1
ATOM 3956 C C . ALA B 1 189 ? 7.865 -20.146 -13.82 1 87.21 189 ALA B C 1
ATOM 3958 O O . ALA B 1 189 ? 8.416 -21.131 -13.323 1 87.21 189 ALA B O 1
ATOM 3959 N N . ILE B 1 190 ? 6.606 -19.9 -13.62 1 86.44 190 ILE B N 1
ATOM 3960 C CA . ILE B 1 190 ? 5.735 -20.761 -12.828 1 86.44 190 ILE B CA 1
ATOM 3961 C C . ILE B 1 190 ? 5.609 -22.126 -13.5 1 86.44 190 ILE B C 1
ATOM 3963 O O . ILE B 1 190 ? 5.722 -23.163 -12.841 1 86.44 190 ILE B O 1
ATOM 3967 N N . LEU B 1 191 ? 5.463 -22.153 -14.777 1 78.91 191 LEU B N 1
ATOM 3968 C CA . LEU B 1 191 ? 5.312 -23.394 -15.528 1 78.91 191 LEU B CA 1
ATOM 3969 C C . LEU B 1 191 ? 6.616 -24.186 -15.536 1 78.91 191 LEU B C 1
ATOM 3971 O O . LEU B 1 191 ? 6.6 -25.417 -15.456 1 78.91 191 LEU B O 1
ATOM 3975 N N . ASP B 1 192 ? 7.694 -23.428 -15.552 1 72.99 192 ASP B N 1
ATOM 3976 C CA . ASP B 1 192 ? 9.003 -24.073 -15.607 1 72.99 192 ASP B CA 1
ATOM 3977 C C . ASP B 1 192 ? 9.381 -24.665 -14.252 1 72.99 192 ASP B C 1
ATOM 3979 O O . ASP B 1 192 ? 10.204 -25.58 -14.176 1 72.99 192 ASP B O 1
ATOM 3983 N N . ALA B 1 193 ? 8.902 -24.09 -13.228 1 70.36 193 ALA B N 1
ATOM 3984 C CA . ALA B 1 193 ? 9.237 -24.547 -11.882 1 70.36 193 ALA B CA 1
ATOM 3985 C C . ALA B 1 193 ? 8.519 -25.853 -11.552 1 70.36 193 ALA B C 1
ATOM 3987 O O . ALA B 1 193 ? 8.912 -26.568 -10.627 1 70.36 193 ALA B O 1
ATOM 3988 N N . LEU B 1 194 ? 7.641 -26.297 -12.305 1 65.6 194 LEU B N 1
ATOM 3989 C CA . LEU B 1 194 ? 6.778 -27.446 -12.054 1 65.6 194 LEU B CA 1
ATOM 3990 C C . LEU B 1 194 ? 7.576 -28.745 -12.101 1 65.6 194 LEU B C 1
ATOM 3992 O O . LEU B 1 194 ? 7.487 -29.567 -11.187 1 65.6 194 LEU B O 1
ATOM 3996 N N . PRO B 1 195 ? 8.251 -28.985 -13.216 1 55.77 195 PRO B N 1
ATOM 3997 C CA . PRO B 1 195 ? 8.981 -30.254 -13.265 1 55.77 195 PRO B CA 1
ATOM 3998 C C . PRO B 1 195 ? 9.947 -30.425 -12.096 1 55.77 195 PRO B C 1
ATOM 4000 O O . PRO B 1 195 ? 10.128 -31.538 -11.597 1 55.77 195 PRO B O 1
ATOM 4003 N N . ARG B 1 196 ? 10.54 -29.295 -11.712 1 51.92 196 ARG B N 1
ATOM 4004 C CA . ARG B 1 196 ? 11.532 -29.345 -10.644 1 51.92 196 ARG B CA 1
ATOM 4005 C C . ARG B 1 196 ? 10.879 -29.67 -9.305 1 51.92 196 ARG B C 1
ATOM 4007 O O . ARG B 1 196 ? 11.483 -30.33 -8.457 1 51.92 196 ARG B O 1
ATOM 4014 N N . LEU B 1 197 ? 9.756 -29.059 -9.164 1 53.15 197 LEU B N 1
ATOM 4015 C CA . LEU B 1 197 ? 9.034 -29.274 -7.915 1 53.15 197 LEU B CA 1
ATOM 4016 C C . LEU B 1 197 ? 8.461 -30.686 -7.853 1 53.15 197 LEU B C 1
ATOM 4018 O O . LEU B 1 197 ? 8.309 -31.251 -6.768 1 53.15 197 LEU B O 1
ATOM 4022 N N . CYS B 1 198 ? 8.196 -31.14 -9.02 1 45.61 198 CYS B N 1
ATOM 4023 C CA . CYS B 1 198 ? 7.66 -32.495 -9.098 1 45.61 198 CYS B CA 1
ATOM 4024 C C . CYS B 1 198 ? 8.776 -33.529 -9.004 1 45.61 198 CYS B C 1
ATOM 4026 O O . CYS B 1 198 ? 8.548 -34.655 -8.56 1 45.61 198 CYS B O 1
ATOM 4028 N N . ASP B 1 199 ? 10.051 -33.068 -9.57 1 39.54 199 ASP B N 1
ATOM 4029 C CA . ASP B 1 199 ? 11.121 -34.06 -9.536 1 39.54 199 ASP B CA 1
ATOM 4030 C C . ASP B 1 199 ? 11.677 -34.22 -8.123 1 39.54 199 ASP B C 1
ATOM 4032 O O . ASP B 1 199 ? 12.539 -35.067 -7.882 1 39.54 199 ASP B O 1
ATOM 4036 N N . ASP B 1 200 ? 11.575 -33.304 -7.222 1 36.94 200 ASP B N 1
ATOM 4037 C CA . ASP B 1 200 ? 12.316 -33.544 -5.988 1 36.94 200 ASP B CA 1
ATOM 4038 C C . ASP B 1 200 ? 11.937 -34.889 -5.372 1 36.94 200 ASP B C 1
ATOM 4040 O O . ASP B 1 200 ? 12.285 -35.173 -4.224 1 36.94 200 ASP B O 1
ATOM 4044 N N . ASP B 1 201 ? 11.299 -35.728 -5.67 1 32.99 201 ASP B N 1
ATOM 4045 C CA . ASP B 1 201 ? 11.935 -36.931 -5.143 1 32.99 201 ASP B CA 1
ATOM 4046 C C . ASP B 1 201 ? 13.327 -37.123 -5.741 1 32.99 201 ASP B C 1
ATOM 4048 O O . ASP B 1 201 ? 14.064 -38.024 -5.335 1 32.99 201 ASP B O 1
ATOM 4052 N N . TYR B 1 202 ? 13.6 -37.152 -7.22 1 31.33 202 TYR B N 1
ATOM 4053 C CA . TYR B 1 202 ? 14.948 -37.485 -7.669 1 31.33 202 TYR B CA 1
ATOM 4054 C C . TYR B 1 202 ? 15.914 -36.34 -7.392 1 31.33 202 TYR B C 1
ATOM 4056 O O . TYR B 1 202 ? 15.499 -35.184 -7.276 1 31.33 202 TYR B O 1
ATOM 4064 N N . GLY B 1 203 ? 17.29 -36.455 -7.05 1 29.74 203 GLY B N 1
ATOM 4065 C CA . GLY B 1 203 ? 18.555 -35.764 -6.854 1 29.74 203 GLY B CA 1
ATOM 4066 C C . GLY B 1 203 ? 18.788 -34.65 -7.857 1 29.74 203 GLY B C 1
ATOM 4067 O O . GLY B 1 203 ? 19.93 -34.256 -8.1 1 29.74 203 GLY B O 1
ATOM 4068 N N . ALA B 1 204 ? 18.005 -34.533 -9.047 1 27.21 204 ALA B N 1
ATOM 4069 C CA . ALA B 1 204 ? 18.625 -33.678 -10.056 1 27.21 204 ALA B CA 1
ATOM 4070 C C . ALA B 1 204 ? 18.868 -32.273 -9.51 1 27.21 204 ALA B C 1
ATOM 4072 O O . ALA B 1 204 ? 18.183 -31.833 -8.584 1 27.21 204 ALA B O 1
ATOM 4073 N N . ALA B 1 205 ? 20.12 -31.733 -9.95 1 26.83 205 ALA B N 1
ATOM 4074 C CA . ALA B 1 205 ? 20.897 -30.51 -9.767 1 26.83 205 ALA B CA 1
ATOM 4075 C C . ALA B 1 205 ? 20.029 -29.272 -9.977 1 26.83 205 ALA B C 1
ATOM 4077 O O . ALA B 1 205 ? 19.017 -29.328 -10.679 1 26.83 205 ALA B O 1
ATOM 4078 N N . PRO B 1 206 ? 20.419 -28.152 -9.473 1 28.55 206 PRO B N 1
ATOM 4079 C CA . PRO B 1 206 ? 19.93 -26.773 -9.39 1 28.55 206 PRO B CA 1
ATOM 4080 C C . PRO B 1 206 ? 19.608 -26.178 -10.759 1 28.55 206 PRO B C 1
ATOM 4082 O O . PRO B 1 206 ? 20.456 -26.189 -11.656 1 28.55 206 PRO B O 1
ATOM 4085 N N . VAL B 1 207 ? 18.505 -26.519 -11.51 1 27.94 207 VAL B N 1
ATOM 4086 C CA . VAL B 1 207 ? 18.178 -25.873 -12.776 1 27.94 207 VAL B CA 1
ATOM 4087 C C . VAL B 1 207 ? 18.366 -24.363 -12.65 1 27.94 207 VAL B C 1
ATOM 4089 O O . VAL B 1 207 ? 17.818 -23.737 -11.739 1 27.94 207 VAL B O 1
ATOM 4092 N N . ASP B 1 208 ? 19.494 -23.837 -13.011 1 28.12 208 ASP B N 1
ATOM 4093 C CA . ASP B 1 208 ? 19.777 -22.457 -13.394 1 28.12 208 ASP B CA 1
ATOM 4094 C C . ASP B 1 208 ? 18.74 -21.939 -14.389 1 28.12 208 ASP B C 1
ATOM 4096 O O . ASP B 1 208 ? 18.717 -22.364 -15.546 1 28.12 208 ASP B O 1
ATOM 4100 N N . ILE B 1 209 ? 17.527 -21.875 -14.193 1 28.69 209 ILE B N 1
ATOM 4101 C CA . ILE B 1 209 ? 16.315 -21.613 -14.96 1 28.69 209 ILE B CA 1
ATOM 4102 C C . ILE B 1 209 ? 16.541 -20.427 -15.894 1 28.69 209 ILE B C 1
ATOM 4104 O O . ILE B 1 209 ? 15.702 -20.132 -16.749 1 28.69 209 ILE B O 1
ATOM 4108 N N . VAL B 1 210 ? 17.218 -19.364 -15.597 1 28.98 210 VAL B N 1
ATOM 4109 C CA . VAL B 1 210 ? 16.89 -18.212 -16.431 1 28.98 210 VAL B CA 1
ATOM 4110 C C . VAL B 1 210 ? 17.313 -18.48 -17.873 1 28.98 210 VAL B C 1
ATOM 4112 O O . VAL B 1 210 ? 18.474 -18.274 -18.235 1 28.98 210 VAL B O 1
ATOM 4115 N N . ASP B 1 211 ? 17.145 -19.611 -18.441 1 30.52 211 ASP B N 1
ATOM 4116 C CA . ASP B 1 211 ? 17.578 -19.663 -19.834 1 30.52 211 ASP B CA 1
ATOM 4117 C C . ASP B 1 211 ? 16.687 -18.795 -20.719 1 30.52 211 ASP B C 1
ATOM 4119 O O . ASP B 1 211 ? 15.461 -18.917 -20.683 1 30.52 211 ASP B O 1
ATOM 4123 N N . CYS B 1 212 ? 16.987 -17.494 -21.081 1 32.56 212 CYS B N 1
ATOM 4124 C CA . CYS B 1 212 ? 16.482 -16.716 -22.207 1 32.56 212 CYS B CA 1
ATOM 4125 C C . CYS B 1 212 ? 16.275 -17.599 -23.432 1 32.56 212 CYS B C 1
ATOM 4127 O O . CYS B 1 212 ? 17.166 -18.363 -23.808 1 32.56 212 CYS B O 1
ATOM 4129 N N . ALA B 1 213 ? 15.133 -17.912 -23.808 1 35.52 213 ALA B N 1
ATOM 4130 C CA . ALA B 1 213 ? 14.89 -18.699 -25.014 1 35.52 213 ALA B CA 1
ATOM 4131 C C . ALA B 1 213 ? 15.712 -18.174 -26.187 1 35.52 213 ALA B C 1
ATOM 4133 O O . ALA B 1 213 ? 15.64 -16.99 -26.523 1 35.52 213 ALA B O 1
ATOM 4134 N N . LYS B 1 214 ? 16.702 -18.694 -26.67 1 46.23 214 LYS B N 1
ATOM 4135 C CA . LYS B 1 214 ? 17.614 -18.398 -27.77 1 46.23 214 LYS B CA 1
ATOM 4136 C C . LYS B 1 214 ? 17.022 -18.833 -29.108 1 46.23 214 LYS B C 1
ATOM 4138 O O . LYS B 1 214 ? 17.529 -18.46 -30.168 1 46.23 214 LYS B O 1
ATOM 4143 N N . ALA B 1 215 ? 15.811 -19.732 -29.013 1 51.78 215 ALA B N 1
ATOM 4144 C CA . ALA B 1 215 ? 15.214 -20.274 -30.231 1 51.78 215 ALA B CA 1
ATOM 4145 C C . ALA B 1 215 ? 13.711 -20.477 -30.063 1 51.78 215 ALA B C 1
ATOM 4147 O O . ALA B 1 215 ? 13.22 -20.621 -28.941 1 51.78 215 ALA B O 1
ATOM 4148 N N . PRO B 1 216 ? 12.892 -20.306 -31.18 1 51.56 216 PRO B N 1
ATOM 4149 C CA . PRO B 1 216 ? 11.46 -20.614 -31.145 1 51.56 216 PRO B CA 1
ATOM 4150 C C . PRO B 1 216 ? 11.17 -22.015 -30.613 1 51.56 216 PRO B C 1
ATOM 4152 O O . PRO B 1 216 ? 11.918 -22.954 -30.897 1 51.56 216 PRO B O 1
ATOM 4155 N N . THR B 1 217 ? 10.369 -22.126 -29.652 1 52.61 217 THR B N 1
ATOM 4156 C CA . THR B 1 217 ? 9.964 -23.429 -29.135 1 52.61 217 THR B CA 1
ATOM 4157 C C . THR B 1 217 ? 8.522 -23.741 -29.523 1 52.61 217 THR B C 1
ATOM 4159 O O . THR B 1 217 ? 7.649 -22.875 -29.434 1 52.61 217 THR B O 1
ATOM 4162 N N . CYS B 1 218 ? 8.296 -24.921 -30.112 1 47.76 218 CYS B N 1
ATOM 4163 C CA . CYS B 1 218 ? 7.017 -25.37 -30.65 1 47.76 218 CYS B CA 1
ATOM 4164 C C . CYS B 1 218 ? 6.268 -26.225 -29.635 1 47.76 218 CYS B C 1
ATOM 4166 O O . CYS B 1 218 ? 6.87 -27.054 -28.951 1 47.76 218 CYS B O 1
ATOM 4168 N N . TYR B 1 219 ? 5.048 -25.772 -29.351 1 45.58 219 TYR B N 1
ATOM 4169 C CA . TYR B 1 219 ? 4.152 -26.608 -28.56 1 45.58 219 TYR B CA 1
ATOM 4170 C C . TYR B 1 219 ? 2.966 -27.078 -29.394 1 45.58 219 TYR B C 1
ATOM 4172 O O . TYR B 1 219 ? 2.48 -26.347 -30.26 1 45.58 219 TYR B O 1
ATOM 4180 N N . ASN B 1 220 ? 2.611 -28.278 -29.304 1 48.02 220 ASN B N 1
ATOM 4181 C CA . ASN B 1 220 ? 1.471 -28.843 -30.018 1 48.02 220 ASN B CA 1
ATOM 4182 C C . ASN B 1 220 ? 0.155 -28.527 -29.312 1 48.02 220 ASN B C 1
ATOM 4184 O O . ASN B 1 220 ? 0.101 -28.481 -28.082 1 48.02 220 ASN B O 1
ATOM 4188 N N . TYR B 1 221 ? -0.788 -28.089 -30.091 1 44.22 221 TYR B N 1
ATOM 4189 C CA . TYR B 1 221 ? -2.146 -27.979 -29.569 1 44.22 221 TYR B CA 1
ATOM 4190 C C . TYR B 1 221 ? -2.761 -29.357 -29.355 1 44.22 221 TYR B C 1
ATOM 4192 O O . TYR B 1 221 ? -2.853 -30.155 -30.291 1 44.22 221 TYR B O 1
ATOM 4200 N N . PRO B 1 222 ? -3.014 -29.621 -28.165 1 44.71 222 PRO B N 1
ATOM 4201 C CA . PRO B 1 222 ? -3.469 -30.994 -27.934 1 44.71 222 PRO B CA 1
ATOM 4202 C C . PRO B 1 222 ? -4.736 -31.336 -28.715 1 44.71 222 PRO B C 1
ATOM 4204 O O . PRO B 1 222 ? -4.899 -32.472 -29.168 1 44.71 222 PRO B O 1
ATOM 4207 N N . ALA B 1 223 ? -5.55 -30.379 -28.864 1 45.32 223 ALA B N 1
ATOM 4208 C CA . ALA B 1 223 ? -6.832 -30.706 -29.483 1 45.32 223 ALA B CA 1
ATOM 4209 C C . ALA B 1 223 ? -6.704 -30.789 -31.001 1 45.32 223 ALA B C 1
ATOM 4211 O O . ALA B 1 223 ? -7.567 -31.358 -31.673 1 45.32 223 ALA B O 1
ATOM 4212 N N . ASP B 1 224 ? -5.826 -30.073 -31.574 1 41.65 224 ASP B N 1
ATOM 4213 C CA . ASP B 1 224 ? -5.632 -30.132 -33.019 1 41.65 224 ASP B CA 1
ATOM 4214 C C . ASP B 1 224 ? -4.15 -30.243 -33.37 1 41.65 224 ASP B C 1
ATOM 4216 O O . ASP B 1 224 ? -3.412 -29.259 -33.289 1 41.65 224 ASP B O 1
ATOM 4220 N N . PRO B 1 225 ? -3.755 -31.504 -33.498 1 50.46 225 PRO B N 1
ATOM 4221 C CA . PRO B 1 225 ? -2.34 -31.737 -33.796 1 50.46 225 PRO B CA 1
ATOM 4222 C C . PRO B 1 225 ? -1.841 -30.907 -34.977 1 50.46 225 PRO B C 1
ATOM 4224 O O . PRO B 1 225 ? -0.631 -30.747 -35.157 1 50.46 225 PRO B O 1
ATOM 4227 N N . ASN B 1 226 ? -2.719 -30.331 -35.745 1 51.06 226 ASN B N 1
ATOM 4228 C CA . ASN B 1 226 ? -2.342 -29.524 -36.9 1 51.06 226 ASN B CA 1
ATOM 4229 C C . ASN B 1 226 ? -2.04 -28.082 -36.503 1 51.06 226 ASN B C 1
ATOM 4231 O O . ASN B 1 226 ? -1.593 -27.286 -37.33 1 51.06 226 ASN B O 1
ATOM 4235 N N . ILE B 1 227 ? -2.314 -27.812 -35.216 1 45.74 227 ILE B N 1
ATOM 4236 C CA . ILE B 1 227 ? -2.039 -26.469 -34.717 1 45.74 227 ILE B CA 1
ATOM 4237 C C . ILE B 1 227 ? -0.822 -26.499 -33.796 1 45.74 227 ILE B C 1
ATOM 4239 O O . ILE B 1 227 ? -0.777 -27.279 -32.841 1 45.74 227 ILE B O 1
ATOM 4243 N N . LYS B 1 228 ? 0.246 -25.849 -34.235 1 53.83 228 LYS B N 1
ATOM 4244 C CA . LYS B 1 228 ? 1.462 -25.701 -33.44 1 53.83 228 LYS B CA 1
ATOM 4245 C C . LYS B 1 228 ? 1.581 -24.288 -32.875 1 53.83 228 LYS B C 1
ATOM 4247 O O . LYS B 1 228 ? 1.305 -23.31 -33.572 1 53.83 228 LYS B O 1
ATOM 4252 N N . PHE B 1 229 ? 1.764 -24.209 -31.627 1 46.6 229 PHE B N 1
ATOM 4253 C CA . PHE B 1 229 ? 2.037 -22.94 -30.962 1 46.6 229 PHE B CA 1
ATOM 4254 C C . PHE B 1 229 ? 3.534 -22.751 -30.75 1 46.6 229 PHE B C 1
ATOM 4256 O O . PHE B 1 229 ? 4.216 -23.656 -30.265 1 46.6 229 PHE B O 1
ATOM 4263 N N . TRP B 1 230 ? 4.059 -21.707 -31.468 1 53.16 230 TRP B N 1
ATOM 4264 C CA . TRP B 1 230 ? 5.479 -21.405 -31.323 1 53.16 230 TRP B CA 1
ATOM 4265 C C . TRP B 1 230 ? 5.692 -20.24 -30.362 1 53.16 230 TRP B C 1
ATOM 4267 O O . TRP B 1 230 ? 5.047 -19.196 -30.489 1 53.16 230 TRP B O 1
ATOM 4277 N N . GLU B 1 231 ? 6.402 -20.441 -29.397 1 51.88 231 GLU B N 1
ATOM 4278 C CA . GLU B 1 231 ? 6.897 -19.366 -28.543 1 51.88 231 GLU B CA 1
ATOM 4279 C C . GLU B 1 231 ? 8.193 -18.776 -29.094 1 51.88 231 GLU B C 1
ATOM 4281 O O . GLU B 1 231 ? 9.195 -19.481 -29.227 1 51.88 231 GLU B O 1
ATOM 4286 N N . LEU B 1 232 ? 7.986 -17.442 -29.548 1 55.56 232 LEU B N 1
ATOM 4287 C CA . LEU B 1 232 ? 9.145 -16.794 -30.154 1 55.56 232 LEU B CA 1
ATOM 4288 C C . LEU B 1 232 ? 9.911 -15.975 -29.12 1 55.56 232 LEU B C 1
ATOM 4290 O O . LEU B 1 232 ? 9.315 -15.431 -28.187 1 55.56 232 LEU B O 1
ATOM 4294 N N . PRO B 1 233 ? 11.197 -15.989 -29.22 1 55.33 233 PRO B N 1
ATOM 4295 C CA . PRO B 1 233 ? 11.989 -15.114 -28.352 1 55.33 233 PRO B CA 1
ATOM 4296 C C . PRO B 1 233 ? 11.639 -13.638 -28.526 1 55.33 233 PRO B C 1
ATOM 4298 O O . PRO B 1 233 ? 11.171 -13.232 -29.592 1 55.33 233 PRO B O 1
ATOM 4301 N N . GLY B 1 234 ? 11.596 -12.889 -27.432 1 51.3 234 GLY B N 1
ATOM 4302 C CA . GLY B 1 234 ? 11.383 -11.453 -27.516 1 51.3 234 GLY B CA 1
ATOM 4303 C C . GLY B 1 234 ? 12.45 -10.737 -28.322 1 51.3 234 GLY B C 1
ATOM 4304 O O . GLY B 1 234 ? 13.561 -11.247 -28.483 1 51.3 234 GLY B O 1
ATOM 4305 N N . ILE B 1 235 ? 11.986 -9.587 -28.924 1 48.08 235 ILE B N 1
ATOM 4306 C CA . ILE B 1 235 ? 12.92 -8.712 -29.625 1 48.08 235 ILE B CA 1
ATOM 4307 C C . ILE B 1 235 ? 13.626 -7.802 -28.622 1 48.08 235 ILE B C 1
ATOM 4309 O O . ILE B 1 235 ? 13.167 -7.643 -27.488 1 48.08 235 ILE B O 1
ATOM 4313 N N . GLU B 1 236 ? 14.935 -7.458 -29.044 1 44.99 236 GLU B N 1
ATOM 4314 C CA . GLU B 1 236 ? 15.769 -6.513 -28.306 1 44.99 236 GLU B CA 1
ATOM 4315 C C . GLU B 1 236 ? 16.354 -7.156 -27.052 1 44.99 236 GLU B C 1
ATOM 4317 O O . GLU B 1 236 ? 16.249 -6.601 -25.957 1 44.99 236 GLU B O 1
ATOM 4322 N N . ASN B 1 237 ? 16.604 -8.41 -27.191 1 45.16 237 ASN B N 1
ATOM 4323 C CA . ASN B 1 237 ? 17.44 -9.088 -26.207 1 45.16 237 ASN B CA 1
ATOM 4324 C C . ASN B 1 237 ? 18.839 -9.359 -26.752 1 45.16 237 ASN B C 1
ATOM 4326 O O . ASN B 1 237 ? 19.093 -9.173 -27.943 1 45.16 237 ASN B O 1
ATOM 4330 N N . PRO B 1 238 ? 19.728 -9.528 -25.769 1 51.4 238 PRO B N 1
ATOM 4331 C CA . PRO B 1 238 ? 21.117 -9.655 -26.216 1 51.4 238 PRO B CA 1
ATOM 4332 C C . PRO B 1 238 ? 21.278 -10.647 -27.366 1 51.4 238 PRO B C 1
ATOM 4334 O O . PRO B 1 238 ? 22.245 -10.564 -28.127 1 51.4 238 PRO B O 1
ATOM 4337 N N . TYR B 1 239 ? 20.29 -11.505 -27.538 1 51.15 239 TYR B N 1
ATOM 4338 C CA . TYR B 1 239 ? 20.427 -12.492 -28.602 1 51.15 239 TYR B CA 1
ATOM 4339 C C . TYR B 1 239 ? 19.74 -12.018 -29.877 1 51.15 239 TYR B C 1
ATOM 4341 O O . TYR B 1 239 ? 20.047 -12.499 -30.971 1 51.15 239 TYR B O 1
ATOM 4349 N N . PHE B 1 240 ? 18.689 -11.185 -29.68 1 50.98 240 PHE B N 1
ATOM 4350 C CA . PHE B 1 240 ? 17.923 -10.627 -30.789 1 50.98 240 PHE B CA 1
ATOM 4351 C C . PHE B 1 240 ? 17.954 -9.104 -30.756 1 50.98 240 PHE B C 1
ATOM 4353 O O . PHE B 1 240 ? 17.042 -8.471 -30.22 1 50.98 240 PHE B O 1
ATOM 4360 N N . THR B 1 241 ? 18.975 -8.415 -31.231 1 53.65 241 THR B N 1
ATOM 4361 C CA . THR B 1 241 ? 19.295 -7.005 -31.042 1 53.65 241 THR B CA 1
ATOM 4362 C C . THR B 1 241 ? 18.587 -6.145 -32.085 1 53.65 241 THR B C 1
ATOM 4364 O O . THR B 1 241 ? 18.414 -4.94 -31.89 1 53.65 241 THR B O 1
ATOM 4367 N N . ASP B 1 242 ? 18.395 -6.725 -33.295 1 53.26 242 ASP B N 1
ATOM 4368 C CA . ASP B 1 242 ? 17.75 -5.96 -34.357 1 53.26 242 ASP B CA 1
ATOM 4369 C C . ASP B 1 242 ? 16.723 -6.811 -35.101 1 53.26 242 ASP B C 1
ATOM 4371 O O . ASP B 1 242 ? 16.724 -8.038 -34.984 1 53.26 242 ASP B O 1
ATOM 4375 N N . LEU B 1 243 ? 15.761 -6.063 -35.666 1 53.19 243 LEU B N 1
ATOM 4376 C CA . LEU B 1 243 ? 14.634 -6.695 -36.344 1 53.19 243 LEU B CA 1
ATOM 4377 C C . LEU B 1 243 ? 15.118 -7.626 -37.45 1 53.19 243 LEU B C 1
ATOM 4379 O O . LEU B 1 243 ? 14.523 -8.68 -37.685 1 53.19 243 LEU B O 1
ATOM 4383 N N . GLU B 1 244 ? 16.114 -7.25 -38.067 1 57.77 244 GLU B N 1
ATOM 4384 C CA . GLU B 1 244 ? 16.606 -8.068 -39.172 1 57.77 244 GLU B CA 1
ATOM 4385 C C . GLU B 1 244 ? 17.174 -9.392 -38.669 1 57.77 244 GLU B C 1
ATOM 4387 O O . GLU B 1 244 ? 16.907 -10.447 -39.248 1 57.77 244 GLU B O 1
ATOM 4392 N N . THR B 1 245 ? 17.845 -9.328 -37.666 1 60.51 245 THR B N 1
ATOM 4393 C CA . THR B 1 245 ? 18.431 -10.516 -37.056 1 60.51 245 THR B CA 1
ATOM 4394 C C . THR B 1 245 ? 17.346 -11.409 -36.46 1 60.51 245 THR B C 1
ATOM 4396 O O . THR B 1 245 ? 17.417 -12.635 -36.563 1 60.51 245 THR B O 1
ATOM 4399 N N . TYR B 1 246 ? 16.417 -10.842 -35.919 1 58.61 246 TYR B N 1
ATOM 4400 C CA . TYR B 1 246 ? 15.28 -11.554 -35.346 1 58.61 246 TYR B CA 1
ATOM 4401 C C . TYR B 1 246 ? 14.513 -12.312 -36.423 1 58.61 246 TYR B C 1
ATOM 4403 O O . TYR B 1 246 ? 14.19 -13.49 -36.251 1 58.61 246 TYR B O 1
ATOM 4411 N N . ARG B 1 247 ? 14.314 -11.598 -37.474 1 59.8 247 ARG B N 1
ATOM 4412 C CA . ARG B 1 247 ? 13.576 -12.198 -38.581 1 59.8 247 ARG B CA 1
ATOM 4413 C C . ARG B 1 247 ? 14.278 -13.451 -39.092 1 59.8 247 ARG B C 1
ATOM 4415 O O . ARG B 1 247 ? 13.63 -14.462 -39.372 1 59.8 247 ARG B O 1
ATOM 4422 N N . TYR B 1 248 ? 15.528 -13.297 -39.202 1 64.45 248 TYR B N 1
ATOM 4423 C CA . TYR B 1 248 ? 16.317 -14.403 -39.734 1 64.45 248 TYR B CA 1
ATOM 4424 C C . TYR B 1 248 ? 16.414 -15.539 -38.722 1 64.45 248 TYR B C 1
ATOM 4426 O O . TYR B 1 248 ? 16.208 -16.705 -39.067 1 64.45 248 TYR B O 1
ATOM 4434 N N . LYS B 1 249 ? 16.56 -15.156 -37.483 1 65.01 249 LYS B N 1
ATOM 4435 C CA . LYS B 1 249 ? 16.823 -16.175 -36.472 1 65.01 249 LYS B CA 1
ATOM 4436 C C . LYS B 1 249 ? 15.534 -16.87 -36.043 1 65.01 249 LYS B C 1
ATOM 4438 O O . LYS B 1 249 ? 15.535 -18.069 -35.755 1 65.01 249 LYS B O 1
ATOM 4443 N N . VAL B 1 250 ? 14.493 -16.109 -36.083 1 60.79 250 VAL B N 1
ATOM 4444 C CA . VAL B 1 250 ? 13.204 -16.652 -35.668 1 60.79 250 VAL B CA 1
ATOM 4445 C C . VAL B 1 250 ? 12.448 -17.177 -36.887 1 60.79 250 VAL B C 1
ATOM 4447 O O . VAL B 1 250 ? 11.461 -17.904 -36.747 1 60.79 250 VAL B O 1
ATOM 4450 N N . GLN B 1 251 ? 12.816 -16.996 -38.063 1 60.62 251 GLN B N 1
ATOM 4451 C CA . GLN B 1 251 ? 12.189 -17.41 -39.314 1 60.62 251 GLN B CA 1
ATOM 4452 C C . GLN B 1 251 ? 10.703 -17.062 -39.326 1 60.62 251 GLN B C 1
ATOM 4454 O O . GLN B 1 251 ? 9.852 -17.949 -39.413 1 60.62 251 GLN B O 1
ATOM 4459 N N . LEU B 1 252 ? 10.454 -15.829 -39.265 1 58.98 252 LEU B N 1
ATOM 4460 C CA . LEU B 1 252 ? 9.101 -15.301 -39.135 1 58.98 252 LEU B CA 1
ATOM 4461 C C . LEU B 1 252 ? 8.209 -15.806 -40.264 1 58.98 252 LEU B C 1
ATOM 4463 O O . LEU B 1 252 ? 6.993 -15.921 -40.097 1 58.98 252 LEU B O 1
ATOM 4467 N N . ASP B 1 253 ? 8.76 -16.155 -41.371 1 55.86 253 ASP B N 1
ATOM 4468 C CA . ASP B 1 253 ? 8.021 -16.593 -42.552 1 55.86 253 ASP B CA 1
ATOM 4469 C C . ASP B 1 253 ? 7.426 -17.983 -42.342 1 55.86 253 ASP B C 1
ATOM 4471 O O . ASP B 1 253 ? 6.572 -18.422 -43.116 1 55.86 253 ASP B O 1
ATOM 4475 N N . LYS B 1 254 ? 7.759 -18.575 -41.295 1 58.9 254 LYS B N 1
ATOM 4476 C CA . LYS B 1 254 ? 7.322 -19.95 -41.071 1 58.9 254 LYS B CA 1
ATOM 4477 C C . LYS B 1 254 ? 5.969 -19.988 -40.366 1 58.9 254 LYS B C 1
ATOM 4479 O O . LYS B 1 254 ? 5.334 -21.042 -40.288 1 58.9 254 LYS B O 1
ATOM 4484 N N . TYR B 1 255 ? 5.653 -18.881 -39.828 1 54.81 255 TYR B N 1
ATOM 4485 C CA . TYR B 1 255 ? 4.434 -18.887 -39.026 1 54.81 255 TYR B CA 1
ATOM 4486 C C . TYR B 1 255 ? 3.247 -18.379 -39.835 1 54.81 255 TYR B C 1
ATOM 4488 O O . TYR B 1 255 ? 3.375 -17.425 -40.606 1 54.81 255 TYR B O 1
ATOM 4496 N N . ASP B 1 256 ? 1.995 -19.069 -39.779 1 49.63 256 ASP B N 1
ATOM 4497 C CA . ASP B 1 256 ? 0.806 -18.764 -40.57 1 49.63 256 ASP B CA 1
ATOM 4498 C C . ASP B 1 256 ? 0.072 -17.548 -40.01 1 49.63 256 ASP B C 1
ATOM 4500 O O . ASP B 1 256 ? -0.493 -16.755 -40.766 1 49.63 256 ASP B O 1
ATOM 4504 N N . THR B 1 257 ? -0.28 -17.484 -38.813 1 44.15 257 THR B N 1
ATOM 4505 C CA . THR B 1 257 ? -1.027 -16.446 -38.111 1 44.15 257 THR B CA 1
ATOM 4506 C C . THR B 1 257 ? -0.247 -15.944 -36.9 1 44.15 257 THR B C 1
ATOM 4508 O O . THR B 1 257 ? 0.478 -16.71 -36.261 1 44.15 257 THR B O 1
ATOM 4511 N N . PHE B 1 258 ? -0.067 -14.701 -37.002 1 37.67 258 PHE B N 1
ATOM 4512 C CA . PHE B 1 258 ? 0.5 -14.035 -35.835 1 37.67 258 PHE B CA 1
ATOM 4513 C C . PHE B 1 258 ? -0.601 -13.464 -34.949 1 37.67 258 PHE B C 1
ATOM 4515 O O . PHE B 1 258 ? -1.595 -12.935 -35.45 1 37.67 258 PHE B O 1
ATOM 4522 N N . ASP B 1 259 ? -0.956 -13.971 -34.005 1 30.92 259 ASP B N 1
ATOM 4523 C CA . ASP B 1 259 ? -1.741 -13.241 -33.014 1 30.92 259 ASP B CA 1
ATOM 4524 C C . ASP B 1 259 ? -0.905 -12.152 -32.346 1 30.92 259 ASP B C 1
ATOM 4526 O O . ASP B 1 259 ? 0.033 -12.449 -31.603 1 30.92 259 ASP B O 1
ATOM 4530 N N . LEU B 1 260 ? -1.042 -11.078 -33.006 1 29.35 260 LEU B N 1
ATOM 4531 C CA . LEU B 1 260 ? -0.455 -9.881 -32.413 1 29.35 260 LEU B CA 1
ATOM 4532 C C . LEU B 1 260 ? -1.326 -9.355 -31.277 1 29.35 260 LEU B C 1
ATOM 4534 O O . LEU B 1 260 ? -2.392 -8.785 -31.519 1 29.35 260 LEU B O 1
ATOM 4538 N N . THR B 1 261 ? -2.03 -10.061 -30.515 1 25.11 261 THR B N 1
ATOM 4539 C CA . THR B 1 261 ? -2.798 -9.467 -29.426 1 25.11 261 THR B CA 1
ATOM 4540 C C . THR B 1 261 ? -2.03 -8.311 -28.791 1 25.11 261 THR B C 1
ATOM 4542 O O . THR B 1 261 ? -0.972 -8.517 -28.193 1 25.11 261 THR B O 1
ATOM 4545 N N . LEU B 1 262 ? -2.093 -7.19 -29.565 1 22.63 262 LEU B N 1
ATOM 4546 C CA . LEU B 1 262 ? -1.75 -5.944 -28.888 1 22.63 262 LEU B CA 1
ATOM 4547 C C . LEU B 1 262 ? -2.496 -5.822 -27.564 1 22.63 262 LEU B C 1
ATOM 4549 O O . LEU B 1 262 ? -3.48 -6.528 -27.333 1 22.63 262 LEU B O 1
ATOM 4553 N N . MET B 1 263 ? -2.325 -4.517 -26.852 1 23.18 263 MET B N 1
ATOM 4554 C CA . MET B 1 263 ? -2.901 -3.461 -26.024 1 23.18 263 MET B CA 1
ATOM 4555 C C . MET B 1 263 ? -4.149 -2.877 -26.677 1 23.18 263 MET B C 1
ATOM 4557 O O . MET B 1 263 ? -4.823 -2.029 -26.09 1 23.18 263 MET B O 1
ATOM 4561 N N . MET B 1 264 ? -4.619 -2.721 -27.934 1 21.35 264 MET B N 1
ATOM 4562 C CA . MET B 1 264 ? -5.497 -1.61 -28.289 1 21.35 264 MET B CA 1
ATOM 4563 C C . MET B 1 264 ? -6.914 -1.853 -27.782 1 21.35 264 MET B C 1
ATOM 4565 O O . MET B 1 264 ? -7.451 -2.952 -27.93 1 21.35 264 MET B O 1
ATOM 4569 N N . THR B 1 265 ? -7.496 -1.038 -26.865 1 22.29 265 THR B N 1
ATOM 4570 C CA . THR B 1 265 ? -8.895 -0.884 -26.483 1 22.29 265 THR B CA 1
ATOM 4571 C C . THR B 1 265 ? -9.761 -0.591 -27.706 1 22.29 265 THR B C 1
ATOM 4573 O O . THR B 1 265 ? -10.928 -0.219 -27.572 1 22.29 265 THR B O 1
ATOM 4576 N N . SER B 1 266 ? -9.369 -0.505 -28.934 1 20.68 266 SER B N 1
ATOM 4577 C CA . SER B 1 266 ? -10.326 -0.078 -29.949 1 20.68 266 SER B CA 1
ATOM 4578 C C . SER B 1 266 ? -11.556 -0.98 -29.964 1 20.68 266 SER B C 1
ATOM 4580 O O . SER B 1 266 ? -11.443 -2.194 -29.781 1 20.68 266 SER B O 1
ATOM 4582 N N . ALA B 1 267 ? -12.873 -0.419 -29.837 1 21.76 267 ALA B N 1
ATOM 4583 C CA . ALA B 1 267 ? -14.3 -0.702 -29.967 1 21.76 267 ALA B CA 1
ATOM 4584 C C . ALA B 1 267 ? -14.594 -1.457 -31.26 1 21.76 267 ALA B C 1
ATOM 4586 O O . ALA B 1 267 ? -15.58 -2.193 -31.347 1 21.76 267 ALA B O 1
ATOM 4587 N N . GLN B 1 268 ? -14.038 -1.146 -32.433 1 20.34 268 GLN B N 1
ATOM 4588 C CA . GLN B 1 268 ? -14.98 -1.283 -33.539 1 20.34 268 GLN B CA 1
ATOM 4589 C C . GLN B 1 268 ? -15.547 -2.698 -33.606 1 20.34 268 GLN B C 1
ATOM 4591 O O . GLN B 1 268 ? -14.912 -3.65 -33.147 1 20.34 268 GLN B O 1
ATOM 4596 N N . VAL B 1 269 ? -16.915 -2.762 -34.121 1 21.42 269 VAL B N 1
ATOM 4597 C CA . VAL B 1 269 ? -18.162 -3.427 -34.486 1 21.42 269 VAL B CA 1
ATOM 4598 C C . VAL B 1 269 ? -17.882 -4.522 -35.512 1 21.42 269 VAL B C 1
ATOM 4600 O O . VAL B 1 269 ? -17.288 -4.262 -36.561 1 21.42 269 VAL B O 1
ATOM 4603 N N . VAL B 1 270 ? -17.416 -5.606 -35.11 1 20.59 270 VAL B N 1
ATOM 4604 C CA . VAL B 1 270 ? -17.513 -6.665 -36.11 1 20.59 270 VAL B CA 1
ATOM 4605 C C . VAL B 1 270 ? -18.928 -6.708 -36.681 1 20.59 270 VAL B C 1
ATOM 4607 O O . VAL B 1 270 ? -19.886 -7.004 -35.963 1 20.59 270 VAL B O 1
ATOM 4610 N N . GLU B 1 271 ? -19.294 -5.577 -37.532 1 21.36 271 GLU B N 1
ATOM 4611 C CA . GLU B 1 271 ? -20.479 -5.554 -38.384 1 21.36 271 GLU B CA 1
ATOM 4612 C C . GLU B 1 271 ? -20.584 -6.826 -39.219 1 21.36 271 GLU B C 1
ATOM 4614 O O . GLU B 1 271 ? -19.728 -7.092 -40.066 1 21.36 271 GLU B O 1
ATOM 4619 N N . THR B 1 272 ? -20.686 -7.976 -38.609 1 20.94 272 THR B N 1
ATOM 4620 C CA . THR B 1 272 ? -20.984 -9.074 -39.522 1 20.94 272 THR B CA 1
ATOM 4621 C C . THR B 1 272 ? -22.198 -8.744 -40.386 1 20.94 272 THR B C 1
ATOM 4623 O O . THR B 1 272 ? -23.32 -8.659 -39.883 1 20.94 272 THR B O 1
ATOM 4626 N N . SER B 1 273 ? -22.18 -7.517 -41.014 1 20.54 273 SER B N 1
ATOM 4627 C CA . SER B 1 273 ? -23.306 -7.267 -41.908 1 20.54 273 SER B CA 1
ATOM 4628 C C . SER B 1 273 ? -23.53 -8.44 -42.856 1 20.54 273 SER B C 1
ATOM 4630 O O . SER B 1 273 ? -22.678 -8.739 -43.695 1 20.54 273 SER B O 1
ATOM 4632 N N . VAL B 1 274 ? -24.018 -9.571 -42.323 1 21.62 274 VAL B N 1
ATOM 4633 C CA . VAL B 1 274 ? -24.6 -10.537 -43.249 1 21.62 274 VAL B CA 1
ATOM 4634 C C . VAL B 1 274 ? -25.585 -9.833 -44.179 1 21.62 274 VAL B C 1
ATOM 4636 O O . VAL B 1 274 ? -26.584 -9.271 -43.725 1 21.62 274 VAL B O 1
ATOM 4639 N N . THR B 1 275 ? -24.985 -9.033 -45.126 1 21.56 275 THR B N 1
ATOM 4640 C CA . THR B 1 275 ? -25.74 -8.474 -46.242 1 21.56 275 THR B CA 1
ATOM 4641 C C . THR B 1 275 ? -26.737 -9.494 -46.785 1 21.56 275 THR B C 1
ATOM 4643 O O . THR B 1 275 ? -26.344 -10.565 -47.252 1 21.56 275 THR B O 1
ATOM 4646 N N . THR B 1 276 ? -27.858 -9.56 -46.132 1 21.37 276 THR B N 1
ATOM 4647 C CA . THR B 1 276 ? -28.979 -10.319 -46.676 1 21.37 276 THR B CA 1
ATOM 4648 C C . THR B 1 276 ? -29.24 -9.932 -48.129 1 21.37 276 THR B C 1
ATOM 4650 O O . THR B 1 276 ? -29.45 -8.757 -48.436 1 21.37 276 THR B O 1
ATOM 4653 N N . THR B 1 277 ? -28.515 -10.711 -49.125 1 23.49 277 THR B N 1
ATOM 4654 C CA . THR B 1 277 ? -28.806 -10.686 -50.554 1 23.49 277 THR B CA 1
ATOM 4655 C C . THR B 1 277 ? -30.311 -10.721 -50.801 1 23.49 277 THR B C 1
ATOM 4657 O O . THR B 1 277 ? -30.973 -11.714 -50.493 1 23.49 277 THR B O 1
ATOM 4660 N N . ASP B 1 278 ? -30.992 -9.798 -50.674 1 22.03 278 ASP B N 1
ATOM 4661 C CA . ASP B 1 278 ? -32.366 -9.906 -51.152 1 22.03 278 ASP B CA 1
ATOM 4662 C C . ASP B 1 278 ? -32.407 -10.372 -52.606 1 22.03 278 ASP B C 1
ATOM 4664 O O . ASP B 1 278 ? -33.388 -10.977 -53.043 1 22.03 278 ASP B O 1
ATOM 4668 N N . ASN B 1 279 ? -31.515 -9.87 -53.6 1 23.99 279 ASN B N 1
ATOM 4669 C CA . ASN B 1 279 ? -32.286 -9.668 -54.822 1 23.99 279 ASN B CA 1
ATOM 4670 C C . ASN B 1 279 ? -32.776 -10.992 -55.401 1 23.99 279 ASN B C 1
ATOM 4672 O O . ASN B 1 279 ? -32.312 -12.06 -54.998 1 23.99 279 ASN B O 1
ATOM 4676 N N . SER B 1 280 ? -32.845 -11.102 -56.978 1 24.2 280 SER B N 1
ATOM 4677 C CA . SER B 1 280 ? -33.537 -11.555 -58.18 1 24.2 280 SER B CA 1
ATOM 4678 C C . SER B 1 280 ? -33.047 -12.931 -58.615 1 24.2 280 SER B C 1
ATOM 4680 O O . SER B 1 280 ? -31.962 -13.364 -58.22 1 24.2 280 SER B O 1
ATOM 4682 N N . PRO B 1 281 ? -33.281 -13.417 -59.993 1 25.48 281 PRO B N 1
ATOM 4683 C CA . PRO B 1 281 ? -33.462 -14.781 -60.496 1 25.48 281 PRO B CA 1
ATOM 4684 C C . PRO B 1 281 ? -32.245 -15.668 -60.246 1 25.48 281 PRO B C 1
ATOM 4686 O O . PRO B 1 281 ? -31.166 -15.166 -59.922 1 25.48 281 PRO B O 1
ATOM 4689 N N . SER B 1 282 ? -32.188 -16.987 -60.921 1 23.61 282 SER B N 1
ATOM 4690 C CA . SER B 1 282 ? -31.901 -18.413 -60.801 1 23.61 282 SER B CA 1
ATOM 4691 C C . SER B 1 282 ? -30.42 -18.7 -61.03 1 23.61 282 SER B C 1
ATOM 4693 O O . SER B 1 282 ? -29.942 -19.796 -60.732 1 23.61 282 SER B O 1
ATOM 4695 N N . GLN B 1 283 ? -29.603 -17.788 -61.85 1 21.82 283 GLN B N 1
ATOM 4696 C CA . GLN B 1 283 ? -28.658 -18.484 -62.718 1 21.82 283 GLN B CA 1
ATOM 4697 C C . GLN B 1 283 ? -27.631 -19.261 -61.9 1 21.82 283 GLN B C 1
ATOM 4699 O O . GLN B 1 283 ? -27.14 -18.77 -60.881 1 21.82 283 GLN B O 1
ATOM 4704 N N . ASP B 1 284 ? -27.456 -20.654 -62.053 1 22.14 284 ASP B N 1
ATOM 4705 C CA . ASP B 1 284 ? -26.746 -21.793 -61.48 1 22.14 284 ASP B CA 1
ATOM 4706 C C . ASP B 1 284 ? -25.246 -21.518 -61.393 1 22.14 284 ASP B C 1
ATOM 4708 O O . ASP B 1 284 ? -24.528 -21.646 -62.387 1 22.14 284 ASP B O 1
ATOM 4712 N N . TYR B 1 285 ? -24.78 -20.288 -61.156 1 21.41 285 TYR B N 1
ATOM 4713 C CA . TYR B 1 285 ? -23.351 -20.115 -61.39 1 21.41 285 TYR B CA 1
ATOM 4714 C C . TYR B 1 285 ? -22.543 -21.153 -60.62 1 21.41 285 TYR B C 1
ATOM 4716 O O . TYR B 1 285 ? -22.703 -21.297 -59.406 1 21.41 285 TYR B O 1
ATOM 4724 N N . THR B 1 286 ? -22.154 -22.252 -61.286 1 22.18 286 THR B N 1
ATOM 4725 C CA . THR B 1 286 ? -21.327 -23.398 -60.923 1 22.18 286 THR B CA 1
ATOM 4726 C C . THR B 1 286 ? -20.031 -22.94 -60.259 1 22.18 286 THR B C 1
ATOM 4728 O O . THR B 1 286 ? -19.214 -22.261 -60.884 1 22.18 286 THR B O 1
ATOM 4731 N N . HIS B 1 287 ? -20.098 -22.436 -59.068 1 21.75 287 HIS B N 1
ATOM 4732 C CA . HIS B 1 287 ? -18.999 -21.928 -58.255 1 21.75 287 HIS B CA 1
ATOM 4733 C C . HIS B 1 287 ? -17.801 -22.87 -58.297 1 21.75 287 HIS B C 1
ATOM 4735 O O . HIS B 1 287 ? -17.946 -24.076 -58.081 1 21.75 287 HIS B O 1
ATOM 4741 N N . PRO B 1 288 ? -16.735 -22.528 -59.095 1 23.66 288 PRO B N 1
ATOM 4742 C CA . PRO B 1 288 ? -15.62 -23.437 -59.373 1 23.66 288 PRO B CA 1
ATOM 4743 C C . PRO B 1 288 ? -15.158 -24.202 -58.135 1 23.66 288 PRO B C 1
ATOM 4745 O O . PRO B 1 288 ? -15.525 -23.845 -57.012 1 23.66 288 PRO B O 1
ATOM 4748 N N . ASP B 1 289 ? -14.017 -24.866 -58.268 1 21.86 289 ASP B N 1
ATOM 4749 C CA . ASP B 1 289 ? -13.345 -25.973 -57.596 1 21.86 289 ASP B CA 1
ATOM 4750 C C . ASP B 1 289 ? -12.993 -25.609 -56.155 1 21.86 289 ASP B C 1
ATOM 4752 O O . ASP B 1 289 ? -12.717 -24.446 -55.853 1 21.86 289 ASP B O 1
ATOM 4756 N N . ASP B 1 290 ? -13.349 -26.419 -55.131 1 23.48 290 ASP B N 1
ATOM 4757 C CA . ASP B 1 290 ? -13.202 -26.72 -53.71 1 23.48 290 ASP B CA 1
ATOM 4758 C C . ASP B 1 290 ? -11.756 -26.534 -53.256 1 23.48 290 ASP B C 1
ATOM 4760 O O . ASP B 1 290 ? -10.955 -27.47 -53.32 1 23.48 290 ASP B O 1
ATOM 4764 N N . GLN B 1 291 ? -10.992 -25.549 -53.737 1 23.41 291 GLN B N 1
ATOM 4765 C CA . GLN B 1 291 ? -9.585 -25.554 -53.35 1 23.41 291 GLN B CA 1
ATOM 4766 C C . GLN B 1 291 ? -9.432 -25.661 -51.835 1 23.41 291 GLN B C 1
ATOM 4768 O O . GLN B 1 291 ? -10.172 -25.021 -51.084 1 23.41 291 GLN B O 1
ATOM 4773 N N . THR B 1 292 ? -8.838 -26.747 -51.354 1 24.64 292 THR B N 1
ATOM 4774 C CA . THR B 1 292 ? -8.473 -27.295 -50.052 1 24.64 292 THR B CA 1
ATOM 4775 C C . THR B 1 292 ? -7.811 -26.23 -49.182 1 24.64 292 THR B C 1
ATOM 4777 O O . THR B 1 292 ? -6.864 -25.57 -49.613 1 24.64 292 THR B O 1
ATOM 4780 N N . ILE B 1 293 ? -8.537 -25.476 -48.511 1 26.23 293 ILE B N 1
ATOM 4781 C CA . ILE B 1 293 ? -8.069 -24.516 -47.518 1 26.23 293 ILE B CA 1
ATOM 4782 C C . ILE B 1 293 ? -6.88 -25.098 -46.757 1 26.23 293 ILE B C 1
ATOM 4784 O O . ILE B 1 293 ? -6.936 -26.234 -46.28 1 26.23 293 ILE B O 1
ATOM 4788 N N . PRO B 1 294 ? -5.658 -24.616 -47.072 1 24.85 294 PRO B N 1
ATOM 4789 C CA . PRO B 1 294 ? -4.471 -25.2 -46.444 1 24.85 294 PRO B CA 1
ATOM 4790 C C . PRO B 1 294 ? -4.627 -25.376 -44.935 1 24.85 294 PRO B C 1
ATOM 4792 O O . PRO B 1 294 ? -5.397 -24.649 -44.302 1 24.85 294 PRO B O 1
ATOM 4795 N N . SER B 1 295 ? -4.354 -26.622 -44.432 1 24.72 295 SER B N 1
ATOM 4796 C CA . SER B 1 295 ? -4.543 -27.282 -43.145 1 24.72 295 SER B CA 1
ATOM 4797 C C . SER B 1 295 ? -4.016 -26.423 -42 1 24.72 295 SER B C 1
ATOM 4799 O O . SER B 1 295 ? -4.563 -26.447 -40.896 1 24.72 295 SER B O 1
ATOM 4801 N N . HIS B 1 296 ? -2.675 -26.031 -42.074 1 23.97 296 HIS B N 1
ATOM 4802 C CA . HIS B 1 296 ? -1.98 -25.728 -40.828 1 23.97 296 HIS B CA 1
ATOM 4803 C C . HIS B 1 296 ? -1.977 -24.228 -40.55 1 23.97 296 HIS B C 1
ATOM 4805 O O . HIS B 1 296 ? -1.69 -23.428 -41.443 1 23.97 296 HIS B O 1
ATOM 4811 N N . VAL B 1 297 ? -2.923 -23.705 -39.915 1 23.87 297 VAL B N 1
ATOM 4812 C CA . VAL B 1 297 ? -2.905 -22.293 -39.547 1 23.87 297 VAL B CA 1
ATOM 4813 C C . VAL B 1 297 ? -1.944 -22.075 -38.38 1 23.87 297 VAL B C 1
ATOM 4815 O O . VAL B 1 297 ? -2.058 -22.732 -37.343 1 23.87 297 VAL B O 1
ATOM 4818 N N . THR B 1 298 ? -0.663 -21.689 -38.645 1 24.21 298 THR B N 1
ATOM 4819 C CA . THR B 1 298 ? 0.333 -21.358 -37.632 1 24.21 298 THR B CA 1
ATOM 4820 C C . THR B 1 298 ? 0.136 -19.931 -37.126 1 24.21 298 THR B C 1
ATOM 4822 O O . THR B 1 298 ? 0.031 -18.994 -37.92 1 24.21 298 THR B O 1
ATOM 4825 N N . LEU B 1 299 ? -0.402 -19.729 -36.023 1 22.86 299 LEU B N 1
ATOM 4826 C CA . LEU B 1 299 ? -0.632 -18.42 -35.421 1 22.86 299 LEU B CA 1
ATOM 4827 C C . LEU B 1 299 ? 0.583 -17.972 -34.615 1 22.86 299 LEU B C 1
ATOM 4829 O O . LEU B 1 299 ? 1.141 -18.752 -33.84 1 22.86 299 LEU B O 1
ATOM 4833 N N . GLY B 1 300 ? 1.414 -17.02 -35.073 1 22.44 300 GLY B N 1
ATOM 4834 C CA . GLY B 1 300 ? 2.537 -16.403 -34.383 1 22.44 300 GLY B CA 1
ATOM 4835 C C . GLY B 1 300 ? 2.125 -15.249 -33.488 1 22.44 300 GLY B C 1
ATOM 4836 O O . GLY B 1 300 ? 1.202 -14.501 -33.815 1 22.44 300 GLY B O 1
ATOM 4837 N N . PHE B 1 301 ? 2.247 -15.358 -32.177 1 22.12 301 PHE B N 1
ATOM 4838 C CA . PHE B 1 301 ? 1.992 -14.283 -31.226 1 22.12 301 PHE B CA 1
ATOM 4839 C C . PHE B 1 301 ? 3.241 -13.436 -31.019 1 22.12 301 PHE B C 1
ATOM 4841 O O . PHE B 1 301 ? 4.351 -13.966 -30.941 1 22.12 301 PHE B O 1
ATOM 4848 N N . LYS B 1 302 ? 3.28 -12.116 -31.451 1 22.66 302 LYS B N 1
ATOM 4849 C CA . LYS B 1 302 ? 4.416 -11.205 -31.345 1 22.66 302 LYS B CA 1
ATOM 4850 C C . LYS B 1 302 ? 4.283 -10.302 -30.122 1 22.66 302 LYS B C 1
ATOM 4852 O O . LYS B 1 302 ? 3.288 -9.59 -29.974 1 22.66 302 LYS B O 1
ATOM 4857 N N . PRO B 1 303 ? 5.017 -10.656 -29.106 1 21.56 303 PRO B N 1
ATOM 4858 C CA . PRO B 1 303 ? 5.062 -9.661 -28.032 1 21.56 303 PRO B CA 1
ATOM 4859 C C . PRO B 1 303 ? 5.824 -8.398 -28.429 1 21.56 303 PRO B C 1
ATOM 4861 O O . PRO B 1 303 ? 6.828 -8.477 -29.141 1 21.56 303 PRO B O 1
ATOM 4864 N N . PHE B 1 304 ? 5.15 -7.335 -28.746 1 20.14 304 PHE B N 1
ATOM 4865 C CA . PHE B 1 304 ? 5.779 -6.08 -29.138 1 20.14 304 PHE B CA 1
ATOM 4866 C C . PHE B 1 304 ? 6.555 -5.476 -27.974 1 20.14 304 PHE B C 1
ATOM 4868 O O . PHE B 1 304 ? 6.081 -5.48 -26.836 1 20.14 304 PHE B O 1
ATOM 4875 N N . THR B 1 305 ? 7.775 -5.661 -28.016 1 20.97 305 THR B N 1
ATOM 4876 C CA . THR B 1 305 ? 8.707 -4.934 -27.162 1 20.97 305 THR B CA 1
ATOM 4877 C C . THR B 1 305 ? 8.597 -3.43 -27.397 1 20.97 305 THR B C 1
ATOM 4879 O O . THR B 1 305 ? 8.587 -2.975 -28.543 1 20.97 305 THR B O 1
ATOM 4882 N N . ALA B 1 306 ? 7.925 -2.748 -26.459 1 18.41 306 ALA B N 1
ATOM 4883 C CA . ALA B 1 306 ? 7.884 -1.29 -26.527 1 18.41 306 ALA B CA 1
ATOM 4884 C C . ALA B 1 306 ? 9.238 -0.721 -26.942 1 18.41 306 ALA B C 1
ATOM 4886 O O . ALA B 1 306 ? 10.279 -1.15 -26.439 1 18.41 306 ALA B O 1
ATOM 4887 N N . LEU B 1 307 ? 9.297 -0.232 -28.212 1 19.64 307 LEU B N 1
ATOM 4888 C CA . LEU B 1 307 ? 10.366 0.711 -28.52 1 19.64 307 LEU B CA 1
ATOM 4889 C C . LEU B 1 307 ? 10.379 1.863 -27.521 1 19.64 307 LEU B C 1
ATOM 4891 O O . LEU B 1 307 ? 9.326 2.409 -27.183 1 19.64 307 LEU B O 1
#

pLDDT: mean 70.17, std 28.71, range [18.35, 98.19]

Sequence (614 aa):
MLQVRKDLMVEIGVTGDAGAGKSSFINAIRGLDDDADGAAPVDVIECTKEPTSFNHPKNPKIKFWDLPGIGTPMYPDLETYRDKVQLGKYHTFLIFSSSRFTENDIILAKEIKKQGKSFFFIRTKIDENVRAEKRKKSFSEAAMLQKFRRNCMENLVDEAGKPICSEDHIFLISNHHPGKWDFGRLTRAILDALPRLCDDDYGAAPVDIVDCAKAPTCYNYPADPNIKFWELPGIENPYFTDLETYRYKVQLDKYDTFDLTLMMTSAQVVETSVTTTDNSPSQDYTHPDDQTIPSHVTLGFKPFTALMLQVRKDLMVEIGVTGDAGAGKSSFINAIRGLDDDADGAAPVDVIECTKEPTSFNHPKNPKIKFWDLPGIGTPMYPDLETYRDKVQLGKYHTFLIFSSSRFTENDIILAKEIKKQGKSFFFIRTKIDENVRAEKRKKSFSEAAMLQKFRRNCMENLVDEAGKPICSEDHIFLISNHHPGKWDFGRLTRAILDALPRLCDDDYGAAPVDIVDCAKAPTCYNYPADPNIKFWELPGIENPYFTDLETYRYKVQLDKYDTFDLTLMMTSAQVVETSVTTTDNSPSQDYTHPDDQTIPSHVTLGFKPFTAL